Protein AF-A0A966SV81-F1 (afdb_monomer_lite)

Radius of gyration: 27.2 Å; chains: 1; bounding box: 63×85×71 Å

Foldseek 3Di:
DVVVVVVVVVVVCVVCVVVVVVVCCVVPVPPPDPDCPPPPPDPDLCVVVVVVVVVVVVDPPDPLADQAKDWDQDPVQGIEIRHYAVQEHDDDPDLEDAYEYEHQYEHEAEANHEDPYEYDYLAEYAYEEHYEACEYEYVAEYEAYHNYEHAAEYEHQYEYEHYELYEAEHRYEYAAEYEYEAFYKYFKYWYQKYFQADDPPDPPPPPPQPAAEPPDWPQFPDDDPQETEHAEETEQDARHEYGGEYEYCFAYEYEHNYEYNEEYEYNPDPPDDDDDDDDDDPVVVLVVFHRYEAYEQYEYCEEYHYQAEYEHEELYEAAEEYYYAAEYEHYALYEYHDSVGAYEYEYCEYEYEHNYMHRTMYGNNNMYHYHHPDPPCPDPVVDD

pLDDT: mean 85.41, std 18.97, range [30.94, 98.81]

Sequence (384 aa):
MIWSLYLIVITIALMMLPLVPGLMELFRPTDLEPLRVPQGYDSNPMHFADGFRGFIAKHDFGDKSSKINRDGIIKEVGKYQVVGVKGIPTLSNNPTVDRLLLSTYDLMLPADKLFEKEVYTTANITTSNNGYFRTLLAGKDMQIGNGCMVIRWAHAEGNMTVGRKTTLLGRITSRSQITLGEGCSFERLYAPKIVFVEEEEPPVVAHSTERKVLKELDDVRLKSARRNLLRGRLVIPERHVFDGDVVTFGKADIEDYGYLKGSIKCNAHQDIGRYVQESASIEDSIKGTTRFKIGNHVRIDGSIFCTHDIFIGENCLIAGPVIAENRLVIGSGTVIGTPDAPCSIIANEVIVERGVVIYGTIWATKVGKVTLPAQQERQVRMSA

Secondary structure (DSSP, 8-state):
-HHHHHHHHHHHHHHHGGGHHHHHHHHS----S-----TTSS--TTHHHHHHHHHHHHS--S-TT-SS-EEEEETTTEEEEEE-TT------S-SEE-SEEEESS-EEEPSS-EE-S-EEESS-EEE-TT-EEEEEEESS-EEE-TT-EEEEEEEESS-EEE-TT-EEEEEEEESSEEEEPTT-EEEEEEEEEEEESPPP-----------EE----TTEEEEETTEEEESS-EEE-TTEEEESEEEESS-EEE-TT-EEES-EEE---S-S-----S---HHHHHHHH-SEEE-TT-EESS-EEESS-EEE-TT-EE-S-EEESSEEEE-TT-EES-SSS-EEEEEEEEEE-TTEEEEEEEEEEEEEEE-PPP----SSSS--

Structure (mmCIF, N/CA/C/O backbone):
data_AF-A0A966SV81-F1
#
_entry.id   AF-A0A966SV81-F1
#
loop_
_atom_site.group_PDB
_atom_site.id
_atom_site.type_symbol
_atom_site.label_atom_id
_atom_site.label_alt_id
_atom_site.label_comp_id
_atom_site.label_asym_id
_atom_site.label_entity_id
_atom_site.label_seq_id
_atom_site.pdbx_PDB_ins_code
_atom_site.Cartn_x
_atom_site.Cartn_y
_atom_site.Cartn_z
_atom_site.occupancy
_atom_site.B_iso_or_equiv
_atom_site.auth_seq_id
_atom_site.auth_comp_id
_atom_site.auth_asym_id
_atom_site.auth_atom_id
_atom_site.pdbx_PDB_model_num
ATOM 1 N N . MET A 1 1 ? -27.867 63.916 19.114 1.00 66.81 1 MET A N 1
ATOM 2 C CA . MET A 1 1 ? -28.374 62.655 19.703 1.00 66.81 1 MET A CA 1
ATOM 3 C C . MET A 1 1 ? -29.025 61.746 18.659 1.00 66.81 1 MET A C 1
ATOM 5 O O . MET A 1 1 ? -28.596 60.612 18.526 1.00 66.81 1 MET A O 1
ATOM 9 N N . ILE A 1 2 ? -29.972 62.245 17.853 1.00 82.12 2 ILE A N 1
ATOM 10 C CA . ILE A 1 2 ? -30.627 61.483 16.765 1.00 82.12 2 ILE A CA 1
ATOM 11 C C . ILE A 1 2 ? -29.635 60.936 15.716 1.00 82.12 2 ILE A C 1
ATOM 13 O O . ILE A 1 2 ? -29.718 59.777 15.328 1.00 82.12 2 ILE A O 1
ATOM 17 N N . TRP A 1 3 ? -28.639 61.729 15.318 1.00 78.38 3 TRP A N 1
ATOM 18 C CA . TRP A 1 3 ? -27.611 61.312 14.353 1.00 78.38 3 TRP A CA 1
ATOM 19 C C . TRP A 1 3 ? -26.740 60.147 14.833 1.00 78.38 3 TRP A C 1
ATOM 21 O O . TRP A 1 3 ? -26.426 59.243 14.065 1.00 78.38 3 TRP A O 1
ATOM 31 N N . SER A 1 4 ? -26.394 60.140 16.118 1.00 85.62 4 SER A N 1
ATOM 32 C CA . SER A 1 4 ? -25.628 59.059 16.741 1.00 85.62 4 SER A CA 1
ATOM 33 C C . SER A 1 4 ? -26.426 57.753 16.747 1.00 85.62 4 SER A C 1
ATOM 35 O O . SER A 1 4 ? -25.865 56.693 16.495 1.00 85.62 4 SER A O 1
ATOM 37 N N . LEU A 1 5 ? -27.744 57.838 16.960 1.00 91.00 5 LEU A N 1
ATOM 38 C CA . LEU A 1 5 ? -28.639 56.685 16.903 1.00 91.00 5 LEU A CA 1
ATOM 39 C C . LEU A 1 5 ? -28.704 56.097 15.485 1.00 91.00 5 LEU A C 1
ATOM 41 O O . LEU A 1 5 ? -28.567 54.888 15.324 1.00 91.00 5 LEU A O 1
ATOM 45 N N . TYR A 1 6 ? -28.841 56.943 14.458 1.00 92.19 6 TYR A N 1
ATOM 46 C CA . TYR A 1 6 ? -28.836 56.487 13.065 1.00 92.19 6 TYR A CA 1
ATOM 47 C C . TYR A 1 6 ? -27.529 55.800 12.686 1.00 92.19 6 TYR A C 1
ATOM 49 O O . TYR A 1 6 ? -27.553 54.738 12.070 1.00 92.19 6 TYR A O 1
ATOM 57 N N . LEU A 1 7 ? -26.392 56.363 13.095 1.00 91.25 7 LEU A N 1
ATOM 58 C CA . LEU A 1 7 ? -25.089 55.780 12.797 1.00 91.25 7 LEU A CA 1
ATOM 59 C C . LEU A 1 7 ? -24.912 54.411 13.471 1.00 91.25 7 LEU A C 1
ATOM 61 O O . LEU A 1 7 ? -24.426 53.479 12.834 1.00 91.25 7 LEU A O 1
ATOM 65 N N . ILE A 1 8 ? -25.373 54.254 14.716 1.00 94.31 8 ILE A N 1
ATOM 66 C CA . ILE A 1 8 ? -25.355 52.965 15.422 1.00 94.31 8 ILE A CA 1
ATOM 67 C C . ILE A 1 8 ? -26.251 51.941 14.714 1.00 94.31 8 ILE A C 1
ATOM 69 O O . ILE A 1 8 ? -25.805 50.830 14.442 1.00 94.31 8 ILE A O 1
ATOM 73 N N . VAL A 1 9 ? -27.486 52.312 14.362 1.00 94.38 9 VAL A N 1
ATOM 74 C CA . VAL A 1 9 ? -28.433 51.406 13.687 1.00 94.38 9 VAL A CA 1
ATOM 75 C C . VAL A 1 9 ? -27.908 50.972 12.319 1.00 94.38 9 VAL A C 1
ATOM 77 O O . VAL A 1 9 ? -27.958 49.787 11.998 1.00 94.38 9 VAL A O 1
ATOM 80 N N . ILE A 1 10 ? -27.350 51.900 11.537 1.00 95.06 10 ILE A N 1
ATOM 81 C CA . ILE A 1 10 ? -26.758 51.598 10.227 1.00 95.06 10 ILE A CA 1
ATOM 82 C C . ILE A 1 10 ? -25.548 50.672 10.384 1.00 95.06 10 ILE A C 1
ATOM 84 O O . ILE A 1 10 ? -25.406 49.719 9.624 1.00 95.06 10 ILE A O 1
ATOM 88 N N . THR A 1 11 ? -24.707 50.900 11.394 1.00 92.69 11 THR A N 1
ATOM 89 C CA . THR A 1 11 ? -23.534 50.052 11.653 1.00 92.69 11 THR A CA 1
ATOM 90 C C . THR A 1 11 ? -23.951 48.632 12.033 1.00 92.69 11 THR A C 1
ATOM 92 O O . THR A 1 11 ? -23.426 47.672 11.476 1.00 92.69 11 THR A O 1
ATOM 95 N N . ILE A 1 12 ? -24.940 48.481 12.921 1.00 93.69 12 ILE A N 1
ATOM 96 C CA . ILE A 1 12 ? -25.475 47.166 13.304 1.00 93.69 12 ILE A CA 1
ATOM 97 C C . ILE A 1 12 ? -26.100 46.472 12.089 1.00 93.69 12 ILE A C 1
ATOM 99 O O . ILE A 1 12 ? -25.830 45.297 11.855 1.00 93.69 12 ILE A O 1
ATOM 103 N N . ALA A 1 13 ? -26.884 47.187 11.279 1.00 92.56 13 ALA A N 1
ATOM 104 C CA . ALA A 1 13 ? -27.483 46.625 10.071 1.00 92.56 13 ALA A CA 1
ATOM 105 C C . ALA A 1 13 ? -26.416 46.129 9.080 1.00 92.56 13 ALA A C 1
ATOM 107 O O . ALA A 1 13 ? -26.538 45.024 8.556 1.00 92.56 13 ALA A O 1
ATOM 108 N N . LEU A 1 14 ? -25.339 46.897 8.880 1.00 93.06 14 LEU A N 1
ATOM 109 C CA . LEU A 1 14 ? -24.213 46.507 8.027 1.00 93.06 14 LEU A CA 1
ATOM 110 C C . LEU A 1 14 ? -23.438 45.305 8.585 1.00 93.06 14 LEU A C 1
ATOM 112 O O . LEU A 1 14 ? -23.018 44.455 7.804 1.00 93.06 14 LEU A O 1
ATOM 116 N N . MET A 1 15 ? -23.284 45.191 9.910 1.00 90.69 15 MET A N 1
ATOM 117 C CA . MET A 1 15 ? -22.654 44.022 10.542 1.00 90.69 15 MET A CA 1
ATOM 118 C C . MET A 1 15 ? -23.519 42.759 10.456 1.00 90.69 15 MET A C 1
ATOM 120 O O . MET A 1 15 ? -22.981 41.660 10.340 1.00 90.69 15 MET A O 1
ATOM 124 N N . MET A 1 16 ? -24.846 42.899 10.491 1.00 90.75 16 MET A N 1
ATOM 125 C CA . MET A 1 16 ? -25.770 41.763 10.410 1.00 90.75 16 MET A CA 1
ATOM 126 C C . MET A 1 16 ? -26.009 41.289 8.975 1.00 90.75 16 MET A C 1
ATOM 128 O O . MET A 1 16 ? -26.299 40.113 8.770 1.00 90.75 16 MET A O 1
ATOM 132 N N . LEU A 1 17 ? -25.855 42.166 7.979 1.00 91.62 17 LEU A N 1
ATOM 133 C CA . LEU A 1 17 ? -26.066 41.856 6.563 1.00 91.62 17 LEU A CA 1
ATOM 134 C C . LEU A 1 17 ? -25.292 40.613 6.060 1.00 91.62 17 LEU A C 1
ATOM 136 O O . LEU A 1 17 ? -25.930 39.750 5.455 1.00 91.62 17 LEU A O 1
ATOM 140 N N . PRO A 1 18 ? -23.982 40.430 6.336 1.00 89.50 18 PRO A N 1
ATOM 141 C CA . PRO A 1 18 ? -23.260 39.218 5.931 1.00 89.50 18 PRO A CA 1
ATOM 142 C C . PRO A 1 18 ? -23.672 37.950 6.702 1.00 89.50 18 PRO A C 1
ATOM 144 O O . PRO A 1 18 ? -23.357 36.851 6.256 1.00 89.50 18 PRO A O 1
ATOM 147 N N . LEU A 1 19 ? -24.386 38.073 7.828 1.00 88.50 19 LEU A N 1
ATOM 148 C CA . LEU A 1 19 ? -24.900 36.939 8.612 1.00 88.50 19 LEU A CA 1
ATOM 149 C C . LEU A 1 19 ? -26.294 36.483 8.158 1.00 88.50 19 LEU A C 1
ATOM 151 O O . LEU A 1 19 ? -26.726 35.391 8.527 1.00 88.50 19 LEU A O 1
ATOM 155 N N . VAL A 1 20 ? -27.000 37.289 7.356 1.00 87.56 20 VAL A N 1
ATOM 156 C CA . VAL A 1 20 ? -28.349 36.973 6.858 1.00 87.56 20 VAL A CA 1
ATOM 157 C C . VAL A 1 20 ? -28.401 35.632 6.113 1.00 87.56 20 VAL A C 1
ATOM 159 O O . VAL A 1 20 ? -29.302 34.859 6.432 1.00 87.56 20 VAL A O 1
ATOM 162 N N . PRO A 1 21 ? -27.465 35.282 5.203 1.00 81.25 21 PRO A N 1
ATOM 163 C CA . PRO A 1 21 ? -27.494 33.985 4.525 1.00 81.25 21 PRO A CA 1
ATOM 164 C C . PRO A 1 21 ? -27.397 32.808 5.503 1.00 81.25 21 PRO A C 1
ATOM 166 O O . PRO A 1 21 ? -28.208 31.892 5.428 1.00 81.25 21 PRO A O 1
ATOM 169 N N . GLY A 1 22 ? -26.489 32.878 6.484 1.00 79.44 22 GLY A N 1
ATOM 170 C CA . GLY A 1 22 ? -26.321 31.821 7.488 1.00 79.44 22 GLY A CA 1
ATOM 171 C C . GLY A 1 22 ? -27.506 31.705 8.454 1.00 79.44 22 GLY A C 1
ATOM 172 O O . GLY A 1 22 ? -27.904 30.604 8.822 1.00 79.44 22 GLY A O 1
ATOM 173 N N . LEU A 1 23 ? -28.129 32.828 8.832 1.00 84.19 23 LEU A N 1
ATOM 174 C CA . LEU A 1 23 ? -29.375 32.823 9.608 1.00 84.19 23 LEU A CA 1
ATOM 175 C C . LEU A 1 23 ? -30.539 32.246 8.790 1.00 84.19 23 LEU A C 1
ATOM 177 O O . LEU A 1 23 ? -31.317 31.450 9.311 1.00 84.19 23 LEU A O 1
ATOM 181 N N . MET A 1 24 ? -30.657 32.611 7.511 1.00 82.62 24 MET A N 1
ATOM 182 C CA . MET A 1 24 ? -31.672 32.054 6.613 1.00 82.62 24 MET A CA 1
ATOM 183 C C . MET A 1 24 ? -31.497 30.547 6.434 1.00 82.62 24 MET A C 1
ATOM 185 O O . MET A 1 24 ? -32.490 29.827 6.465 1.00 82.62 24 MET A O 1
ATOM 189 N N . GLU A 1 25 ? -30.261 30.070 6.314 1.00 79.81 25 GLU A N 1
ATOM 190 C CA . GLU A 1 25 ? -29.937 28.648 6.224 1.00 79.81 25 GLU A CA 1
ATOM 191 C C . GLU A 1 25 ? -30.245 27.894 7.528 1.00 79.81 25 GLU A C 1
ATOM 193 O O . GLU A 1 25 ? -30.770 26.784 7.486 1.00 79.81 25 GLU A O 1
ATOM 198 N N . LEU A 1 26 ? -30.045 28.521 8.695 1.00 79.00 26 LEU A N 1
ATOM 199 C CA . LEU A 1 26 ? -30.410 27.945 9.995 1.00 79.00 26 LEU A CA 1
ATOM 200 C C . LEU A 1 26 ? -31.930 27.731 10.147 1.00 79.00 26 LEU A C 1
ATOM 202 O O . LEU A 1 26 ? -32.357 26.741 10.741 1.00 79.00 26 LEU A O 1
ATOM 206 N N . PHE A 1 27 ? -32.753 28.648 9.625 1.00 79.88 27 PHE A N 1
ATOM 207 C CA . PHE A 1 27 ? -34.221 28.568 9.716 1.00 79.88 27 PHE A CA 1
ATOM 208 C C . PHE A 1 27 ? -34.883 27.859 8.525 1.00 79.88 27 PHE A C 1
ATOM 210 O O . PHE A 1 27 ? -36.006 27.365 8.646 1.00 79.88 27 PHE A O 1
ATOM 217 N N . ARG A 1 28 ? -34.216 27.819 7.370 1.00 75.56 28 ARG A N 1
ATOM 218 C CA . ARG A 1 28 ? -34.635 27.113 6.155 1.00 75.56 28 ARG A CA 1
ATOM 219 C C . ARG A 1 28 ? -33.414 26.422 5.550 1.00 75.56 28 ARG A C 1
ATOM 221 O O . ARG A 1 28 ? -32.831 26.962 4.605 1.00 75.56 28 ARG A O 1
ATOM 228 N N . PRO A 1 29 ? -33.034 25.246 6.081 1.00 63.38 29 PRO A N 1
ATOM 229 C CA . PRO A 1 29 ? -31.890 24.505 5.576 1.00 63.38 29 PRO A CA 1
ATOM 230 C C . PRO A 1 29 ? -32.172 24.130 4.124 1.00 63.38 29 PRO A C 1
ATOM 232 O O . PRO A 1 29 ? -33.046 23.320 3.821 1.00 63.38 29 PRO A O 1
ATOM 235 N N . THR A 1 30 ? -31.491 24.828 3.224 1.00 61.50 30 THR A N 1
ATOM 236 C CA . THR A 1 30 ? -31.588 24.645 1.773 1.00 61.50 30 THR A CA 1
ATOM 237 C C . THR A 1 30 ? -30.521 23.669 1.287 1.00 61.50 30 THR A C 1
ATOM 239 O O . THR A 1 30 ? -30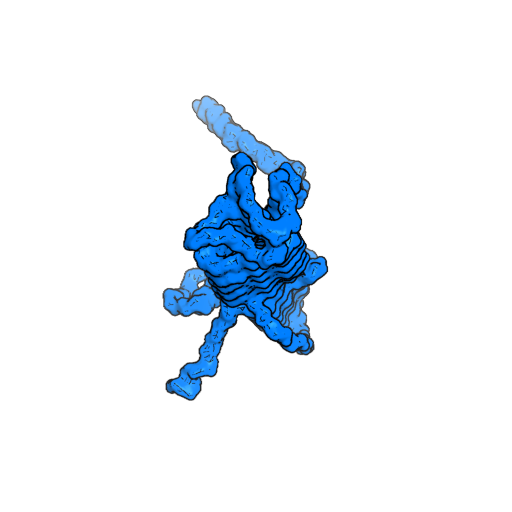.749 22.984 0.296 1.00 61.50 30 THR A O 1
ATOM 242 N N . ASP A 1 31 ? -29.433 23.518 2.049 1.00 50.03 31 ASP A N 1
ATOM 243 C CA . ASP A 1 31 ? -28.323 22.596 1.799 1.00 50.03 31 ASP A CA 1
ATOM 244 C C . ASP A 1 31 ? -28.460 21.314 2.653 1.00 50.03 31 ASP A C 1
ATOM 246 O O . ASP A 1 31 ? -27.605 20.939 3.454 1.00 50.03 31 ASP A O 1
ATOM 250 N N . LEU A 1 32 ? -29.620 20.652 2.545 1.00 54.16 32 LEU A N 1
ATOM 251 C CA . LEU A 1 32 ? -29.878 19.350 3.189 1.00 54.16 32 LEU A CA 1
ATOM 252 C C . LEU A 1 32 ? -29.303 18.175 2.393 1.00 54.16 32 LEU A C 1
ATOM 254 O O . LEU A 1 32 ? -29.190 17.065 2.921 1.00 54.16 32 LEU A O 1
ATOM 258 N N . GLU A 1 33 ? -28.972 18.396 1.122 1.00 46.41 33 GLU A N 1
ATOM 259 C CA . GLU A 1 33 ? -28.350 17.373 0.301 1.00 46.41 33 GLU A CA 1
ATOM 260 C C . GLU A 1 33 ? -26.836 17.394 0.529 1.00 46.41 33 GLU A C 1
ATOM 262 O O . GLU A 1 33 ? -26.215 18.451 0.432 1.00 46.41 33 GLU A O 1
ATOM 267 N N . PRO A 1 34 ? -26.209 16.244 0.834 1.00 38.25 34 PRO A N 1
ATOM 268 C CA . PRO A 1 34 ? -24.764 16.183 0.946 1.00 38.25 34 PRO A CA 1
ATOM 269 C C . PRO A 1 34 ? -24.137 16.738 -0.331 1.00 38.25 34 PRO A C 1
ATOM 271 O O . PRO A 1 34 ? -24.507 16.309 -1.428 1.00 38.25 34 PRO A O 1
ATOM 274 N N . LEU A 1 35 ? -23.178 17.660 -0.174 1.00 41.66 35 LEU A N 1
ATOM 275 C CA . LEU A 1 35 ? -22.310 18.137 -1.250 1.00 41.66 35 LEU A CA 1
ATOM 276 C C . LEU A 1 35 ? -21.937 16.944 -2.128 1.00 41.66 35 LEU A C 1
ATOM 278 O O . LEU A 1 35 ? -21.240 16.025 -1.685 1.00 41.66 35 LEU A O 1
ATOM 282 N N . ARG A 1 36 ? -22.446 16.937 -3.365 1.00 34.00 36 ARG A N 1
ATOM 283 C CA . ARG A 1 36 ? -22.110 15.909 -4.346 1.00 34.00 36 ARG A CA 1
ATOM 284 C C . ARG A 1 36 ? -20.647 16.098 -4.710 1.00 34.00 36 ARG A C 1
ATOM 286 O O . ARG A 1 36 ? -20.334 16.768 -5.685 1.00 34.00 36 ARG A O 1
ATOM 293 N N . VAL A 1 37 ? -19.748 15.504 -3.931 1.00 41.53 37 VAL A N 1
ATOM 294 C CA . VAL A 1 37 ? -18.395 15.208 -4.390 1.00 41.53 37 VAL A CA 1
ATOM 295 C C . VAL A 1 37 ? -18.591 14.222 -5.541 1.00 41.53 37 VAL A C 1
ATOM 297 O O . VAL A 1 37 ? -19.077 13.114 -5.293 1.00 41.53 37 VAL A O 1
ATOM 300 N N . PRO A 1 38 ? -18.326 14.600 -6.804 1.00 36.09 38 PRO A N 1
ATOM 301 C CA . PRO A 1 38 ? -18.504 13.686 -7.917 1.00 36.09 38 PRO A CA 1
ATOM 302 C C . PRO A 1 38 ? -17.538 12.515 -7.720 1.00 36.09 38 PRO A C 1
ATOM 304 O O . PRO A 1 38 ? -16.346 12.629 -7.982 1.00 36.09 38 PRO A O 1
ATOM 307 N N . GLN A 1 39 ? -18.057 11.373 -7.264 1.00 44.53 39 GLN A N 1
ATOM 308 C CA . GLN A 1 39 ? -17.278 10.153 -7.004 1.00 44.53 39 GLN A CA 1
ATOM 309 C C . GLN A 1 39 ? -16.546 9.621 -8.254 1.00 44.53 39 GLN A C 1
ATOM 311 O O . GLN A 1 39 ? -15.686 8.750 -8.145 1.00 44.53 39 GLN A O 1
ATOM 316 N N . GLY A 1 40 ? -16.892 10.135 -9.441 1.00 33.56 40 GLY A N 1
ATOM 317 C CA . GLY A 1 40 ? -16.314 9.759 -10.730 1.00 33.56 40 GLY A CA 1
ATOM 318 C C . GLY A 1 40 ? -15.001 10.455 -11.096 1.00 33.56 40 GLY A C 1
ATOM 319 O O . GLY A 1 40 ? -14.394 10.070 -12.091 1.00 33.56 40 GLY A O 1
ATOM 320 N N . TYR A 1 41 ? -14.539 11.444 -10.327 1.00 37.62 41 TYR A N 1
ATOM 321 C CA . TYR A 1 41 ? -13.217 12.039 -10.521 1.00 37.62 41 TYR A CA 1
ATOM 322 C C . TYR A 1 41 ? -12.333 11.697 -9.314 1.00 37.62 41 TYR A C 1
ATOM 324 O O . TYR A 1 41 ? -12.567 12.196 -8.220 1.00 37.62 41 TYR A O 1
ATOM 332 N N . ASP A 1 42 ? -11.317 10.856 -9.554 1.00 43.72 42 ASP A N 1
ATOM 333 C CA . ASP A 1 42 ? -10.119 10.610 -8.716 1.00 43.72 42 ASP A CA 1
ATOM 334 C C . ASP A 1 42 ? -9.998 9.276 -7.932 1.00 43.72 42 ASP A C 1
ATOM 336 O O . ASP A 1 42 ? -9.189 9.164 -7.009 1.00 43.72 42 ASP A O 1
ATOM 340 N N . SER A 1 43 ? -10.715 8.211 -8.325 1.00 62.44 43 SER A N 1
ATOM 341 C CA . SER A 1 43 ? -10.619 6.900 -7.647 1.00 62.44 43 SER A CA 1
ATOM 342 C C . SER A 1 43 ? -10.000 5.745 -8.443 1.00 62.44 43 SER A C 1
ATOM 344 O O . SER A 1 43 ? -9.695 4.738 -7.812 1.00 62.44 43 SER A O 1
ATOM 346 N N . ASN A 1 44 ? -9.760 5.843 -9.765 1.00 80.88 44 ASN A N 1
ATOM 347 C CA . ASN A 1 44 ? -9.113 4.742 -10.505 1.00 80.88 44 ASN A CA 1
ATOM 348 C C . ASN A 1 44 ? -7.632 4.631 -10.091 1.00 80.88 44 ASN A C 1
ATOM 350 O O . ASN A 1 44 ? -6.828 5.479 -10.503 1.00 80.88 44 ASN A O 1
ATOM 354 N N . PRO A 1 45 ? -7.225 3.581 -9.352 1.00 84.12 45 PRO A N 1
ATOM 355 C CA . PRO A 1 45 ? -5.837 3.427 -8.925 1.00 84.12 45 PRO A CA 1
ATOM 356 C C . PRO A 1 45 ? -4.887 3.294 -10.123 1.00 84.12 45 PRO A C 1
ATOM 358 O O . PRO A 1 45 ? -3.722 3.676 -10.032 1.00 84.12 45 PRO A O 1
ATOM 361 N N . MET A 1 46 ? -5.403 2.841 -11.273 1.00 88.56 46 MET A N 1
ATOM 362 C CA . MET A 1 46 ? -4.633 2.530 -12.480 1.00 88.56 46 MET A CA 1
ATOM 363 C C . MET A 1 46 ? -4.537 3.690 -13.471 1.00 88.56 46 MET A C 1
ATOM 365 O O . MET A 1 46 ? -3.958 3.529 -14.542 1.00 88.56 46 MET A O 1
ATOM 369 N N . HIS A 1 47 ? -5.026 4.881 -13.114 1.00 89.50 47 HIS A N 1
ATOM 370 C CA . HIS A 1 47 ? -5.054 6.048 -14.002 1.00 89.50 47 HIS A CA 1
ATOM 371 C C . HIS A 1 47 ? -3.706 6.332 -14.696 1.00 89.50 47 HIS A C 1
ATOM 373 O O . HIS A 1 47 ? -3.667 6.612 -15.894 1.00 89.50 47 HIS A O 1
ATOM 379 N N . PHE A 1 48 ? -2.585 6.235 -13.970 1.00 91.88 48 PHE A N 1
ATOM 380 C CA . PHE A 1 48 ? -1.254 6.447 -14.555 1.00 91.88 48 PHE A CA 1
ATOM 381 C C . PHE A 1 48 ? -0.868 5.364 -15.561 1.00 91.88 48 PHE A C 1
ATOM 383 O O . PHE A 1 48 ? -0.292 5.680 -16.602 1.00 91.88 48 PHE A O 1
ATOM 390 N N . ALA A 1 49 ? -1.207 4.109 -15.271 1.00 94.19 49 ALA A N 1
ATOM 391 C CA . ALA A 1 49 ? -0.919 2.993 -16.155 1.00 94.19 49 ALA A CA 1
ATOM 392 C C . ALA A 1 49 ? -1.735 3.085 -17.448 1.00 94.19 49 ALA A C 1
ATOM 394 O O . ALA A 1 49 ? -1.177 2.994 -18.542 1.00 94.19 49 ALA A O 1
ATOM 395 N N . ASP A 1 50 ? -3.035 3.354 -17.325 1.00 93.81 50 ASP A N 1
ATOM 396 C CA . ASP A 1 50 ? -3.945 3.512 -18.460 1.00 93.81 50 ASP A CA 1
ATOM 397 C C . ASP A 1 50 ? -3.543 4.717 -19.325 1.00 93.81 50 ASP A C 1
ATOM 399 O O . ASP A 1 50 ? -3.429 4.610 -20.550 1.00 93.81 50 ASP A O 1
ATOM 403 N N . GLY A 1 51 ? -3.225 5.847 -18.686 1.00 94.50 51 GLY A N 1
ATOM 404 C CA . GLY A 1 51 ? -2.730 7.043 -19.364 1.00 94.50 51 GLY A CA 1
ATOM 405 C C . GLY A 1 51 ? -1.414 6.800 -20.104 1.00 94.50 51 GLY A C 1
ATOM 406 O O . GLY A 1 51 ? -1.267 7.216 -21.257 1.00 94.50 51 GLY A O 1
ATOM 407 N N . PHE A 1 52 ? -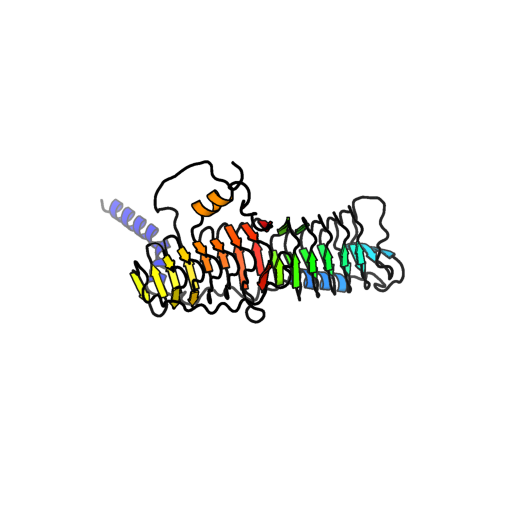0.470 6.080 -19.488 1.00 95.56 52 PHE A N 1
ATOM 408 C CA . PHE A 1 52 ? 0.811 5.776 -20.119 1.00 95.56 52 PHE A CA 1
ATOM 409 C C . PHE A 1 52 ? 0.672 4.793 -21.286 1.00 95.56 52 PHE A C 1
ATOM 411 O O . PHE A 1 52 ? 1.286 4.992 -22.333 1.00 95.56 52 PHE A O 1
ATOM 418 N N . ARG A 1 53 ? -0.197 3.783 -21.182 1.00 95.12 53 ARG A N 1
ATOM 419 C CA . ARG A 1 53 ? -0.522 2.909 -22.323 1.00 95.12 53 ARG A CA 1
ATOM 420 C C . ARG A 1 53 ? -1.125 3.695 -23.479 1.00 95.12 53 ARG A C 1
ATOM 422 O O . ARG A 1 53 ? -0.702 3.515 -24.620 1.00 95.12 53 ARG A O 1
ATOM 429 N N . GLY A 1 54 ? -2.047 4.611 -23.184 1.00 94.94 54 GLY A N 1
ATOM 430 C CA . GLY A 1 54 ? -2.596 5.533 -24.177 1.00 94.94 54 GLY A CA 1
ATOM 431 C C . GLY A 1 54 ? -1.513 6.385 -24.845 1.00 94.94 54 GLY A C 1
ATOM 432 O O . GLY A 1 54 ? -1.530 6.560 -26.061 1.00 94.94 54 GLY A O 1
ATOM 433 N N . PHE A 1 55 ? -0.530 6.864 -24.079 1.00 94.56 55 PHE A N 1
ATOM 434 C CA . PHE A 1 55 ? 0.638 7.568 -24.613 1.00 94.56 55 PHE A CA 1
ATOM 435 C C . PHE A 1 55 ? 1.476 6.681 -25.550 1.00 94.56 55 PHE A C 1
ATOM 437 O O . PHE A 1 55 ? 1.810 7.117 -26.652 1.00 94.56 55 PHE A O 1
ATOM 444 N N . ILE A 1 56 ? 1.754 5.427 -25.175 1.00 94.44 56 ILE A N 1
ATOM 445 C CA . ILE A 1 56 ? 2.524 4.487 -26.010 1.00 94.44 56 ILE A CA 1
ATOM 446 C C . ILE A 1 56 ? 1.777 4.075 -27.287 1.00 94.44 56 ILE A C 1
ATOM 448 O O . ILE A 1 56 ? 2.408 3.813 -28.314 1.00 94.44 56 ILE A O 1
ATOM 452 N N . ALA A 1 57 ? 0.447 4.000 -27.240 1.00 93.25 57 ALA A N 1
ATOM 453 C CA . ALA A 1 57 ? -0.386 3.667 -28.394 1.00 93.25 57 ALA A CA 1
ATOM 454 C C . ALA A 1 57 ? -0.452 4.803 -29.429 1.00 93.25 57 ALA A C 1
ATOM 456 O O . ALA A 1 57 ? -0.573 4.533 -30.619 1.00 93.25 57 ALA A O 1
ATOM 457 N N . LYS A 1 58 ? -0.347 6.063 -28.987 1.00 94.12 58 LYS A N 1
ATOM 458 C CA . LYS A 1 58 ? -0.404 7.248 -29.861 1.00 94.12 58 LYS A CA 1
ATOM 459 C C . LYS A 1 58 ? 0.880 7.510 -30.651 1.00 94.12 58 LYS A C 1
ATOM 461 O O . LYS A 1 58 ? 0.829 8.237 -31.636 1.00 94.12 58 LYS A O 1
ATOM 466 N N . HIS A 1 59 ? 2.012 6.955 -30.221 1.00 93.38 59 HIS A N 1
ATOM 467 C CA . HIS A 1 59 ? 3.312 7.200 -30.843 1.00 93.38 59 HIS A CA 1
ATOM 468 C C . HIS A 1 59 ? 3.815 5.969 -31.598 1.00 93.38 59 HIS A C 1
ATOM 470 O O . HIS A 1 59 ? 3.738 4.835 -31.111 1.00 93.38 59 HIS A O 1
ATOM 476 N N . ASP A 1 60 ? 4.386 6.211 -32.777 1.00 90.31 60 ASP A N 1
ATOM 477 C CA . ASP A 1 60 ? 5.010 5.175 -33.589 1.00 90.31 60 ASP A CA 1
ATOM 478 C C . ASP A 1 60 ? 6.457 4.925 -33.139 1.00 90.31 60 ASP A C 1
ATOM 480 O O . ASP A 1 60 ? 7.382 5.678 -33.446 1.00 90.31 60 ASP A O 1
ATOM 484 N N . PHE A 1 61 ? 6.647 3.841 -32.389 1.00 89.88 61 PHE A N 1
ATOM 485 C CA . PHE A 1 61 ? 7.962 3.341 -31.984 1.00 89.88 61 PHE A CA 1
ATOM 486 C C . PHE A 1 61 ? 8.492 2.266 -32.944 1.00 89.88 61 PHE A C 1
ATOM 488 O O . PHE A 1 61 ? 9.345 1.468 -32.549 1.00 89.88 61 PHE A O 1
ATOM 495 N N . GLY A 1 62 ? 7.995 2.221 -34.185 1.00 86.44 62 GLY A N 1
ATOM 496 C CA . GLY A 1 62 ? 8.299 1.190 -35.173 1.00 86.44 62 GLY A CA 1
ATOM 497 C C . GLY A 1 62 ? 7.885 -0.208 -34.711 1.00 86.44 62 GLY A C 1
ATOM 498 O O . GLY A 1 62 ? 6.978 -0.375 -33.893 1.00 86.44 62 GLY A O 1
ATOM 499 N N . ASP A 1 63 ? 8.584 -1.230 -35.209 1.00 86.12 63 ASP A N 1
ATOM 500 C CA . ASP A 1 63 ? 8.361 -2.614 -34.786 1.00 86.12 63 ASP A CA 1
ATOM 501 C C . ASP A 1 63 ? 8.764 -2.829 -33.312 1.00 86.12 63 ASP A C 1
ATOM 503 O O . ASP A 1 63 ? 9.943 -2.972 -32.973 1.00 86.12 63 ASP A O 1
ATOM 507 N N . LYS A 1 64 ? 7.755 -2.872 -32.433 1.00 82.81 64 LYS A N 1
ATOM 508 C CA . LYS A 1 64 ? 7.882 -3.145 -30.989 1.00 82.81 64 LYS A CA 1
ATOM 509 C C . LYS A 1 64 ? 8.195 -4.621 -30.684 1.00 82.81 64 LYS A C 1
ATOM 511 O O . LYS A 1 64 ? 8.515 -4.949 -29.542 1.00 82.81 64 LYS A O 1
ATOM 516 N N . SER A 1 65 ? 8.104 -5.501 -31.684 1.00 84.50 65 SER A N 1
ATOM 517 C CA . SER A 1 65 ? 8.378 -6.943 -31.591 1.00 84.50 65 SER A CA 1
ATOM 518 C C . SER A 1 65 ? 9.749 -7.352 -32.142 1.00 84.50 65 SER A C 1
ATOM 520 O O . SER A 1 65 ? 10.040 -8.546 -32.262 1.00 84.50 65 SER A O 1
ATOM 522 N N . SER A 1 66 ? 10.618 -6.369 -32.408 1.00 83.56 66 SER A N 1
ATOM 523 C CA . SER A 1 66 ? 11.975 -6.565 -32.923 1.00 83.56 66 SER A CA 1
ATOM 524 C C . SER A 1 66 ? 12.749 -7.663 -32.180 1.00 83.56 66 SER A C 1
ATOM 526 O O . SER A 1 66 ? 12.741 -7.754 -30.952 1.00 83.56 66 SER A O 1
ATOM 528 N N . LYS A 1 67 ? 13.496 -8.487 -32.924 1.00 89.56 67 LYS A N 1
ATOM 529 C CA . LYS A 1 67 ? 14.371 -9.527 -32.350 1.00 89.56 67 LYS A CA 1
ATOM 530 C C . LYS A 1 67 ? 15.624 -8.953 -31.683 1.00 89.56 67 LYS A C 1
ATOM 532 O O . LYS A 1 67 ? 16.210 -9.604 -30.823 1.00 89.56 67 LYS A O 1
ATOM 537 N N . ILE A 1 68 ? 16.044 -7.755 -32.080 1.00 92.88 68 ILE A N 1
ATOM 538 C CA . ILE A 1 68 ? 17.255 -7.088 -31.587 1.00 92.88 68 ILE A CA 1
ATOM 539 C C . ILE A 1 68 ? 16.921 -5.724 -30.992 1.00 92.88 68 ILE A C 1
ATOM 541 O O . ILE A 1 68 ? 15.878 -5.141 -31.297 1.00 92.88 68 ILE A O 1
ATOM 545 N N . ASN A 1 69 ? 17.826 -5.207 -30.165 1.00 95.88 69 ASN A N 1
ATOM 546 C CA . ASN A 1 69 ? 17.664 -3.883 -29.584 1.00 95.88 69 ASN A CA 1
ATOM 547 C C . ASN A 1 69 ? 17.768 -2.810 -30.669 1.00 95.88 69 ASN A C 1
ATOM 549 O O . ASN A 1 69 ? 18.646 -2.872 -31.531 1.00 95.88 69 ASN A O 1
ATOM 553 N N . ARG A 1 70 ? 16.873 -1.824 -30.614 1.00 95.50 70 ARG A N 1
ATOM 554 C CA . ARG A 1 70 ? 16.803 -0.733 -31.584 1.00 95.50 70 ARG A CA 1
ATOM 555 C C . ARG A 1 70 ? 16.616 0.591 -30.867 1.00 95.50 70 ARG A C 1
ATOM 557 O O . ARG A 1 70 ? 15.590 0.811 -30.228 1.00 95.50 70 ARG A O 1
ATOM 564 N N . ASP A 1 71 ? 17.595 1.470 -31.007 1.00 95.56 71 ASP A N 1
ATOM 565 C CA . ASP A 1 71 ? 17.496 2.841 -30.524 1.00 95.56 71 ASP A CA 1
ATOM 566 C C . ASP A 1 71 ? 16.737 3.720 -31.526 1.00 95.56 71 ASP A C 1
ATOM 568 O O . ASP A 1 71 ? 16.755 3.489 -32.738 1.00 95.56 71 ASP A O 1
ATOM 572 N N . GLY A 1 72 ? 16.088 4.761 -31.018 1.00 94.88 72 GLY A N 1
ATOM 573 C CA . GLY A 1 72 ? 15.445 5.774 -31.838 1.00 94.88 72 GLY A CA 1
ATOM 574 C C . GLY A 1 72 ? 15.201 7.068 -31.074 1.00 94.88 72 GLY A C 1
ATOM 575 O O . GLY A 1 72 ? 15.445 7.173 -29.870 1.00 94.88 72 GLY A O 1
ATOM 576 N N . ILE A 1 73 ? 14.733 8.081 -31.800 1.00 96.12 73 ILE A N 1
ATOM 577 C CA . ILE A 1 73 ? 14.395 9.392 -31.249 1.00 96.12 73 ILE A CA 1
ATOM 578 C C . ILE A 1 73 ? 13.057 9.822 -31.844 1.00 96.12 73 ILE A C 1
ATOM 580 O O . ILE A 1 73 ? 12.884 9.792 -33.060 1.00 96.12 73 ILE A O 1
ATOM 584 N N . ILE A 1 74 ? 12.125 10.239 -30.991 1.00 94.75 74 ILE A N 1
ATOM 585 C CA . ILE A 1 74 ? 10.895 10.931 -31.396 1.00 94.75 74 ILE A CA 1
ATOM 586 C C . ILE A 1 74 ? 10.960 12.327 -30.792 1.00 94.75 74 ILE A C 1
ATOM 588 O O . ILE A 1 74 ? 11.252 12.460 -29.609 1.00 94.75 74 ILE A O 1
ATOM 592 N N . LYS A 1 75 ? 10.688 13.374 -31.575 1.00 90.94 75 LYS A N 1
ATOM 593 C CA . LYS A 1 75 ? 10.840 14.774 -31.138 1.00 90.94 75 LYS A CA 1
ATOM 594 C C . LYS A 1 75 ? 10.104 15.086 -29.824 1.00 90.94 75 LYS A C 1
ATOM 596 O O . LYS A 1 75 ? 10.643 15.796 -28.985 1.00 90.94 75 LYS A O 1
ATOM 601 N N . GLU A 1 76 ? 8.905 14.534 -29.649 1.00 89.50 76 GLU A N 1
ATOM 602 C CA . GLU A 1 76 ? 8.036 14.767 -28.485 1.00 89.50 76 GLU A CA 1
ATOM 603 C C . GLU A 1 76 ? 8.365 13.862 -27.283 1.00 89.50 76 GLU A C 1
ATOM 605 O O . GLU A 1 76 ? 8.156 14.257 -26.139 1.00 89.50 76 GLU A O 1
ATOM 610 N N . VAL A 1 77 ? 8.913 12.664 -27.522 1.00 90.69 77 VAL A N 1
ATOM 611 C CA . VAL A 1 77 ? 9.203 11.658 -26.476 1.00 90.69 77 VAL A CA 1
ATOM 612 C C . VAL A 1 77 ? 10.661 11.724 -26.002 1.00 90.69 77 VAL A C 1
ATOM 614 O O . VAL A 1 77 ? 10.972 11.476 -24.836 1.00 90.69 77 VAL A O 1
ATOM 617 N N . GLY A 1 78 ? 11.572 12.077 -26.906 1.00 94.94 78 GLY A N 1
ATOM 618 C CA . GLY A 1 78 ? 13.016 11.985 -26.740 1.00 94.94 78 GLY A CA 1
ATOM 619 C C . GLY A 1 78 ? 13.584 10.648 -27.221 1.00 94.94 78 GLY A C 1
ATOM 620 O O . GLY A 1 78 ? 13.058 10.011 -28.139 1.00 94.94 78 GLY A O 1
ATOM 621 N N . LYS A 1 79 ? 14.705 10.247 -26.614 1.00 96.94 79 LYS A N 1
ATOM 622 C CA . LYS A 1 79 ? 15.397 8.988 -26.911 1.00 96.94 79 LYS A CA 1
ATOM 623 C C . LYS A 1 79 ? 14.586 7.805 -26.386 1.00 96.94 79 LYS A C 1
ATOM 625 O O . LYS A 1 79 ? 14.088 7.843 -25.259 1.00 96.94 79 LYS A O 1
ATOM 630 N N . TYR A 1 80 ? 14.528 6.734 -27.164 1.00 97.31 80 TYR A N 1
ATOM 631 C CA . TYR A 1 80 ? 13.956 5.461 -26.744 1.00 97.31 80 TYR A CA 1
ATOM 632 C C . TYR A 1 80 ? 14.811 4.288 -27.224 1.00 97.31 80 TYR A C 1
ATOM 634 O O . TYR A 1 80 ? 15.598 4.423 -28.161 1.00 97.31 80 TYR A O 1
ATOM 642 N N . GLN A 1 81 ? 14.625 3.135 -26.591 1.00 97.06 81 GLN A N 1
ATOM 643 C CA . GLN A 1 81 ? 15.130 1.852 -27.055 1.00 97.06 81 GLN A CA 1
ATOM 644 C C . GLN A 1 81 ? 13.999 0.825 -27.021 1.00 97.06 81 GLN A C 1
ATOM 646 O O . GLN A 1 81 ? 13.387 0.599 -25.976 1.00 97.06 81 GLN A O 1
ATOM 651 N N . VAL A 1 82 ? 13.741 0.186 -28.162 1.00 97.38 82 VAL A N 1
ATOM 652 C CA . VAL A 1 82 ? 12.975 -1.061 -28.211 1.00 97.38 82 VAL A CA 1
ATOM 653 C C . VAL A 1 82 ? 13.934 -2.194 -27.869 1.00 97.38 82 VAL A C 1
ATOM 655 O O . VAL A 1 82 ? 14.926 -2.394 -28.569 1.00 97.38 82 VAL A O 1
ATOM 658 N N . VAL A 1 83 ? 13.660 -2.906 -26.782 1.00 97.31 83 VAL A N 1
ATOM 659 C CA . VAL A 1 83 ? 14.444 -4.038 -26.291 1.00 97.31 83 VAL A CA 1
ATOM 660 C C . VAL A 1 83 ? 13.883 -5.316 -26.898 1.00 97.31 83 VAL A C 1
ATOM 662 O O . VAL A 1 83 ? 12.694 -5.612 -26.755 1.00 97.31 83 VAL A O 1
ATOM 665 N N . GLY A 1 84 ? 14.741 -6.050 -27.599 1.00 95.62 84 GLY A N 1
ATOM 666 C CA . GLY A 1 84 ? 14.353 -7.242 -28.338 1.00 95.62 84 GLY A CA 1
ATOM 667 C C . GLY A 1 84 ? 14.180 -8.483 -27.464 1.00 95.62 84 GLY A C 1
ATOM 668 O O . GLY A 1 84 ? 14.240 -8.421 -26.239 1.00 95.62 84 GLY A O 1
ATOM 669 N N . VAL A 1 85 ? 14.024 -9.638 -28.115 1.00 95.25 85 VAL A N 1
ATOM 670 C CA . VAL A 1 85 ? 13.639 -10.925 -27.493 1.00 95.25 85 VAL A CA 1
ATOM 671 C C . VAL A 1 85 ? 14.531 -11.397 -26.341 1.00 95.25 85 VAL A C 1
ATOM 673 O O . VAL A 1 85 ? 14.082 -12.153 -25.488 1.00 95.25 85 VAL A O 1
ATOM 676 N N . LYS A 1 86 ? 15.794 -10.955 -26.287 1.00 95.19 86 LYS A N 1
ATOM 677 C CA . LYS A 1 86 ? 16.690 -11.287 -25.168 1.00 95.19 86 LYS A CA 1
ATOM 678 C C . LYS A 1 86 ? 16.291 -10.605 -23.858 1.00 95.19 86 LYS A C 1
ATOM 680 O O . LYS A 1 86 ? 16.813 -10.992 -22.821 1.00 95.19 86 LYS A O 1
ATOM 685 N N . GLY A 1 87 ? 15.458 -9.565 -23.906 1.00 95.56 87 GLY A N 1
ATOM 686 C CA . GLY A 1 87 ? 14.971 -8.874 -22.716 1.00 95.56 87 GLY A CA 1
ATOM 687 C C . GLY A 1 87 ? 16.002 -8.018 -21.986 1.00 95.56 87 GLY A C 1
ATOM 688 O O . GLY A 1 87 ? 15.709 -7.478 -20.927 1.00 95.56 87 GLY A O 1
ATOM 689 N N . ILE A 1 88 ? 17.213 -7.879 -22.526 1.00 96.69 88 ILE A N 1
ATOM 690 C CA . ILE A 1 88 ? 18.310 -7.144 -21.891 1.00 96.69 88 ILE A CA 1
ATOM 691 C C . ILE A 1 88 ? 18.588 -5.886 -22.722 1.00 96.69 88 ILE A C 1
ATOM 693 O O . ILE A 1 88 ? 18.976 -6.018 -23.889 1.00 96.69 88 ILE A O 1
ATOM 697 N N . PRO A 1 89 ? 18.407 -4.672 -22.168 1.00 96.56 89 PRO A N 1
ATOM 698 C CA . PRO A 1 89 ? 18.668 -3.433 -22.891 1.00 96.56 89 PRO A CA 1
ATOM 699 C C . PRO A 1 89 ? 20.165 -3.255 -23.177 1.00 96.56 89 PRO A C 1
ATOM 701 O O . PRO A 1 89 ? 21.023 -3.604 -22.364 1.00 96.56 89 PRO A O 1
ATOM 704 N N . THR A 1 90 ? 20.495 -2.664 -24.326 1.00 96.06 90 THR A N 1
ATOM 705 C CA . THR A 1 90 ? 21.879 -2.297 -24.657 1.00 96.06 90 THR A CA 1
ATOM 706 C C . THR A 1 90 ? 22.150 -0.924 -24.067 1.00 96.06 90 THR A C 1
ATOM 708 O O . THR A 1 90 ? 21.752 0.096 -24.631 1.00 96.06 90 THR A O 1
ATOM 711 N N . LEU A 1 91 ? 22.801 -0.908 -22.907 1.00 94.75 91 LEU A N 1
ATOM 712 C CA . LEU A 1 91 ? 23.100 0.303 -22.150 1.00 94.75 91 LEU A CA 1
ATOM 713 C C . LEU A 1 91 ? 24.601 0.582 -22.163 1.00 94.75 91 LEU A C 1
ATOM 715 O O . LEU A 1 91 ? 25.418 -0.334 -22.223 1.00 94.75 91 LEU A O 1
ATOM 719 N N . SER A 1 92 ? 24.968 1.858 -22.081 1.00 90.94 92 SER A N 1
ATOM 720 C CA . SER A 1 92 ? 26.358 2.250 -21.866 1.00 90.94 92 SER A CA 1
ATOM 721 C C . SER A 1 92 ? 26.777 2.010 -20.408 1.00 90.94 92 SER A C 1
ATOM 723 O O . SER A 1 92 ? 25.952 1.771 -19.518 1.00 90.94 92 SER A O 1
ATOM 725 N N . ASN A 1 93 ? 28.074 2.151 -20.135 1.00 90.56 93 ASN A N 1
ATOM 726 C CA . ASN A 1 93 ? 28.613 2.111 -18.772 1.00 90.56 93 ASN A CA 1
ATOM 727 C C . ASN A 1 93 ? 28.223 3.339 -17.924 1.00 90.56 93 ASN A C 1
ATOM 729 O O . ASN A 1 93 ? 28.608 3.417 -16.764 1.00 90.56 93 ASN A O 1
ATOM 733 N N . ASN A 1 94 ? 27.453 4.288 -18.470 1.00 92.94 94 ASN A N 1
ATOM 734 C CA . ASN A 1 94 ? 26.948 5.429 -17.711 1.00 92.94 94 ASN A CA 1
ATOM 735 C C . ASN A 1 94 ? 25.991 4.939 -16.600 1.00 92.94 94 ASN A C 1
ATOM 737 O O . ASN A 1 94 ? 25.133 4.093 -16.890 1.00 92.94 94 ASN A O 1
ATOM 741 N N . PRO A 1 95 ? 26.110 5.432 -15.351 1.00 94.19 95 PRO A N 1
ATOM 742 C CA . PRO A 1 95 ? 25.140 5.135 -14.293 1.00 94.19 95 PRO A CA 1
ATOM 743 C C . PRO A 1 95 ? 23.710 5.557 -14.661 1.00 94.19 95 PRO A C 1
ATOM 745 O O . PRO A 1 95 ? 22.753 4.933 -14.213 1.00 94.19 95 PRO A O 1
ATOM 748 N N . THR A 1 96 ? 23.552 6.565 -15.516 1.00 97.19 96 THR A N 1
ATOM 749 C CA . THR A 1 96 ? 22.251 7.108 -15.910 1.00 97.19 96 THR A CA 1
ATOM 750 C C . THR A 1 96 ? 21.791 6.586 -17.273 1.00 97.19 96 THR A C 1
ATOM 752 O O . THR A 1 96 ? 22.550 6.546 -18.245 1.00 97.19 96 THR A O 1
ATOM 755 N N . VAL A 1 97 ? 20.508 6.232 -17.353 1.00 97.75 97 VAL A N 1
ATOM 756 C CA . VAL A 1 97 ? 19.770 5.841 -18.557 1.00 97.75 97 VAL A CA 1
ATOM 757 C C . VAL A 1 97 ? 18.723 6.917 -18.852 1.00 97.75 97 VAL A C 1
ATOM 759 O O . VAL A 1 97 ? 17.674 6.988 -18.212 1.00 97.75 97 VAL A O 1
ATOM 762 N N . ASP A 1 98 ? 19.011 7.754 -19.847 1.00 96.44 98 ASP A N 1
ATOM 763 C CA . ASP A 1 98 ? 18.241 8.947 -20.230 1.00 96.44 98 ASP A CA 1
ATOM 764 C C . ASP A 1 98 ? 17.231 8.691 -21.369 1.00 96.44 98 ASP A C 1
ATOM 766 O O . ASP A 1 98 ? 16.913 9.586 -22.158 1.00 96.44 98 ASP A O 1
ATOM 770 N N . ARG A 1 99 ? 16.738 7.453 -21.497 1.00 96.94 99 ARG A N 1
ATOM 771 C CA . ARG A 1 99 ? 15.872 7.019 -22.605 1.00 96.94 99 ARG A CA 1
ATOM 772 C C . ARG A 1 99 ? 14.733 6.120 -22.140 1.00 96.94 99 ARG A C 1
ATOM 774 O O . ARG A 1 99 ? 14.912 5.323 -21.224 1.00 96.94 99 ARG A O 1
ATOM 781 N N . LEU A 1 100 ? 13.592 6.228 -22.815 1.00 97.88 100 LEU A N 1
ATOM 782 C CA . LEU A 1 100 ? 12.438 5.345 -22.635 1.00 97.88 100 LEU A CA 1
ATOM 783 C C . LEU A 1 100 ? 12.800 3.915 -23.058 1.00 97.88 100 LEU A C 1
ATOM 785 O O . LEU A 1 100 ? 13.312 3.716 -24.160 1.00 97.88 100 LEU A O 1
ATOM 789 N N . LEU A 1 101 ? 12.515 2.924 -22.214 1.00 97.88 101 LEU A N 1
ATOM 790 C CA . LEU A 1 101 ? 12.689 1.511 -22.563 1.00 97.88 101 LEU A CA 1
ATOM 791 C C . LEU A 1 101 ? 11.337 0.864 -22.849 1.00 97.88 101 LEU A C 1
ATOM 793 O O . LEU A 1 101 ? 10.409 0.979 -22.051 1.00 97.88 101 LEU A O 1
ATOM 797 N N . LEU A 1 102 ? 11.245 0.181 -23.988 1.00 97.25 102 LEU A N 1
ATOM 798 C CA . LEU A 1 102 ? 10.032 -0.478 -24.466 1.00 97.25 102 LEU A CA 1
ATOM 799 C C . LEU A 1 102 ? 10.348 -1.922 -24.826 1.00 97.25 102 LEU A C 1
ATOM 801 O O . LEU A 1 102 ? 11.318 -2.170 -25.533 1.00 97.25 102 LEU A O 1
ATOM 805 N N . SER A 1 103 ? 9.514 -2.870 -24.425 1.00 96.50 103 SER A N 1
ATOM 806 C CA . SER A 1 103 ? 9.595 -4.238 -24.934 1.00 96.50 103 SER A CA 1
ATOM 807 C C . SER A 1 103 ? 8.216 -4.869 -25.081 1.00 96.50 103 SER A C 1
ATOM 809 O O . SER A 1 103 ? 7.238 -4.426 -24.483 1.00 96.50 103 SER A O 1
ATOM 811 N N . THR A 1 104 ? 8.136 -5.911 -25.898 1.00 96.50 104 THR A N 1
ATOM 812 C CA . THR A 1 104 ? 7.003 -6.848 -25.904 1.00 96.50 104 THR A CA 1
ATOM 813 C C . THR A 1 104 ? 7.346 -8.175 -25.219 1.00 96.50 104 THR A C 1
ATOM 815 O O . THR A 1 104 ? 6.476 -9.027 -25.041 1.00 96.50 104 THR A O 1
ATOM 818 N N . TYR A 1 105 ? 8.604 -8.326 -24.800 1.00 97.38 105 TYR A N 1
ATOM 819 C CA . TYR A 1 105 ? 9.168 -9.497 -24.140 1.00 97.38 105 TYR A CA 1
ATOM 820 C C . TYR A 1 105 ? 9.502 -9.181 -22.681 1.00 97.38 105 TYR A C 1
ATOM 822 O O . TYR A 1 105 ? 9.436 -8.026 -22.248 1.00 97.38 105 TYR A O 1
ATOM 830 N N . ASP A 1 106 ? 9.854 -10.211 -21.916 1.00 98.00 106 ASP A N 1
ATOM 831 C CA . ASP A 1 106 ? 10.315 -10.030 -20.541 1.00 98.00 106 ASP A CA 1
ATOM 832 C C . ASP A 1 106 ? 11.528 -9.101 -20.513 1.00 98.00 106 ASP A C 1
ATOM 834 O O . ASP A 1 106 ? 12.398 -9.180 -21.378 1.00 98.00 106 ASP A O 1
ATOM 838 N N . LEU A 1 107 ? 11.571 -8.204 -19.534 1.00 98.06 107 LEU A N 1
ATOM 839 C CA . LEU A 1 107 ? 12.588 -7.170 -19.439 1.00 98.06 107 LEU A CA 1
ATOM 840 C C . LEU A 1 107 ? 13.393 -7.342 -18.153 1.00 98.06 107 LEU A C 1
ATOM 842 O O . LEU A 1 107 ? 12.858 -7.233 -17.051 1.00 98.06 107 LEU A O 1
ATOM 846 N N . MET A 1 108 ? 14.694 -7.569 -18.307 1.00 98.31 108 MET A N 1
ATOM 847 C CA . MET A 1 108 ? 15.655 -7.704 -17.219 1.00 98.31 108 MET A CA 1
ATOM 848 C C . MET A 1 108 ? 16.493 -6.430 -17.124 1.00 98.31 108 MET A C 1
ATOM 850 O O . MET A 1 108 ? 17.265 -6.104 -18.030 1.00 98.31 108 MET A O 1
ATOM 854 N N . LEU A 1 109 ? 16.338 -5.692 -16.026 1.00 98.19 109 LEU A N 1
ATOM 855 C CA . LEU A 1 109 ? 17.040 -4.430 -15.796 1.00 98.19 109 LEU A CA 1
ATOM 856 C C . LEU A 1 109 ? 18.279 -4.649 -14.910 1.00 98.19 109 LEU A C 1
ATOM 858 O O . LEU A 1 109 ? 18.177 -5.313 -13.871 1.00 98.19 109 LEU A O 1
ATOM 862 N N . PRO A 1 110 ? 19.450 -4.105 -15.292 1.00 96.50 110 PRO A N 1
ATOM 863 C CA . PRO A 1 110 ? 20.690 -4.277 -14.537 1.00 96.50 110 PRO A CA 1
ATOM 864 C C . PRO A 1 110 ? 20.687 -3.513 -13.208 1.00 96.50 110 PRO A C 1
ATOM 866 O O . PRO A 1 110 ? 19.857 -2.632 -12.978 1.00 96.50 110 PRO A O 1
ATOM 869 N N . ALA A 1 111 ? 21.648 -3.860 -12.352 1.00 95.62 111 ALA A N 1
ATOM 870 C CA . ALA A 1 111 ? 21.871 -3.216 -11.062 1.00 95.62 111 ALA A CA 1
ATOM 871 C C . ALA A 1 111 ? 22.492 -1.820 -11.211 1.00 95.62 111 ALA A C 1
ATOM 873 O O . ALA A 1 111 ? 23.023 -1.479 -12.271 1.00 95.62 111 ALA A O 1
ATOM 874 N N . ASP A 1 112 ? 22.442 -1.046 -10.125 1.00 95.44 112 ASP A N 1
ATOM 875 C CA . ASP A 1 112 ? 23.229 0.179 -9.922 1.00 95.44 112 ASP A CA 1
ATOM 876 C C . ASP A 1 112 ? 23.080 1.228 -11.048 1.00 95.44 112 ASP A C 1
ATOM 878 O O . ASP A 1 112 ? 24.025 1.937 -11.405 1.00 95.44 112 ASP A O 1
ATOM 882 N N . LYS A 1 113 ? 21.878 1.332 -11.634 1.00 97.38 113 LYS A N 1
ATOM 883 C CA . LYS A 1 113 ? 21.543 2.329 -12.661 1.00 97.38 113 LYS A CA 1
ATOM 884 C C . LYS A 1 113 ? 20.343 3.188 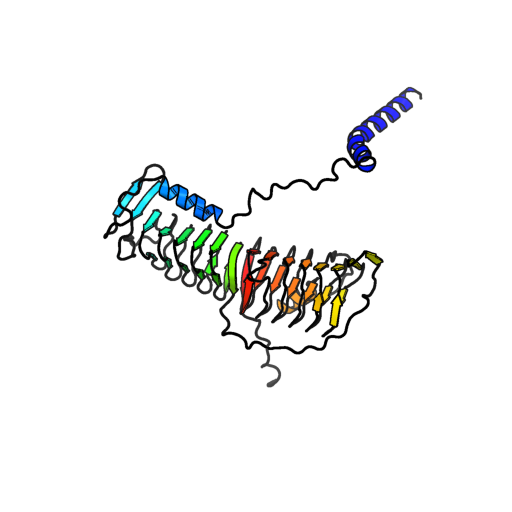-12.281 1.00 97.38 113 LYS A C 1
ATOM 886 O O . LYS A 1 113 ? 19.392 2.718 -11.655 1.00 97.38 113 LYS A O 1
ATOM 891 N N . LEU A 1 114 ? 20.375 4.438 -12.739 1.00 98.00 114 LEU A N 1
ATOM 892 C CA . LEU A 1 114 ? 19.279 5.398 -12.672 1.00 98.00 114 LEU A CA 1
ATOM 893 C C . LEU A 1 114 ? 18.556 5.480 -14.018 1.00 98.00 114 LEU A C 1
ATOM 895 O O . LEU A 1 114 ? 19.111 5.958 -15.002 1.00 98.00 114 LEU A O 1
ATOM 899 N N . PHE A 1 115 ? 17.295 5.066 -14.050 1.00 98.31 115 PHE A N 1
ATOM 900 C CA . PHE A 1 115 ? 16.398 5.187 -15.194 1.00 98.31 115 PHE A CA 1
ATOM 901 C C . PHE A 1 115 ? 15.572 6.466 -15.047 1.00 98.31 115 PHE A C 1
ATOM 903 O O . PHE A 1 115 ? 14.566 6.507 -14.334 1.00 98.31 115 PHE A O 1
ATOM 910 N N . GLU A 1 116 ? 16.005 7.532 -15.724 1.00 97.25 116 GLU A N 1
ATOM 911 C CA . GLU A 1 116 ? 15.362 8.855 -15.670 1.00 97.25 116 GLU A CA 1
ATOM 912 C C . GLU A 1 116 ? 14.091 8.951 -16.516 1.00 97.25 116 GLU A C 1
ATOM 914 O O . GLU A 1 116 ? 13.373 9.952 -16.467 1.00 97.25 116 GLU A O 1
ATOM 919 N N . LYS A 1 117 ? 13.819 7.923 -17.314 1.00 97.12 117 LYS A N 1
ATOM 920 C CA . LYS A 1 117 ? 12.648 7.802 -18.175 1.00 97.12 117 LYS A CA 1
ATOM 921 C C . LYS A 1 117 ? 11.881 6.533 -17.837 1.00 97.12 117 LYS A C 1
ATOM 923 O O . LYS A 1 117 ? 12.352 5.673 -17.096 1.00 97.12 117 LYS A O 1
ATOM 928 N N . GLU A 1 118 ? 10.670 6.468 -18.360 1.00 97.31 118 GLU A N 1
ATOM 929 C CA . GLU A 1 118 ? 9.734 5.387 -18.121 1.00 97.31 118 GLU A CA 1
ATOM 930 C C . GLU A 1 118 ? 10.273 4.064 -18.701 1.00 97.31 118 GLU A C 1
ATOM 932 O O . GLU A 1 118 ? 10.946 4.041 -19.737 1.00 97.31 118 GLU A O 1
ATOM 937 N N . VAL A 1 119 ? 9.971 2.951 -18.031 1.00 98.50 119 VAL A N 1
ATOM 938 C CA . VAL A 1 119 ? 10.296 1.601 -18.502 1.00 98.50 119 VAL A CA 1
ATOM 939 C C . VAL A 1 119 ? 9.012 0.799 -18.640 1.00 98.50 119 VAL A C 1
ATOM 941 O O . VAL A 1 119 ? 8.229 0.711 -17.694 1.00 98.50 119 VAL A O 1
ATOM 944 N N . TYR A 1 120 ? 8.789 0.217 -19.818 1.00 98.25 120 TYR A N 1
ATOM 945 C CA . TYR A 1 120 ? 7.551 -0.481 -20.136 1.00 98.25 120 TYR A CA 1
ATOM 946 C C . TYR A 1 120 ? 7.762 -1.767 -20.923 1.00 98.25 120 TYR A C 1
ATOM 948 O O . TYR A 1 120 ? 8.514 -1.813 -21.895 1.00 98.25 120 TYR A O 1
ATOM 956 N N . THR A 1 121 ? 7.012 -2.797 -20.541 1.00 97.81 121 THR A N 1
ATOM 957 C CA . THR A 1 121 ? 6.811 -3.985 -21.365 1.00 97.81 121 THR A CA 1
ATOM 958 C C . THR A 1 121 ? 5.380 -4.510 -21.277 1.00 97.81 121 THR A C 1
ATOM 960 O O . THR A 1 121 ? 4.694 -4.306 -20.277 1.00 97.81 121 THR A O 1
ATOM 963 N N . THR A 1 122 ? 4.918 -5.213 -22.315 1.00 97.31 122 THR A N 1
ATOM 964 C CA . THR A 1 122 ? 3.679 -6.012 -22.266 1.00 97.31 122 THR A CA 1
ATOM 965 C C . THR A 1 122 ? 3.842 -7.335 -21.511 1.00 97.31 122 THR A C 1
ATOM 967 O O . THR A 1 122 ? 2.856 -8.037 -21.305 1.00 97.31 122 THR A O 1
ATOM 970 N N . ALA A 1 123 ? 5.064 -7.695 -21.121 1.00 98.06 123 ALA A N 1
ATOM 971 C CA . ALA A 1 123 ? 5.389 -8.928 -20.414 1.00 98.06 123 ALA A CA 1
ATOM 972 C C . ALA A 1 123 ? 5.871 -8.635 -18.978 1.00 98.06 123 ALA A C 1
ATOM 974 O O . ALA A 1 123 ? 5.369 -7.696 -18.349 1.00 98.06 123 ALA A O 1
ATOM 975 N N . ASN A 1 124 ? 6.791 -9.444 -18.442 1.00 98.75 124 ASN A N 1
ATOM 976 C CA . ASN A 1 124 ? 7.290 -9.295 -17.076 1.00 98.75 124 ASN A CA 1
ATOM 977 C C . ASN A 1 124 ? 8.437 -8.279 -16.982 1.00 98.75 124 ASN A C 1
ATOM 979 O O . ASN A 1 124 ? 9.233 -8.145 -17.912 1.00 98.75 124 ASN A O 1
ATOM 983 N N . ILE A 1 125 ? 8.569 -7.606 -15.836 1.00 98.81 125 ILE A N 1
ATOM 984 C CA . ILE A 1 125 ? 9.773 -6.831 -15.487 1.00 98.81 125 ILE A CA 1
ATOM 985 C C . ILE A 1 125 ? 10.475 -7.504 -14.314 1.00 98.81 125 ILE A C 1
ATOM 987 O O . ILE A 1 125 ? 9.862 -7.714 -13.271 1.00 98.81 125 ILE A O 1
ATOM 991 N N . THR A 1 126 ? 11.776 -7.737 -14.447 1.00 98.75 126 THR A N 1
ATOM 992 C CA . THR A 1 126 ? 12.652 -8.127 -13.340 1.00 98.75 126 THR A CA 1
ATOM 993 C C . THR A 1 126 ? 13.770 -7.106 -13.217 1.00 98.75 126 THR A C 1
ATOM 995 O O . THR A 1 126 ? 14.537 -6.893 -14.157 1.00 98.75 126 THR A O 1
ATOM 998 N N . THR A 1 127 ? 13.885 -6.463 -12.061 1.00 98.38 127 THR A N 1
ATOM 999 C CA . THR A 1 127 ? 15.003 -5.567 -11.767 1.00 98.38 127 THR A CA 1
ATOM 1000 C C . THR A 1 127 ? 16.046 -6.279 -10.922 1.00 98.38 127 THR A C 1
ATOM 1002 O O . THR A 1 127 ? 15.728 -7.067 -10.034 1.00 98.38 127 THR A O 1
ATOM 1005 N N . SER A 1 128 ? 17.311 -5.957 -11.163 1.00 97.19 128 SER A N 1
ATOM 1006 C CA . SER A 1 128 ? 18.383 -6.276 -10.222 1.00 97.19 128 SER A CA 1
ATOM 1007 C C . SER A 1 128 ? 18.301 -5.370 -8.980 1.00 97.19 128 SER A C 1
ATOM 1009 O O . SER A 1 128 ? 17.388 -4.551 -8.851 1.00 97.19 128 SER A O 1
ATOM 1011 N N . ASN A 1 129 ? 19.259 -5.511 -8.061 1.00 97.75 129 ASN A N 1
ATOM 1012 C CA . ASN A 1 129 ? 19.332 -4.714 -6.834 1.00 97.75 129 ASN A CA 1
ATOM 1013 C C . ASN A 1 129 ? 19.808 -3.271 -7.095 1.00 97.75 129 ASN A C 1
ATOM 1015 O O . ASN A 1 129 ? 20.463 -3.000 -8.102 1.00 97.75 129 ASN A O 1
ATOM 1019 N N . ASN A 1 130 ? 19.525 -2.368 -6.151 1.00 97.88 130 ASN A N 1
ATOM 1020 C CA . ASN A 1 130 ? 20.017 -0.983 -6.110 1.00 97.88 130 ASN A CA 1
ATOM 1021 C C . ASN A 1 130 ? 19.701 -0.142 -7.367 1.00 97.88 130 ASN A C 1
ATOM 1023 O O . ASN A 1 130 ? 20.432 0.787 -7.710 1.00 97.88 130 ASN A O 1
ATOM 1027 N N . GLY A 1 131 ? 18.630 -0.479 -8.088 1.00 97.75 131 GLY A N 1
ATOM 1028 C CA . GLY A 1 131 ? 18.166 0.297 -9.237 1.00 97.75 131 GLY A CA 1
ATOM 1029 C C . GLY A 1 131 ? 17.295 1.482 -8.816 1.00 97.75 131 GLY A C 1
ATOM 1030 O O . GLY A 1 131 ? 16.508 1.380 -7.874 1.00 97.75 131 GLY A O 1
ATOM 1031 N N . TYR A 1 132 ? 17.388 2.593 -9.545 1.00 98.38 132 TYR A N 1
ATOM 1032 C CA . TYR A 1 132 ? 16.544 3.773 -9.349 1.00 98.38 132 TYR A CA 1
ATOM 1033 C C . TYR A 1 132 ? 15.667 3.968 -10.580 1.00 98.38 132 TYR A C 1
ATOM 1035 O O . TYR A 1 132 ? 16.173 4.145 -11.685 1.00 98.38 132 TYR A O 1
ATOM 1043 N N . PHE A 1 133 ? 14.352 3.959 -10.405 1.00 98.50 133 PHE A N 1
ATOM 1044 C CA . PHE A 1 133 ? 13.393 3.976 -11.500 1.00 98.50 133 PHE A CA 1
ATOM 1045 C C . PHE A 1 133 ? 12.449 5.155 -11.350 1.00 98.50 133 PHE A C 1
ATOM 1047 O O . PHE A 1 133 ? 11.742 5.285 -10.349 1.00 98.50 133 PHE A O 1
ATOM 1054 N N . ARG A 1 134 ? 12.376 6.007 -12.375 1.00 97.81 134 ARG A N 1
ATOM 1055 C CA . ARG A 1 134 ? 11.342 7.040 -12.419 1.00 97.81 134 ARG A CA 1
ATOM 1056 C C . ARG A 1 134 ? 9.951 6.407 -12.398 1.00 97.81 134 ARG A C 1
ATOM 1058 O O . ARG A 1 134 ? 9.128 6.781 -11.560 1.00 97.81 134 ARG A O 1
ATOM 1065 N N . THR A 1 135 ? 9.717 5.459 -13.307 1.00 97.88 135 THR A N 1
ATOM 1066 C CA . THR A 1 135 ? 8.496 4.649 -13.367 1.00 97.88 135 THR A CA 1
ATOM 1067 C C . THR A 1 135 ? 8.764 3.265 -13.955 1.00 97.88 135 THR A C 1
ATOM 1069 O O . THR A 1 135 ? 9.693 3.086 -14.746 1.00 97.88 135 THR A O 1
ATOM 1072 N N . LEU A 1 136 ? 7.912 2.302 -13.598 1.00 98.56 136 LEU A N 1
ATOM 1073 C CA . LEU A 1 136 ? 7.902 0.946 -14.150 1.00 98.56 136 LEU A CA 1
ATOM 1074 C C . LEU A 1 136 ? 6.469 0.551 -14.528 1.00 98.56 136 LEU A C 1
ATOM 1076 O O . LEU A 1 136 ? 5.554 0.713 -13.720 1.00 98.56 136 LEU A O 1
ATOM 1080 N N . LEU A 1 137 ? 6.265 -0.017 -15.716 1.00 98.62 137 LEU A N 1
ATOM 1081 C CA . LEU A 1 137 ? 4.984 -0.610 -16.104 1.00 98.62 137 LEU A CA 1
ATOM 1082 C C . LEU A 1 137 ? 5.189 -1.994 -16.727 1.00 98.62 137 LEU A C 1
ATOM 1084 O O . LEU A 1 137 ? 5.763 -2.116 -17.807 1.00 98.62 137 LEU A O 1
ATOM 1088 N N . ALA A 1 138 ? 4.684 -3.029 -16.060 1.00 98.62 138 ALA A N 1
ATOM 1089 C CA . ALA A 1 138 ? 4.674 -4.401 -16.556 1.00 98.62 138 ALA A CA 1
ATOM 1090 C C . ALA A 1 138 ? 3.261 -4.791 -17.013 1.00 98.62 138 ALA A C 1
ATOM 1092 O O . ALA A 1 138 ? 2.275 -4.553 -16.313 1.00 98.62 138 ALA A O 1
ATOM 1093 N N . GLY A 1 139 ? 3.155 -5.397 -18.195 1.00 98.25 139 GLY A N 1
ATOM 1094 C CA . GLY A 1 139 ? 1.911 -5.979 -18.706 1.00 98.25 139 GLY A CA 1
ATOM 1095 C C . GLY A 1 139 ? 1.578 -7.342 -18.097 1.00 98.25 139 GLY A C 1
ATOM 1096 O O . GLY A 1 139 ? 0.492 -7.857 -18.342 1.00 98.25 139 GLY A O 1
ATOM 1097 N N . LYS A 1 140 ? 2.498 -7.909 -17.309 1.00 98.56 140 LYS A N 1
ATOM 1098 C CA . LYS A 1 140 ? 2.321 -9.111 -16.487 1.00 98.56 140 LYS A CA 1
ATOM 1099 C C . LYS A 1 140 ? 2.892 -8.864 -15.083 1.00 98.56 140 LYS A C 1
ATOM 1101 O O . LYS A 1 140 ? 2.551 -7.846 -14.478 1.00 98.56 140 LYS A O 1
ATOM 1106 N N . ASP A 1 141 ? 3.737 -9.757 -14.575 1.00 98.75 141 ASP A N 1
ATOM 1107 C CA . ASP A 1 141 ? 4.303 -9.685 -13.233 1.00 98.75 141 ASP A CA 1
ATOM 1108 C C . ASP A 1 141 ? 5.503 -8.727 -13.169 1.00 98.75 141 ASP A C 1
ATOM 1110 O O . ASP A 1 141 ? 6.192 -8.464 -14.161 1.00 98.75 141 ASP A O 1
ATOM 1114 N N . MET A 1 142 ? 5.770 -8.202 -11.975 1.00 98.75 142 MET A N 1
ATOM 1115 C CA . MET A 1 142 ? 6.903 -7.324 -11.702 1.00 98.75 142 MET A CA 1
ATOM 1116 C C . MET A 1 142 ? 7.670 -7.794 -10.470 1.00 98.75 142 MET A C 1
ATOM 1118 O O . MET A 1 142 ? 7.107 -7.959 -9.392 1.00 98.75 142 MET A O 1
ATOM 1122 N N . GLN A 1 143 ? 8.979 -7.950 -10.615 1.00 98.75 143 GLN A N 1
ATOM 1123 C CA . GLN A 1 143 ? 9.899 -8.247 -9.527 1.00 98.75 143 GLN A CA 1
ATOM 1124 C C . GLN A 1 143 ? 10.892 -7.098 -9.397 1.00 98.75 143 GLN A C 1
ATOM 1126 O O . GLN A 1 143 ? 11.684 -6.846 -10.305 1.00 98.75 143 GLN A O 1
ATOM 1131 N N . ILE A 1 144 ? 10.838 -6.394 -8.271 1.00 98.69 144 ILE A N 1
ATOM 1132 C CA . ILE A 1 144 ? 11.769 -5.319 -7.934 1.00 98.69 144 ILE A CA 1
ATOM 1133 C C . ILE A 1 144 ? 12.801 -5.884 -6.957 1.00 98.69 144 ILE A C 1
ATOM 1135 O O . ILE A 1 144 ? 12.435 -6.401 -5.903 1.00 98.69 144 ILE A O 1
ATOM 1139 N N . GLY A 1 145 ? 14.083 -5.797 -7.306 1.00 98.31 145 GLY A N 1
ATOM 1140 C CA . GLY A 1 145 ? 15.197 -6.259 -6.478 1.00 98.31 145 GLY A CA 1
ATOM 1141 C C . GLY A 1 145 ? 15.354 -5.481 -5.166 1.00 98.31 145 GLY A C 1
ATOM 1142 O O . GLY A 1 145 ? 14.656 -4.507 -4.893 1.00 98.31 145 GLY A O 1
ATOM 1143 N N . ASN A 1 146 ? 16.308 -5.897 -4.339 1.00 98.25 146 ASN A N 1
ATOM 1144 C CA . ASN A 1 146 ? 16.567 -5.273 -3.040 1.00 98.25 146 ASN A CA 1
ATOM 1145 C C . ASN A 1 146 ? 17.190 -3.881 -3.192 1.00 98.25 146 ASN A C 1
ATOM 1147 O O . ASN A 1 146 ? 17.955 -3.641 -4.126 1.00 98.25 146 ASN A O 1
ATOM 1151 N N . GLY A 1 147 ? 16.928 -2.989 -2.236 1.00 98.19 147 GLY A N 1
ATOM 1152 C CA . GLY A 1 147 ? 17.572 -1.673 -2.179 1.00 98.19 147 GLY A CA 1
ATOM 1153 C C . GLY A 1 147 ? 17.207 -0.743 -3.337 1.00 98.19 147 GLY A C 1
ATOM 1154 O O . GLY A 1 147 ? 17.907 0.238 -3.570 1.00 98.19 147 GLY A O 1
ATOM 1155 N N . CYS A 1 148 ? 16.153 -1.054 -4.096 1.00 98.69 148 CYS A N 1
ATOM 1156 C CA . CYS A 1 148 ? 15.742 -0.229 -5.227 1.00 98.69 148 CYS A CA 1
ATOM 1157 C C . CYS A 1 148 ? 14.984 1.025 -4.767 1.00 98.69 148 CYS A C 1
ATOM 1159 O O . CYS A 1 148 ? 14.554 1.146 -3.617 1.00 98.69 148 CYS A O 1
ATOM 1161 N N . MET A 1 149 ? 14.760 1.948 -5.699 1.00 98.75 149 MET A N 1
ATOM 1162 C CA . MET A 1 149 ? 13.880 3.093 -5.501 1.00 98.75 149 MET A CA 1
ATOM 1163 C C . MET A 1 149 ? 12.963 3.290 -6.706 1.00 98.75 149 MET A C 1
ATOM 1165 O O . MET A 1 149 ? 13.441 3.422 -7.830 1.00 98.75 149 MET A O 1
ATOM 1169 N N . VAL A 1 150 ? 11.654 3.370 -6.474 1.00 98.56 150 VAL A N 1
ATOM 1170 C CA . VAL A 1 150 ? 10.677 3.867 -7.455 1.00 98.56 150 VAL A CA 1
ATOM 1171 C C . VAL A 1 150 ? 10.305 5.290 -7.062 1.00 98.56 150 VAL A C 1
ATOM 1173 O O . VAL A 1 150 ? 9.966 5.527 -5.909 1.00 98.56 150 VAL A O 1
ATOM 1176 N N . ILE A 1 151 ? 10.388 6.242 -7.995 1.00 97.25 151 ILE A N 1
ATOM 1177 C CA . ILE A 1 151 ? 10.308 7.677 -7.672 1.00 97.25 151 ILE A CA 1
ATOM 1178 C C . ILE A 1 151 ? 8.895 8.249 -7.838 1.00 97.25 151 ILE A C 1
ATOM 1180 O O . ILE A 1 151 ? 8.509 9.139 -7.085 1.00 97.25 151 ILE A O 1
ATOM 1184 N N . ARG A 1 152 ? 8.124 7.817 -8.848 1.00 96.25 152 ARG A N 1
ATOM 1185 C CA . ARG A 1 152 ? 6.791 8.400 -9.111 1.00 96.25 152 ARG A CA 1
ATOM 1186 C C . ARG A 1 152 ? 5.662 7.392 -9.041 1.00 96.25 152 ARG A C 1
ATOM 1188 O O . ARG A 1 152 ? 4.660 7.648 -8.376 1.00 96.25 152 ARG A O 1
ATOM 1195 N N . TRP A 1 153 ? 5.772 6.312 -9.803 1.00 97.62 153 TRP A N 1
ATOM 1196 C CA . TRP A 1 153 ? 4.759 5.267 -9.803 1.00 97.62 153 TRP A CA 1
ATOM 1197 C C . TRP A 1 153 ? 5.278 3.975 -10.428 1.00 97.62 153 TRP A C 1
ATOM 1199 O O . TRP A 1 153 ? 6.153 4.001 -11.295 1.00 97.62 153 TRP A O 1
ATOM 1209 N N . ALA A 1 154 ? 4.701 2.852 -10.013 1.00 98.50 154 ALA A N 1
ATOM 1210 C CA . ALA A 1 154 ? 4.886 1.563 -10.667 1.00 98.50 154 ALA A CA 1
ATOM 1211 C C . ALA A 1 154 ? 3.555 0.820 -10.787 1.00 98.50 154 ALA A C 1
ATOM 1213 O O . ALA A 1 154 ? 2.667 0.959 -9.939 1.00 98.50 154 ALA A O 1
ATOM 1214 N N . HIS A 1 155 ? 3.421 0.033 -11.850 1.00 98.69 155 HIS A N 1
ATOM 1215 C CA . HIS A 1 155 ? 2.224 -0.752 -12.107 1.00 98.69 155 HIS A CA 1
ATOM 1216 C C . HIS A 1 155 ? 2.542 -2.130 -12.690 1.00 98.69 155 HIS A C 1
ATOM 1218 O O . HIS A 1 155 ? 3.307 -2.231 -13.650 1.00 98.69 155 HIS A O 1
ATOM 1224 N N . ALA A 1 156 ? 1.896 -3.162 -12.152 1.00 98.62 156 ALA A N 1
ATOM 1225 C CA . ALA A 1 156 ? 1.870 -4.510 -12.712 1.00 98.62 156 ALA A CA 1
ATOM 1226 C C . ALA A 1 156 ? 0.421 -4.950 -12.974 1.00 98.62 156 ALA A C 1
ATOM 1228 O O . ALA A 1 156 ? -0.446 -4.801 -12.112 1.00 98.62 156 ALA A O 1
ATOM 1229 N N . GLU A 1 157 ? 0.149 -5.522 -14.144 1.00 98.12 157 GLU A N 1
ATOM 1230 C CA . GLU A 1 157 ? -1.142 -6.191 -14.381 1.00 98.12 157 GLU A CA 1
ATOM 1231 C C . GLU A 1 157 ? -1.242 -7.503 -13.589 1.00 98.12 157 GLU A C 1
ATOM 1233 O O . GLU A 1 157 ? -2.313 -7.877 -13.124 1.00 98.12 157 GLU A O 1
ATOM 1238 N N . GLY A 1 158 ? -0.118 -8.191 -13.398 1.00 98.31 158 GLY A N 1
ATOM 1239 C CA . GLY A 1 158 ? -0.017 -9.378 -12.558 1.00 98.31 158 GLY A CA 1
ATOM 1240 C C . GLY A 1 158 ? 0.419 -9.047 -11.133 1.00 98.31 158 GLY A C 1
ATOM 1241 O O . GLY A 1 158 ? 0.097 -7.988 -10.590 1.00 98.31 158 GLY A O 1
ATOM 1242 N N . ASN A 1 159 ? 1.170 -9.955 -10.522 1.00 98.50 159 ASN A N 1
ATOM 1243 C CA . ASN A 1 159 ? 1.721 -9.807 -9.180 1.00 98.50 159 ASN A CA 1
ATOM 1244 C C . ASN A 1 159 ? 2.933 -8.871 -9.168 1.00 98.50 159 ASN A C 1
ATOM 1246 O O . ASN A 1 159 ? 3.719 -8.829 -10.115 1.00 98.50 159 ASN A O 1
ATOM 1250 N N . MET A 1 160 ? 3.114 -8.143 -8.068 1.00 98.69 160 MET A N 1
ATOM 1251 C CA . MET A 1 160 ? 4.295 -7.325 -7.821 1.00 98.69 160 MET A CA 1
ATOM 1252 C C . MET A 1 160 ? 5.006 -7.780 -6.548 1.00 98.69 160 MET A C 1
ATOM 1254 O O . MET A 1 160 ? 4.469 -7.647 -5.452 1.00 98.69 160 MET A O 1
ATOM 1258 N N . THR A 1 161 ? 6.241 -8.251 -6.685 1.00 98.56 161 THR A N 1
ATOM 1259 C CA . THR A 1 161 ? 7.102 -8.608 -5.552 1.00 98.56 161 THR A CA 1
ATOM 1260 C C . THR A 1 161 ? 8.198 -7.567 -5.401 1.00 98.56 161 THR A C 1
ATOM 1262 O O . THR A 1 161 ? 8.918 -7.271 -6.354 1.00 98.56 161 THR A O 1
ATOM 1265 N N . VAL A 1 162 ? 8.338 -7.015 -4.198 1.00 98.56 162 VAL A N 1
ATOM 1266 C CA . VAL A 1 162 ? 9.302 -5.959 -3.887 1.00 98.56 162 VAL A CA 1
ATOM 1267 C C . VAL A 1 162 ? 10.326 -6.467 -2.879 1.00 98.56 162 VAL A C 1
ATOM 1269 O O . VAL A 1 162 ? 9.977 -6.870 -1.772 1.00 98.56 162 VAL A O 1
ATOM 1272 N N . GLY A 1 163 ? 11.600 -6.430 -3.260 1.00 97.44 163 GLY A N 1
ATOM 1273 C CA . GLY A 1 163 ? 12.728 -6.840 -2.434 1.00 97.44 163 GLY A CA 1
ATOM 1274 C C . GLY A 1 163 ? 12.943 -5.948 -1.212 1.00 97.44 163 GLY A C 1
ATOM 1275 O O . GLY A 1 163 ? 12.418 -4.840 -1.113 1.00 97.44 163 GLY A O 1
ATOM 1276 N N . ARG A 1 164 ? 13.758 -6.427 -0.272 1.00 96.44 164 ARG A N 1
ATOM 1277 C CA . ARG A 1 164 ? 14.029 -5.779 1.021 1.00 96.44 164 ARG A CA 1
ATOM 1278 C C . ARG A 1 164 ? 14.647 -4.393 0.842 1.00 96.44 164 ARG A C 1
ATOM 1280 O O . ARG A 1 164 ? 15.403 -4.160 -0.101 1.00 96.44 164 ARG A O 1
ATOM 1287 N N . LYS A 1 165 ? 14.404 -3.508 1.813 1.00 96.94 165 LYS A N 1
ATOM 1288 C CA . LYS A 1 165 ? 14.986 -2.154 1.890 1.00 96.94 165 LYS A CA 1
ATOM 1289 C C . LYS A 1 165 ? 14.730 -1.301 0.639 1.00 96.94 165 LYS A C 1
ATOM 1291 O O . LYS A 1 165 ? 15.542 -0.446 0.301 1.00 96.94 165 LYS A O 1
ATOM 1296 N N . THR A 1 166 ? 13.621 -1.549 -0.054 1.00 98.50 166 THR A N 1
ATOM 1297 C CA . THR A 1 166 ? 13.228 -0.805 -1.255 1.00 98.50 166 THR A CA 1
ATOM 1298 C C . THR A 1 166 ? 12.362 0.394 -0.883 1.00 98.50 166 THR A C 1
ATOM 1300 O O . THR A 1 166 ? 11.489 0.305 -0.020 1.00 98.50 166 THR A O 1
ATOM 1303 N N . THR A 1 167 ? 12.581 1.520 -1.552 1.00 98.69 167 THR A N 1
ATOM 1304 C CA . THR A 1 167 ? 11.812 2.751 -1.345 1.00 98.69 167 THR A CA 1
ATOM 1305 C C . THR A 1 167 ? 10.819 2.945 -2.482 1.00 98.69 167 THR A C 1
ATOM 1307 O O . THR A 1 167 ? 11.196 3.063 -3.646 1.00 98.69 167 THR A O 1
ATOM 1310 N N . LEU A 1 168 ? 9.537 2.992 -2.149 1.00 98.50 168 LEU A N 1
ATOM 1311 C CA . LEU A 1 168 ? 8.430 3.106 -3.087 1.00 98.50 168 LEU A CA 1
ATOM 1312 C C . LEU A 1 168 ? 7.747 4.468 -2.936 1.00 98.50 168 LEU A C 1
ATOM 1314 O O . LEU A 1 168 ? 6.773 4.619 -2.197 1.00 98.50 168 LEU A O 1
ATOM 1318 N N . LEU A 1 169 ? 8.265 5.469 -3.637 1.00 94.56 169 LEU A N 1
ATOM 1319 C CA . LEU A 1 169 ? 7.683 6.807 -3.642 1.00 94.56 169 LEU A CA 1
ATOM 1320 C C . LEU A 1 169 ? 6.481 6.867 -4.593 1.00 94.56 169 LEU A C 1
ATOM 1322 O O . LEU A 1 169 ? 6.416 6.169 -5.612 1.00 94.56 169 LEU A O 1
ATOM 1326 N N . GLY A 1 170 ? 5.525 7.732 -4.268 1.00 92.19 170 GLY A N 1
ATOM 1327 C CA . GLY A 1 170 ? 4.313 7.926 -5.043 1.00 92.19 170 GLY A CA 1
ATOM 1328 C C . GLY A 1 170 ? 3.372 6.720 -5.026 1.00 92.19 170 GLY A C 1
ATOM 1329 O O . GLY A 1 170 ? 3.038 6.186 -3.967 1.00 92.19 170 GLY A O 1
ATOM 1330 N N . ARG A 1 171 ? 2.847 6.346 -6.204 1.00 95.25 171 ARG A N 1
ATOM 1331 C CA . ARG A 1 171 ? 1.746 5.368 -6.328 1.00 95.25 171 ARG A CA 1
ATOM 1332 C C . ARG A 1 171 ? 2.216 4.034 -6.889 1.00 95.25 171 ARG A C 1
ATOM 1334 O O . ARG A 1 171 ? 2.613 3.957 -8.050 1.00 95.25 171 ARG A O 1
ATOM 1341 N N . ILE A 1 172 ? 2.081 2.974 -6.105 1.00 98.25 172 ILE A N 1
ATOM 1342 C CA . ILE A 1 172 ? 2.394 1.610 -6.529 1.00 98.25 172 ILE A CA 1
ATOM 1343 C C . ILE A 1 172 ? 1.115 0.802 -6.622 1.00 98.25 172 ILE A C 1
ATOM 1345 O O . ILE A 1 172 ? 0.300 0.803 -5.700 1.00 98.25 172 ILE A O 1
ATOM 1349 N N . THR A 1 173 ? 0.931 0.119 -7.745 1.00 98.31 173 THR A N 1
ATOM 1350 C CA . THR A 1 173 ? -0.321 -0.578 -8.020 1.00 98.31 173 THR A CA 1
ATOM 1351 C C . THR A 1 173 ? -0.110 -1.944 -8.650 1.00 98.31 173 THR A C 1
ATOM 1353 O O . THR A 1 173 ? 0.795 -2.140 -9.459 1.00 98.31 173 THR A O 1
ATOM 1356 N N . SER A 1 174 ? -0.983 -2.883 -8.308 1.00 98.31 174 SER A N 1
ATOM 1357 C CA . SER A 1 174 ? -1.112 -4.169 -8.988 1.00 98.31 174 SER A CA 1
ATOM 1358 C C . SER A 1 174 ? -2.590 -4.519 -9.143 1.00 98.31 174 SER A C 1
ATOM 1360 O O . SER A 1 174 ? -3.398 -4.166 -8.282 1.00 98.31 174 SER A O 1
ATOM 1362 N N . ARG A 1 175 ? -2.972 -5.211 -10.225 1.00 97.25 175 ARG A N 1
ATOM 1363 C CA . ARG A 1 175 ? -4.332 -5.776 -10.333 1.00 97.25 175 ARG A CA 1
ATOM 1364 C C . ARG A 1 175 ? -4.514 -7.099 -9.590 1.00 97.25 175 ARG A C 1
ATOM 1366 O O . ARG A 1 175 ? -5.638 -7.580 -9.548 1.00 97.25 175 ARG A O 1
ATOM 1373 N N . SER A 1 176 ? -3.455 -7.673 -9.023 1.00 97.12 176 SER A N 1
ATOM 1374 C CA . SER A 1 176 ? -3.497 -8.986 -8.371 1.00 97.12 176 SER A CA 1
ATOM 1375 C C . SER A 1 176 ? -3.013 -8.903 -6.923 1.00 97.12 176 SER A C 1
ATOM 1377 O O . SER A 1 176 ? -3.826 -8.856 -5.999 1.00 97.12 176 SER A O 1
ATOM 1379 N N . GLN A 1 177 ? -1.699 -8.826 -6.713 1.00 98.00 177 GLN A N 1
ATOM 1380 C CA . GLN A 1 177 ? -1.096 -8.786 -5.385 1.00 98.00 177 GLN A CA 1
ATOM 1381 C C . GLN A 1 177 ? 0.155 -7.904 -5.367 1.00 98.00 177 GLN A C 1
ATOM 1383 O O . GLN A 1 177 ? 0.920 -7.892 -6.331 1.00 98.00 177 GLN A O 1
ATOM 1388 N N . ILE A 1 178 ? 0.397 -7.216 -4.248 1.00 98.62 178 ILE A N 1
ATOM 1389 C CA . ILE A 1 178 ? 1.709 -6.641 -3.919 1.00 98.62 178 ILE A CA 1
ATOM 1390 C C . ILE A 1 178 ? 2.272 -7.375 -2.701 1.00 98.62 178 ILE A C 1
ATOM 1392 O O . ILE A 1 178 ? 1.618 -7.429 -1.664 1.00 98.62 178 ILE A O 1
ATOM 1396 N N . THR A 1 179 ? 3.497 -7.881 -2.799 1.00 98.25 179 THR A N 1
ATOM 1397 C CA . THR A 1 179 ? 4.255 -8.411 -1.659 1.00 98.25 179 THR A CA 1
ATOM 1398 C C . THR A 1 179 ? 5.448 -7.502 -1.385 1.00 98.25 179 THR A C 1
ATOM 1400 O O . THR A 1 179 ? 6.292 -7.317 -2.262 1.00 98.25 179 THR A O 1
ATOM 1403 N N . LEU A 1 180 ? 5.537 -6.936 -0.179 1.00 97.31 180 LEU A N 1
ATOM 1404 C CA . LEU A 1 180 ? 6.650 -6.075 0.229 1.00 97.31 180 LEU A CA 1
ATOM 1405 C C . LEU A 1 180 ? 7.629 -6.815 1.133 1.00 97.31 180 LEU A C 1
ATOM 1407 O O . LEU A 1 180 ? 7.238 -7.414 2.130 1.00 97.31 180 LEU A O 1
ATOM 1411 N N . GLY A 1 181 ? 8.917 -6.714 0.821 1.00 95.19 181 GLY A N 1
ATOM 1412 C CA . GLY A 1 181 ? 9.993 -7.193 1.674 1.00 95.19 181 GLY A CA 1
ATOM 1413 C C . GLY A 1 181 ? 10.225 -6.311 2.902 1.00 95.19 181 GLY A C 1
ATOM 1414 O O . GLY A 1 181 ? 9.786 -5.165 2.997 1.00 95.19 181 GLY A O 1
ATOM 1415 N N . GLU A 1 182 ? 10.989 -6.845 3.845 1.00 92.06 182 GLU A N 1
ATOM 1416 C CA . GLU A 1 182 ? 11.359 -6.151 5.078 1.00 92.06 182 GLU A CA 1
ATOM 1417 C C . GLU A 1 182 ? 12.129 -4.850 4.816 1.00 92.06 182 GLU A C 1
ATOM 1419 O O . GLU A 1 182 ? 12.973 -4.775 3.916 1.00 92.06 182 GLU A O 1
ATOM 1424 N N . GLY A 1 183 ? 11.881 -3.831 5.639 1.00 93.88 183 GLY A N 1
ATOM 1425 C CA . GLY A 1 183 ? 12.586 -2.556 5.574 1.00 93.88 183 GLY A CA 1
ATOM 1426 C C . GLY A 1 183 ? 12.177 -1.694 4.384 1.00 93.88 183 GLY A C 1
ATOM 1427 O O . GLY A 1 183 ? 12.816 -0.671 4.144 1.00 93.88 183 GLY A O 1
ATOM 1428 N N . CYS A 1 184 ? 11.151 -2.092 3.625 1.00 97.50 184 CYS A N 1
ATOM 1429 C CA . CYS A 1 184 ? 10.599 -1.237 2.586 1.00 97.50 184 CYS A CA 1
ATOM 1430 C C . CYS A 1 184 ? 9.963 0.017 3.187 1.00 97.50 184 CYS A C 1
ATOM 1432 O O . CYS A 1 184 ? 9.424 -0.007 4.297 1.00 97.50 184 CYS A O 1
ATOM 1434 N N . SER A 1 185 ? 9.980 1.100 2.416 1.00 98.00 185 SER A N 1
ATOM 1435 C CA . SER A 1 185 ? 9.187 2.294 2.696 1.00 98.00 185 SER A CA 1
ATOM 1436 C C . SER A 1 185 ? 8.255 2.600 1.534 1.00 98.00 185 SER A C 1
ATOM 1438 O O . SER A 1 185 ? 8.575 2.276 0.390 1.00 98.00 185 SER A O 1
ATOM 1440 N N . PHE A 1 186 ? 7.088 3.171 1.820 1.00 98.38 186 PHE A N 1
ATOM 1441 C CA . PHE A 1 186 ? 6.061 3.425 0.811 1.00 98.38 186 PHE A CA 1
ATOM 1442 C C . PHE A 1 186 ? 5.226 4.666 1.132 1.00 98.38 186 PHE A C 1
ATOM 1444 O O . PHE A 1 186 ? 5.111 5.055 2.289 1.00 98.38 186 PHE A O 1
ATOM 1451 N N . GLU A 1 187 ? 4.600 5.258 0.117 1.00 97.06 187 GLU A N 1
ATOM 1452 C CA . GLU A 1 187 ? 3.596 6.317 0.297 1.00 97.06 187 GLU A CA 1
ATOM 1453 C C . GLU A 1 187 ? 2.188 5.775 0.048 1.00 97.06 187 GLU A C 1
ATOM 1455 O O . GLU A 1 187 ? 1.345 5.783 0.942 1.00 97.06 187 GLU A O 1
ATOM 1460 N N . ARG A 1 188 ? 1.914 5.253 -1.154 1.00 97.06 188 ARG A N 1
ATOM 1461 C CA . ARG A 1 188 ? 0.581 4.757 -1.514 1.00 97.06 188 ARG A CA 1
ATOM 1462 C C . ARG A 1 188 ? 0.653 3.456 -2.295 1.00 97.06 188 ARG A C 1
ATOM 1464 O O . ARG A 1 188 ? 1.270 3.396 -3.357 1.00 97.06 188 ARG A O 1
ATOM 1471 N N . LEU A 1 189 ? -0.046 2.444 -1.794 1.00 98.19 189 LEU A N 1
ATOM 1472 C CA . LEU A 1 189 ? -0.156 1.132 -2.418 1.00 98.19 189 LEU A CA 1
ATOM 1473 C C . LEU A 1 189 ? -1.623 0.813 -2.712 1.00 98.19 189 LEU A C 1
ATOM 1475 O O . LEU A 1 189 ? -2.513 1.160 -1.931 1.00 98.19 189 LEU A O 1
ATOM 1479 N N . TYR A 1 190 ? -1.863 0.116 -3.817 1.00 97.69 190 TYR A N 1
ATOM 1480 C CA . TYR A 1 190 ? -3.156 -0.486 -4.119 1.00 97.69 190 TYR A CA 1
ATOM 1481 C C . TYR A 1 190 ? -2.984 -1.849 -4.784 1.00 97.69 190 TYR A C 1
ATOM 1483 O O . TYR A 1 190 ? -2.309 -1.963 -5.809 1.00 97.69 190 TYR A O 1
ATOM 1491 N N . ALA A 1 191 ? -3.658 -2.854 -4.241 1.00 97.62 191 ALA A N 1
ATOM 1492 C CA . ALA A 1 191 ? -3.905 -4.127 -4.903 1.00 97.62 191 ALA A CA 1
ATOM 1493 C C . ALA A 1 191 ? -5.101 -4.823 -4.246 1.00 97.62 191 ALA A C 1
ATOM 1495 O O . ALA A 1 191 ? -5.406 -4.533 -3.085 1.00 97.62 191 ALA A O 1
ATOM 1496 N N . PRO A 1 192 ? -5.756 -5.776 -4.932 1.00 96.81 192 PRO A N 1
ATOM 1497 C CA . PRO A 1 192 ? -6.735 -6.641 -4.284 1.00 96.81 192 PRO A CA 1
ATOM 1498 C C . PRO A 1 192 ? -6.185 -7.294 -3.017 1.00 96.81 192 PRO A C 1
ATOM 1500 O O . PRO A 1 192 ? -6.909 -7.365 -2.035 1.00 96.81 192 PRO A O 1
ATOM 1503 N N . LYS A 1 193 ? -4.901 -7.679 -3.000 1.00 97.56 193 LYS A N 1
ATOM 1504 C CA . LYS A 1 193 ? -4.205 -8.180 -1.810 1.00 97.56 193 LYS A CA 1
ATOM 1505 C C . LYS A 1 193 ? -2.817 -7.551 -1.669 1.00 97.56 193 LYS A C 1
ATOM 1507 O O . LYS A 1 193 ? -2.039 -7.519 -2.618 1.00 97.56 193 LYS A O 1
ATOM 1512 N N . ILE A 1 194 ? -2.485 -7.071 -0.480 1.00 98.19 194 ILE A N 1
ATOM 1513 C CA . ILE A 1 194 ? -1.166 -6.544 -0.127 1.00 98.19 194 ILE A CA 1
ATOM 1514 C C . ILE A 1 194 ? -0.648 -7.353 1.057 1.00 98.19 194 ILE A C 1
ATOM 1516 O O . ILE A 1 194 ? -1.332 -7.459 2.072 1.00 98.19 194 ILE A O 1
ATOM 1520 N N . VAL A 1 195 ? 0.545 -7.925 0.918 1.00 97.00 195 VAL A N 1
ATOM 1521 C CA . VAL A 1 195 ? 1.196 -8.755 1.938 1.00 97.00 195 VAL A CA 1
ATOM 1522 C C . VAL A 1 195 ? 2.508 -8.101 2.351 1.00 97.00 195 VAL A C 1
ATOM 1524 O O . VAL A 1 195 ? 3.347 -7.773 1.508 1.00 97.00 195 VAL A O 1
ATOM 1527 N N . PHE A 1 196 ? 2.693 -7.912 3.653 1.00 94.94 196 PHE A N 1
ATOM 1528 C CA . PHE A 1 196 ? 3.887 -7.293 4.221 1.00 94.94 196 PHE A CA 1
ATOM 1529 C C . PHE A 1 196 ? 4.773 -8.354 4.845 1.00 94.94 196 PHE A C 1
ATOM 1531 O O . PHE A 1 196 ? 4.492 -8.806 5.943 1.00 94.94 196 PHE A O 1
ATOM 1538 N N . VAL A 1 197 ? 5.857 -8.714 4.157 1.00 85.69 197 VAL A N 1
ATOM 1539 C CA . VAL A 1 197 ? 6.735 -9.847 4.474 1.00 85.69 197 VAL A CA 1
ATOM 1540 C C . VAL A 1 197 ? 5.935 -11.143 4.539 1.00 85.69 197 VAL A C 1
ATOM 1542 O O . VAL A 1 197 ? 5.157 -11.361 5.461 1.00 85.69 197 VAL A O 1
ATOM 1545 N N . GLU A 1 198 ? 6.136 -12.008 3.550 1.00 74.12 198 GLU A N 1
ATOM 1546 C CA . GLU A 1 198 ? 5.479 -13.311 3.529 1.00 74.12 198 GLU A CA 1
ATOM 1547 C C . GLU A 1 198 ? 5.798 -14.064 4.827 1.00 74.12 198 GLU A C 1
ATOM 1549 O O . GLU A 1 198 ? 6.958 -14.293 5.179 1.00 74.12 198 GLU A O 1
ATOM 1554 N N . GLU A 1 199 ? 4.747 -14.346 5.582 1.00 64.38 199 GLU A N 1
ATOM 1555 C CA . GLU A 1 199 ? 4.781 -15.271 6.698 1.00 64.38 199 GLU A CA 1
ATOM 1556 C C . GLU A 1 199 ? 4.431 -16.641 6.109 1.00 64.38 199 GLU A C 1
ATOM 1558 O O . GLU A 1 199 ? 3.480 -16.740 5.330 1.00 64.38 199 GLU A O 1
ATOM 1563 N N . GLU A 1 200 ? 5.221 -17.680 6.408 1.00 54.59 200 GLU A N 1
ATOM 1564 C CA . GLU A 1 200 ? 4.771 -19.055 6.154 1.00 54.59 200 GLU A CA 1
ATOM 1565 C C . GLU A 1 200 ? 3.411 -19.205 6.833 1.00 54.59 200 GLU A C 1
ATOM 1567 O O . GLU A 1 200 ? 3.314 -18.837 8.003 1.00 54.59 200 GLU A O 1
ATOM 1572 N N . GLU A 1 201 ? 2.385 -19.650 6.089 1.00 43.81 201 GLU A N 1
ATOM 1573 C CA . GLU A 1 201 ? 0.981 -19.659 6.529 1.00 43.81 201 GLU A CA 1
ATOM 1574 C C . GLU A 1 201 ? 0.875 -19.942 8.033 1.00 43.81 201 GLU A C 1
ATOM 1576 O O . GLU A 1 201 ? 1.122 -21.077 8.462 1.00 43.81 201 GLU A O 1
ATOM 1581 N N . PRO A 1 202 ? 0.542 -18.930 8.858 1.00 43.97 202 PRO A N 1
ATOM 1582 C CA . PRO A 1 202 ? 0.360 -19.177 10.269 1.00 43.97 202 PRO A CA 1
ATOM 1583 C C . PRO A 1 202 ? -0.805 -20.163 10.409 1.00 43.97 202 PRO A C 1
ATOM 1585 O O . PRO A 1 202 ? -1.773 -20.094 9.640 1.00 43.97 202 PRO A O 1
ATOM 1588 N N . PRO A 1 203 ? -0.727 -21.116 11.354 1.00 38.81 203 PRO A N 1
ATOM 1589 C CA . PRO A 1 203 ? -1.782 -22.096 11.538 1.00 38.81 203 PRO A CA 1
ATOM 1590 C C . PRO A 1 203 ? -3.111 -21.360 11.687 1.00 38.81 203 PRO A C 1
ATOM 1592 O O . PRO A 1 203 ? -3.200 -20.389 12.438 1.00 38.81 203 PRO A O 1
ATOM 1595 N N . VAL A 1 204 ? -4.145 -21.813 10.973 1.00 45.53 204 VAL A N 1
ATOM 1596 C CA . VAL A 1 204 ? -5.520 -21.339 11.163 1.00 45.53 204 VAL A CA 1
ATOM 1597 C C . VAL A 1 204 ? -5.906 -21.670 12.600 1.00 45.53 204 VAL A C 1
ATOM 1599 O O . VAL A 1 204 ? -6.402 -22.760 12.893 1.00 45.53 204 VAL A O 1
ATOM 1602 N N . VAL A 1 205 ? -5.629 -20.761 13.534 1.00 43.78 205 VAL A N 1
ATOM 1603 C CA . VAL A 1 205 ? -6.010 -20.969 14.921 1.00 43.78 205 VAL A CA 1
ATOM 1604 C C . VAL A 1 205 ? -7.489 -20.647 15.006 1.00 43.78 205 VAL A C 1
ATOM 1606 O O . VAL A 1 205 ? -7.912 -19.497 15.129 1.00 43.78 205 VAL A O 1
ATOM 1609 N N . ALA A 1 206 ? -8.298 -21.699 14.918 1.00 43.06 206 ALA A N 1
ATOM 1610 C CA . ALA A 1 206 ? -9.685 -21.674 15.334 1.00 43.06 206 ALA A CA 1
ATOM 1611 C C . ALA A 1 206 ? -9.725 -21.389 16.843 1.00 43.06 206 ALA A C 1
ATOM 1613 O O . ALA A 1 206 ? -9.805 -22.293 17.671 1.00 43.06 206 ALA A O 1
ATOM 1614 N N . HIS A 1 207 ? -9.631 -20.117 17.226 1.00 49.56 207 HIS A N 1
ATOM 1615 C CA . HIS A 1 207 ? -9.846 -19.724 18.606 1.00 49.56 207 HIS A CA 1
ATOM 1616 C C . HIS A 1 207 ? -11.339 -19.849 18.912 1.00 49.56 207 HIS A C 1
ATOM 1618 O O . HIS A 1 207 ? -12.118 -18.921 18.671 1.00 49.56 207 HIS A O 1
ATOM 1624 N N . SER A 1 208 ? -11.745 -20.980 19.497 1.00 58.50 208 SER A N 1
ATOM 1625 C CA . SER A 1 208 ? -12.985 -21.021 20.267 1.00 58.50 208 SER A CA 1
ATOM 1626 C C . SER A 1 208 ? -12.837 -20.006 21.398 1.00 58.50 208 SER A C 1
ATOM 1628 O O . SER A 1 208 ? -12.058 -20.195 22.330 1.00 58.50 208 SER A O 1
ATOM 1630 N N . THR A 1 209 ? -13.521 -18.881 21.283 1.00 59.88 209 THR A N 1
ATOM 1631 C CA . THR A 1 209 ? -13.447 -17.811 22.274 1.00 59.88 209 THR A CA 1
ATOM 1632 C C . THR A 1 209 ? -14.860 -17.525 22.713 1.00 59.88 209 THR A C 1
ATOM 1634 O O . THR A 1 209 ? -15.573 -16.716 22.118 1.00 59.88 209 THR A O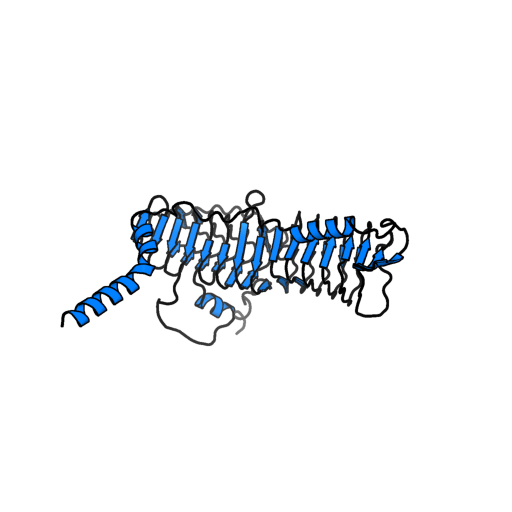 1
ATOM 1637 N N . GLU A 1 210 ? -15.279 -18.263 23.737 1.00 75.50 210 GLU A N 1
ATOM 1638 C CA . GLU A 1 210 ? -16.413 -17.870 24.556 1.00 75.50 210 GLU A CA 1
ATOM 1639 C C . GLU A 1 210 ? -16.141 -16.438 25.034 1.00 75.50 210 GLU A C 1
ATOM 1641 O O . GLU A 1 210 ? -15.130 -16.162 25.685 1.00 75.50 210 GLU A O 1
ATOM 1646 N N . ARG A 1 211 ? -16.987 -15.503 24.598 1.00 83.81 211 ARG A N 1
ATOM 1647 C CA . ARG A 1 211 ? -16.862 -14.080 24.913 1.00 83.81 211 ARG A CA 1
ATOM 1648 C C . ARG A 1 211 ? -18.000 -13.670 25.820 1.00 83.81 211 ARG A C 1
ATOM 1650 O O . ARG A 1 211 ? -19.151 -14.044 25.593 1.00 83.81 211 ARG A O 1
ATOM 1657 N N . LYS A 1 212 ? -17.689 -12.847 26.814 1.00 91.94 212 LYS A N 1
ATOM 1658 C CA . LYS A 1 212 ? -18.704 -12.254 27.684 1.00 91.94 212 LYS A CA 1
ATOM 1659 C C . LYS A 1 212 ? -19.352 -11.074 26.973 1.00 91.94 212 LYS A C 1
ATOM 1661 O O . LYS A 1 212 ? -18.665 -10.210 26.436 1.00 91.94 212 LYS A O 1
ATOM 1666 N N . VAL A 1 213 ? -20.681 -11.032 26.960 1.00 93.38 213 VAL A N 1
ATOM 1667 C CA . VAL A 1 213 ? -21.410 -9.893 26.390 1.00 93.38 213 VAL A CA 1
ATOM 1668 C C . VAL A 1 213 ? -21.262 -8.693 27.319 1.00 93.38 213 VAL A C 1
ATOM 1670 O O . VAL A 1 213 ? -21.733 -8.724 28.456 1.00 93.38 213 VAL A O 1
ATOM 1673 N N . LEU A 1 214 ? -20.647 -7.626 26.815 1.00 91.56 214 LEU A N 1
ATOM 1674 C CA . LEU A 1 214 ? -20.625 -6.319 27.455 1.00 91.56 214 LEU A CA 1
ATOM 1675 C C . LEU A 1 214 ? -21.933 -5.602 27.108 1.00 91.56 214 LEU A C 1
ATOM 1677 O O . LEU A 1 214 ? -22.116 -5.126 25.991 1.00 91.56 214 LEU A O 1
ATOM 1681 N N . LYS A 1 215 ? -22.885 -5.601 28.046 1.00 86.00 215 LYS A N 1
ATOM 1682 C CA . LYS A 1 215 ? -24.241 -5.075 27.803 1.00 86.00 215 LYS A CA 1
ATOM 1683 C C . LYS A 1 215 ? -24.291 -3.550 27.751 1.00 86.00 215 LYS A C 1
ATOM 1685 O O . LYS A 1 215 ? -25.077 -2.988 26.991 1.00 86.00 215 LYS A O 1
ATOM 1690 N N . GLU A 1 216 ? -23.478 -2.900 28.573 1.00 83.81 216 GLU A N 1
ATOM 1691 C CA . GLU A 1 216 ? -23.447 -1.450 28.727 1.00 83.81 216 GLU A CA 1
ATOM 1692 C C . GLU A 1 216 ? -21.999 -0.972 28.773 1.00 83.81 216 GLU A C 1
ATOM 1694 O O . GLU A 1 216 ? -21.108 -1.700 29.210 1.00 83.81 216 GLU A O 1
ATOM 1699 N N . LEU A 1 217 ? -21.783 0.241 28.270 1.00 86.25 217 LEU A N 1
ATOM 1700 C CA . LEU A 1 217 ? -20.512 0.943 28.367 1.00 86.25 217 LEU A CA 1
ATOM 1701 C C . LEU A 1 217 ? -20.611 1.982 29.481 1.00 86.25 217 LEU A C 1
ATOM 1703 O O . LEU A 1 217 ? -21.683 2.544 29.721 1.00 86.25 217 LEU A O 1
ATOM 1707 N N . ASP A 1 218 ? -19.481 2.286 30.102 1.00 79.62 218 ASP A N 1
ATOM 1708 C CA . ASP A 1 218 ? -19.403 3.358 31.086 1.00 79.62 218 ASP A CA 1
ATOM 1709 C C . ASP A 1 218 ? -19.559 4.739 30.416 1.00 79.62 218 ASP A C 1
ATOM 1711 O O . ASP A 1 218 ? -19.129 4.956 29.283 1.00 79.62 218 ASP A O 1
ATOM 1715 N N . ASP A 1 219 ? -20.172 5.695 31.126 1.00 77.62 219 ASP A N 1
ATOM 1716 C CA . ASP A 1 219 ? -20.318 7.107 30.709 1.00 77.62 219 ASP A CA 1
ATOM 1717 C C . ASP A 1 219 ? -21.010 7.325 29.340 1.00 77.62 219 ASP A C 1
ATOM 1719 O O . ASP A 1 219 ? -20.700 8.263 28.595 1.00 77.62 219 ASP A O 1
ATOM 1723 N N . VAL A 1 220 ? -22.000 6.487 29.005 1.00 80.06 220 VAL A N 1
ATOM 1724 C CA . VAL A 1 220 ? -22.864 6.703 27.831 1.00 80.06 220 VAL A CA 1
ATOM 1725 C C . VAL A 1 220 ? -23.793 7.894 28.076 1.00 80.06 220 VAL A C 1
ATOM 1727 O O . VAL A 1 220 ? -24.691 7.854 28.915 1.00 80.06 220 VAL A O 1
ATOM 1730 N N . ARG A 1 221 ? -23.602 8.965 27.301 1.00 75.38 221 ARG A N 1
ATOM 1731 C CA . ARG A 1 221 ? -24.385 10.213 27.384 1.00 75.38 221 ARG A CA 1
ATOM 1732 C C . ARG A 1 221 ? -25.601 10.214 26.476 1.00 75.38 221 ARG A C 1
ATOM 1734 O O . ARG A 1 221 ? -26.619 10.818 26.797 1.00 75.38 221 ARG A O 1
ATOM 1741 N N . LEU A 1 222 ? -25.467 9.575 25.321 1.00 74.12 222 LEU A N 1
ATOM 1742 C CA . LEU A 1 222 ? -26.520 9.479 24.326 1.00 74.12 222 LEU A CA 1
ATOM 1743 C C . LEU A 1 222 ? -26.472 8.093 23.696 1.00 74.12 222 LEU A C 1
ATOM 1745 O O . LEU A 1 222 ? -25.456 7.701 23.118 1.00 74.12 222 LEU A O 1
ATOM 1749 N N . LYS A 1 223 ? -27.602 7.393 23.767 1.00 78.38 223 LYS A N 1
ATOM 1750 C CA . LYS A 1 223 ? -27.848 6.161 23.025 1.00 78.38 223 LYS A CA 1
ATOM 1751 C C . LYS A 1 223 ? -28.898 6.453 21.961 1.00 78.38 223 LYS A C 1
ATOM 1753 O O . LYS A 1 223 ? -30.007 6.868 22.280 1.00 78.38 223 LYS A O 1
ATOM 1758 N N . SER A 1 224 ? -28.532 6.291 20.694 1.00 75.56 224 SER A N 1
ATOM 1759 C CA . SER A 1 224 ? -29.434 6.504 19.558 1.00 75.56 224 SER A CA 1
ATOM 1760 C C . SER A 1 224 ? -29.294 5.329 18.601 1.00 75.56 224 SER A C 1
ATOM 1762 O O . SER A 1 224 ? -28.247 5.157 17.978 1.00 75.56 224 SER A O 1
ATOM 1764 N N . ALA A 1 225 ? -30.330 4.490 18.528 1.00 83.19 225 ALA A N 1
ATOM 1765 C CA . ALA A 1 225 ? -30.281 3.198 17.844 1.00 83.19 225 ALA A CA 1
ATOM 1766 C C . ALA A 1 225 ? -29.066 2.358 18.302 1.00 83.19 225 ALA A C 1
ATOM 1768 O O . ALA A 1 225 ? -28.972 2.021 19.482 1.00 83.19 225 ALA A O 1
ATOM 1769 N N . ARG A 1 226 ? -28.134 2.042 17.390 1.00 86.88 226 ARG A N 1
ATOM 1770 C CA . ARG A 1 226 ? -26.896 1.293 17.679 1.00 86.88 226 ARG A CA 1
ATOM 1771 C C . ARG A 1 226 ? -25.726 2.176 18.126 1.00 86.88 226 ARG A C 1
ATOM 1773 O O . ARG A 1 226 ? -24.701 1.639 18.532 1.00 86.88 226 ARG A O 1
ATOM 1780 N N . ARG A 1 227 ? -25.858 3.506 18.064 1.00 88.19 227 ARG A N 1
ATOM 1781 C CA . ARG A 1 227 ? -24.786 4.460 18.378 1.00 88.19 227 ARG A CA 1
ATOM 1782 C C . ARG A 1 227 ? -24.734 4.774 19.869 1.00 88.19 227 ARG A C 1
ATOM 1784 O O . ARG A 1 227 ? -25.733 5.209 20.448 1.00 88.19 227 ARG A O 1
ATOM 1791 N N . ASN A 1 228 ? -23.539 4.667 20.436 1.00 89.44 228 ASN A N 1
ATOM 1792 C CA . ASN A 1 228 ? -23.219 4.987 21.823 1.00 89.44 228 ASN A CA 1
ATOM 1793 C C . ASN A 1 228 ? -22.206 6.135 21.850 1.00 89.44 228 ASN A C 1
ATOM 1795 O O . ASN A 1 228 ? -21.104 6.007 21.316 1.00 89.44 228 ASN A O 1
ATOM 1799 N N . LEU A 1 229 ? -22.594 7.265 22.441 1.00 88.31 229 LEU A N 1
ATOM 1800 C CA . LEU A 1 229 ? -21.736 8.439 22.593 1.00 88.31 229 LEU A CA 1
ATOM 1801 C C . LEU A 1 229 ? -21.185 8.511 24.022 1.00 88.31 229 LEU A C 1
ATOM 1803 O O . LEU A 1 229 ? -21.962 8.683 24.964 1.00 88.31 229 LEU A O 1
ATOM 1807 N N . LEU A 1 230 ? -19.865 8.417 24.165 1.00 85.81 230 LEU A N 1
ATOM 1808 C CA . LEU A 1 230 ? -19.138 8.477 25.435 1.00 85.81 230 LEU A CA 1
ATOM 1809 C C . LEU A 1 230 ? -18.349 9.784 25.528 1.00 85.81 230 LEU A C 1
ATOM 1811 O O . LEU A 1 230 ? -17.679 10.173 24.569 1.00 85.81 230 LEU A O 1
ATOM 1815 N N . ARG A 1 231 ? -18.384 10.449 26.690 1.00 79.25 231 ARG A N 1
ATOM 1816 C CA . ARG A 1 231 ? -17.515 11.609 26.960 1.00 79.25 231 ARG A CA 1
ATOM 1817 C C . ARG A 1 231 ? -16.133 11.167 27.453 1.00 79.25 231 ARG A C 1
ATOM 1819 O O . ARG A 1 231 ? -15.138 11.790 27.094 1.00 79.25 231 ARG A O 1
ATOM 1826 N N . GLY A 1 232 ? -16.091 10.124 28.274 1.00 79.19 232 GLY A N 1
ATOM 1827 C CA . GLY A 1 232 ? -14.887 9.537 28.851 1.00 79.19 232 GLY A CA 1
ATOM 1828 C C . GLY A 1 232 ? -14.193 8.506 27.963 1.00 79.19 232 GLY A C 1
ATOM 1829 O O . GLY A 1 232 ? -14.385 8.458 26.753 1.00 79.19 232 GLY A O 1
ATOM 1830 N N . ARG A 1 233 ? -13.335 7.689 28.583 1.00 87.25 233 ARG A N 1
ATOM 1831 C CA . ARG A 1 233 ? -12.593 6.606 27.923 1.00 87.25 233 ARG A CA 1
ATOM 1832 C C . ARG A 1 233 ? -13.536 5.456 27.554 1.00 87.25 233 ARG A C 1
ATOM 1834 O O . ARG A 1 233 ? -14.401 5.103 28.344 1.00 87.25 233 ARG A O 1
ATOM 1841 N N . LEU A 1 234 ? -13.309 4.830 26.401 1.00 91.38 234 LEU A N 1
ATOM 1842 C CA . LEU A 1 234 ? -13.860 3.509 26.091 1.00 91.38 234 LEU A CA 1
ATOM 1843 C C . LEU A 1 234 ? -12.896 2.416 26.562 1.00 91.38 234 LEU A C 1
ATOM 1845 O O . LEU A 1 234 ? -11.706 2.479 26.243 1.00 91.38 234 LEU A O 1
ATOM 1849 N N . VAL A 1 235 ? -13.423 1.394 27.236 1.00 93.44 235 VAL A N 1
ATOM 1850 C CA . VAL A 1 235 ? -12.726 0.127 27.483 1.00 93.44 235 VAL A CA 1
ATOM 1851 C C . VAL A 1 235 ? -13.647 -1.028 27.096 1.00 93.44 235 VAL A C 1
ATOM 1853 O O . VAL A 1 235 ? -14.758 -1.127 27.610 1.00 93.44 235 VAL A O 1
ATOM 1856 N N . ILE A 1 236 ? -13.190 -1.897 26.196 1.00 94.94 236 ILE A N 1
ATOM 1857 C CA . ILE A 1 236 ? -13.765 -3.230 25.985 1.00 94.94 236 ILE A CA 1
ATOM 1858 C C . ILE A 1 236 ? -12.787 -4.222 26.624 1.00 94.94 236 ILE A C 1
ATOM 1860 O O . ILE A 1 236 ? -11.688 -4.377 26.090 1.00 94.94 236 ILE A O 1
ATOM 1864 N N . PRO A 1 237 ? -13.138 -4.856 27.758 1.00 95.12 237 PRO A N 1
ATOM 1865 C CA . PRO A 1 237 ? -12.198 -5.707 28.481 1.00 95.12 237 PRO A CA 1
ATOM 1866 C C . PRO A 1 237 ? -11.871 -7.006 27.740 1.00 95.12 237 PRO A C 1
ATOM 1868 O O . PRO A 1 237 ? -12.581 -7.406 26.810 1.00 95.12 237 PRO A O 1
ATOM 1871 N N . GLU A 1 238 ? -10.836 -7.706 28.205 1.00 93.25 238 GLU A N 1
ATOM 1872 C CA . GLU A 1 238 ? -10.360 -8.946 27.591 1.00 93.25 238 GLU A CA 1
ATOM 1873 C C . GLU A 1 238 ? -11.515 -9.938 27.387 1.00 93.25 238 GLU A C 1
ATOM 1875 O O . GLU A 1 238 ? -12.345 -10.144 28.281 1.00 93.25 238 GLU A O 1
ATOM 1880 N N . ARG A 1 239 ? -11.592 -10.558 26.202 1.00 93.25 239 ARG A N 1
ATOM 1881 C CA . ARG A 1 239 ? -12.631 -11.550 25.847 1.00 93.25 239 ARG A CA 1
ATOM 1882 C C . ARG A 1 239 ? -14.070 -11.038 25.992 1.00 93.25 239 ARG A C 1
ATOM 1884 O O . ARG A 1 239 ? -14.993 -11.839 26.183 1.00 93.25 239 ARG A O 1
ATOM 1891 N N . HIS A 1 240 ? -14.300 -9.731 25.888 1.00 95.12 240 HIS A N 1
ATOM 1892 C CA . HIS A 1 240 ? -15.651 -9.181 25.830 1.00 95.12 240 HIS A CA 1
ATOM 1893 C C . HIS A 1 240 ? -16.094 -8.897 24.399 1.00 95.12 240 HIS A C 1
ATOM 1895 O O . HIS A 1 240 ? -15.296 -8.570 23.522 1.00 95.12 240 HIS A O 1
ATOM 1901 N N . VAL A 1 241 ? -17.401 -9.020 24.170 1.00 95.75 241 VAL A N 1
ATOM 1902 C CA . VAL A 1 241 ? -18.055 -8.593 22.934 1.00 95.75 241 VAL A CA 1
ATOM 1903 C C . VAL A 1 241 ? -18.995 -7.432 23.214 1.00 95.75 241 VAL A C 1
ATOM 1905 O O . VAL A 1 241 ? -19.853 -7.528 24.092 1.00 95.75 241 VAL A O 1
ATOM 1908 N N . PHE A 1 242 ? -18.854 -6.358 22.444 1.00 95.50 242 PHE A N 1
ATOM 1909 C CA . PHE A 1 242 ? -19.779 -5.232 22.436 1.00 95.50 242 PHE A CA 1
ATOM 1910 C C . PHE A 1 242 ? -20.477 -5.134 21.078 1.00 95.50 242 PHE A C 1
ATOM 1912 O O . PHE A 1 242 ? -19.832 -5.224 20.031 1.00 95.50 242 PHE A O 1
ATOM 1919 N N . ASP A 1 243 ? -21.798 -4.952 21.099 1.00 95.06 243 ASP A N 1
ATOM 1920 C CA . ASP A 1 243 ? -22.618 -4.779 19.900 1.00 95.06 243 ASP A CA 1
ATOM 1921 C C . ASP A 1 243 ? -23.156 -3.351 19.815 1.00 95.06 243 ASP A C 1
ATOM 1923 O O . ASP A 1 243 ? -24.019 -2.938 20.593 1.00 95.06 243 ASP A O 1
ATOM 1927 N N . GLY A 1 244 ? -22.621 -2.598 18.857 1.00 92.31 244 GLY A N 1
ATOM 1928 C CA . GLY A 1 244 ? -22.995 -1.218 18.609 1.00 92.31 244 GLY A CA 1
ATOM 1929 C C . GLY A 1 244 ? -21.843 -0.402 18.045 1.00 92.31 244 GLY A C 1
ATOM 1930 O O . GLY A 1 244 ? -20.679 -0.792 18.110 1.00 92.31 244 GLY A O 1
ATOM 1931 N N . ASP A 1 245 ? -22.192 0.763 17.516 1.00 93.06 245 ASP A N 1
ATOM 1932 C CA . ASP A 1 245 ? -21.226 1.763 17.085 1.00 93.06 245 ASP A CA 1
ATOM 1933 C C . ASP A 1 245 ? -20.851 2.648 18.273 1.00 93.06 245 ASP A C 1
ATOM 1935 O O . ASP A 1 245 ? -21.708 3.017 19.087 1.00 93.06 245 ASP A O 1
ATOM 1939 N N . VAL A 1 246 ? -19.577 3.018 18.369 1.00 93.06 246 VAL A N 1
ATOM 1940 C CA . VAL A 1 246 ? -19.049 3.794 19.493 1.00 93.06 246 VAL A CA 1
ATOM 1941 C C . VAL A 1 246 ? -18.414 5.085 19.004 1.00 93.06 246 VAL A C 1
ATOM 1943 O O . VAL A 1 246 ? -17.553 5.090 18.129 1.00 93.06 246 VAL A O 1
ATOM 1946 N N . VAL A 1 247 ? -18.807 6.200 19.609 1.00 92.06 247 VAL A N 1
ATOM 1947 C CA . VAL A 1 247 ? -18.114 7.480 19.472 1.00 92.06 247 VAL A CA 1
ATOM 1948 C C . VAL A 1 247 ? -17.627 7.878 20.854 1.00 92.06 247 VAL A C 1
ATOM 1950 O O . VAL A 1 247 ? -18.439 8.067 21.755 1.00 92.06 247 VAL A O 1
ATOM 1953 N N . THR A 1 248 ? -16.316 8.002 21.025 1.00 88.56 248 THR A N 1
ATOM 1954 C CA . THR A 1 248 ? -15.696 8.390 22.295 1.00 88.56 248 THR A CA 1
ATOM 1955 C C . THR A 1 248 ? -14.859 9.655 22.136 1.00 88.56 248 THR A C 1
ATOM 1957 O O . THR A 1 248 ? -14.190 9.834 21.118 1.00 88.56 248 THR A O 1
ATOM 1960 N N . PHE A 1 249 ? -14.913 10.545 23.129 1.00 84.88 249 PHE A N 1
ATOM 1961 C CA . PHE A 1 249 ? -14.060 11.739 23.218 1.00 84.88 249 PHE A CA 1
ATOM 1962 C C . PHE A 1 249 ? -12.837 11.541 24.130 1.00 84.88 249 PHE A C 1
ATOM 1964 O O . PHE A 1 249 ? -11.985 12.425 24.222 1.00 84.88 249 PHE A O 1
ATOM 1971 N N . GLY A 1 250 ? -12.739 10.393 24.807 1.00 82.50 250 GLY A N 1
ATOM 1972 C CA . GLY A 1 250 ? -11.565 9.983 25.570 1.00 82.50 250 GLY A CA 1
ATOM 1973 C C . GLY A 1 250 ? -10.683 9.001 24.800 1.00 82.50 250 GLY A C 1
ATOM 1974 O O . GLY A 1 250 ? -10.876 8.755 23.611 1.00 82.50 250 GLY A O 1
ATOM 1975 N N . LYS A 1 251 ? -9.707 8.408 25.498 1.00 89.56 251 LYS A N 1
ATOM 1976 C CA . LYS A 1 251 ? -8.938 7.276 24.956 1.00 89.56 251 LYS A CA 1
ATOM 1977 C C . LYS A 1 251 ? -9.869 6.091 24.655 1.00 89.56 251 LYS A C 1
ATOM 1979 O O . LYS A 1 251 ? -10.932 5.964 25.261 1.00 89.56 251 LYS A O 1
ATOM 1984 N N . ALA A 1 252 ? -9.444 5.200 23.774 1.00 92.06 252 ALA A N 1
ATOM 1985 C CA . ALA A 1 252 ? -10.116 3.934 23.512 1.00 92.06 252 ALA A CA 1
ATOM 1986 C C . ALA A 1 252 ? -9.146 2.770 23.727 1.00 92.06 252 ALA A C 1
ATOM 1988 O O . ALA A 1 252 ? -7.984 2.844 23.324 1.00 92.06 252 ALA A O 1
ATOM 1989 N N . ASP A 1 253 ? -9.627 1.720 24.380 1.00 94.75 253 ASP A N 1
ATOM 1990 C CA . ASP A 1 253 ? -8.896 0.477 24.598 1.00 94.75 253 ASP A CA 1
ATOM 1991 C C . ASP A 1 253 ? -9.822 -0.706 24.318 1.00 94.75 253 ASP A C 1
ATOM 1993 O O . ASP A 1 253 ? -10.920 -0.780 24.874 1.00 94.75 253 ASP A O 1
ATOM 1997 N N . ILE A 1 254 ? -9.406 -1.597 23.428 1.00 96.44 254 ILE A N 1
ATOM 1998 C CA . ILE A 1 254 ? -10.038 -2.900 23.233 1.00 96.44 254 ILE A CA 1
ATOM 1999 C C . ILE A 1 254 ? -8.975 -3.920 23.593 1.00 96.44 254 ILE A C 1
ATOM 2001 O O . ILE A 1 254 ? -8.008 -4.075 22.856 1.00 96.44 254 ILE A O 1
ATOM 2005 N N . GLU A 1 255 ? -9.132 -4.572 24.737 1.00 95.31 255 GLU A N 1
ATOM 2006 C CA . GLU A 1 255 ? -8.162 -5.535 25.249 1.00 95.31 255 GLU A CA 1
ATOM 2007 C C . GLU A 1 255 ? -8.180 -6.842 24.440 1.00 95.31 255 GLU A C 1
ATOM 2009 O O . GLU A 1 255 ? -9.034 -7.058 23.573 1.00 95.31 255 GLU A O 1
ATOM 2014 N N . ASP A 1 256 ? -7.214 -7.718 24.723 1.00 94.44 256 ASP A N 1
ATOM 2015 C CA . ASP A 1 256 ? -6.972 -8.936 23.954 1.00 94.44 256 ASP A CA 1
ATOM 2016 C C . ASP A 1 256 ? -8.243 -9.792 23.799 1.00 94.44 256 ASP A C 1
ATOM 2018 O O . ASP A 1 256 ? -9.102 -9.882 24.682 1.00 94.44 256 ASP A O 1
ATOM 2022 N N . TYR A 1 257 ? -8.392 -10.424 22.636 1.00 94.75 257 TYR A N 1
ATOM 2023 C CA . TYR A 1 257 ? -9.560 -11.236 22.268 1.00 94.75 257 TYR A CA 1
ATOM 2024 C C . TYR A 1 257 ? -10.910 -10.490 22.286 1.00 94.75 257 TYR A C 1
ATOM 2026 O O . TYR A 1 257 ? -11.972 -11.122 22.153 1.00 94.75 257 TYR A O 1
ATOM 2034 N N . GLY A 1 258 ? -10.894 -9.162 22.435 1.00 95.06 258 GLY A N 1
ATOM 2035 C CA . GLY A 1 258 ? -12.068 -8.306 22.361 1.00 95.06 258 GLY A CA 1
ATOM 2036 C C . GLY A 1 258 ? -12.760 -8.382 20.999 1.00 95.06 258 GLY A C 1
ATOM 2037 O O . GLY A 1 258 ? -12.158 -8.702 19.971 1.00 95.06 258 GLY A O 1
ATOM 2038 N N . TYR A 1 259 ? -14.061 -8.107 20.984 1.00 95.62 259 TYR A N 1
ATOM 2039 C CA . TYR A 1 259 ? -14.851 -8.085 19.759 1.00 95.62 259 TYR A CA 1
ATOM 2040 C C . TYR A 1 259 ? -15.807 -6.894 19.742 1.00 95.62 259 TYR A C 1
ATOM 2042 O O . TYR A 1 259 ? -16.729 -6.807 20.550 1.00 95.62 259 TYR A O 1
ATOM 2050 N N . LEU A 1 260 ? -15.617 -5.998 18.778 1.00 96.00 260 LEU A N 1
ATOM 2051 C CA . LEU A 1 260 ? -16.554 -4.928 18.473 1.00 96.00 260 LEU A CA 1
ATOM 2052 C C . LEU A 1 260 ? -17.377 -5.274 17.223 1.00 96.00 260 LEU A C 1
ATOM 2054 O O . LEU A 1 260 ? -16.869 -5.271 16.100 1.00 96.00 260 LEU A O 1
ATOM 2058 N N . LYS A 1 261 ? -18.676 -5.521 17.409 1.00 95.38 261 LYS A N 1
ATOM 2059 C CA . LYS A 1 261 ? -19.654 -5.711 16.324 1.00 95.38 261 LYS A CA 1
ATOM 2060 C C . LYS A 1 261 ? -20.182 -4.373 15.808 1.00 95.38 261 LYS A C 1
ATOM 2062 O O . LYS A 1 261 ? -21.383 -4.103 15.838 1.00 95.38 261 LYS A O 1
ATOM 2067 N N . GLY A 1 262 ? -19.288 -3.504 15.368 1.00 92.38 262 GLY A N 1
ATOM 2068 C CA . GLY A 1 262 ? -19.651 -2.165 14.929 1.00 92.38 262 GLY A CA 1
ATOM 2069 C C . GLY A 1 262 ? -18.433 -1.328 14.593 1.00 92.38 262 GLY A C 1
ATOM 2070 O O . GLY A 1 262 ? -17.311 -1.832 14.526 1.00 92.38 262 GLY A O 1
ATOM 2071 N N . SER A 1 263 ? -18.682 -0.046 14.364 1.00 95.00 263 SER A N 1
ATOM 2072 C CA . SER A 1 263 ? -17.653 0.939 14.046 1.00 95.00 263 SER A CA 1
ATOM 2073 C C . SER A 1 263 ? -17.266 1.748 15.277 1.00 95.00 263 SER A C 1
ATOM 2075 O O . SER A 1 263 ? -18.042 1.894 16.223 1.00 95.00 263 SER A O 1
ATOM 2077 N N . ILE A 1 264 ? -16.073 2.331 15.250 1.00 94.44 264 ILE A N 1
ATOM 2078 C CA . ILE A 1 264 ? -15.567 3.161 16.335 1.00 94.44 264 ILE A CA 1
ATOM 2079 C C . ILE A 1 264 ? -14.918 4.441 15.821 1.00 94.44 264 ILE A C 1
ATOM 2081 O O . ILE A 1 264 ? -14.054 4.430 14.945 1.00 94.44 264 ILE A O 1
ATOM 2085 N N . LYS A 1 265 ? -15.319 5.557 16.430 1.00 94.00 265 LYS A N 1
ATOM 2086 C CA . LYS A 1 265 ? -14.718 6.876 16.260 1.00 94.00 265 LYS A CA 1
ATOM 2087 C C . LYS A 1 265 ? -14.132 7.351 17.589 1.00 94.00 265 LYS A C 1
ATOM 2089 O O . LYS A 1 265 ? -14.874 7.609 18.535 1.00 94.00 265 LYS A O 1
ATOM 2094 N N . CYS A 1 266 ? -12.814 7.497 17.647 1.00 90.31 266 CYS A N 1
ATOM 2095 C CA . CYS A 1 266 ? -12.073 7.987 18.805 1.00 90.31 266 CYS A CA 1
ATOM 2096 C C . CYS A 1 266 ? -11.579 9.422 18.558 1.00 90.31 266 CYS A C 1
ATOM 2098 O O . CYS A 1 266 ? -10.601 9.647 17.845 1.00 90.31 266 CYS A O 1
ATOM 2100 N N . ASN A 1 267 ? -12.256 10.398 19.161 1.00 85.31 267 ASN A N 1
ATOM 2101 C CA . ASN A 1 267 ? -11.917 11.821 19.117 1.00 85.31 267 ASN A CA 1
ATOM 2102 C C . ASN A 1 267 ? -11.220 12.250 20.416 1.00 85.31 267 ASN A C 1
ATOM 2104 O O . ASN A 1 267 ? -11.682 13.169 21.095 1.00 85.31 267 ASN A O 1
ATOM 2108 N N . ALA A 1 268 ? -10.140 11.572 20.800 1.00 71.25 268 ALA A N 1
ATOM 2109 C CA . ALA A 1 268 ? -9.395 11.937 22.000 1.00 71.25 268 ALA A CA 1
ATOM 2110 C C . ALA A 1 268 ? -8.727 13.312 21.813 1.00 71.25 268 ALA A C 1
ATOM 2112 O O . ALA A 1 268 ? -7.672 13.406 21.192 1.00 71.25 268 ALA A O 1
ATOM 2113 N N . HIS A 1 269 ? -9.330 14.387 22.326 1.00 65.81 269 HIS A N 1
ATOM 2114 C CA . HIS A 1 269 ? -8.702 15.714 22.328 1.00 65.81 269 HIS A CA 1
ATOM 2115 C C . HIS A 1 269 ? -7.537 15.751 23.334 1.00 65.81 269 HIS A C 1
ATOM 2117 O O . HIS A 1 269 ? -7.538 15.020 24.328 1.00 65.81 269 HIS A O 1
ATOM 2123 N N . GLN A 1 270 ? -6.541 16.612 23.103 1.00 53.19 270 GLN A N 1
ATOM 2124 C CA . GLN A 1 270 ? -5.363 16.744 23.977 1.00 53.19 270 GLN A CA 1
ATOM 2125 C C . GLN A 1 270 ? -5.686 17.192 25.424 1.00 53.19 270 GLN A C 1
ATOM 2127 O O . GLN A 1 270 ? -4.833 17.048 26.296 1.00 53.19 270 GLN A O 1
ATOM 2132 N N . ASP A 1 271 ? -6.913 17.633 25.724 1.00 45.09 271 ASP A N 1
ATOM 2133 C CA . ASP A 1 271 ? -7.293 18.264 27.001 1.00 45.09 271 ASP A CA 1
ATOM 2134 C C . ASP A 1 271 ? -7.798 17.313 28.101 1.00 45.09 271 ASP A C 1
ATOM 2136 O O . ASP A 1 271 ? -8.734 17.619 28.840 1.00 45.09 271 ASP A O 1
ATOM 2140 N N . ILE A 1 272 ? -7.136 16.171 28.287 1.00 43.56 272 ILE A N 1
ATOM 2141 C CA . ILE A 1 272 ? -7.242 15.421 29.548 1.00 43.56 272 ILE A CA 1
ATOM 2142 C C . ILE A 1 272 ? -5.835 15.227 30.119 1.00 43.56 272 ILE A C 1
ATOM 2144 O O . ILE A 1 272 ? -5.199 14.206 29.882 1.00 43.56 272 ILE A O 1
ATOM 2148 N N . GLY A 1 273 ? -5.384 16.234 30.877 1.00 32.78 273 GLY A N 1
ATOM 2149 C CA . GLY A 1 273 ? -4.417 16.099 31.975 1.00 32.78 273 GLY A CA 1
ATOM 2150 C C . GLY A 1 273 ? -2.931 15.953 31.616 1.00 32.78 273 GLY A C 1
ATOM 2151 O O . GLY A 1 273 ? -2.504 14.971 31.023 1.00 32.78 273 GLY A O 1
ATOM 2152 N N . ARG A 1 274 ? -2.132 16.923 32.085 1.00 34.53 274 ARG A N 1
ATOM 2153 C CA . ARG A 1 274 ? -0.667 16.868 32.272 1.00 34.53 274 ARG A CA 1
ATOM 2154 C C . ARG A 1 274 ? -0.189 15.585 32.985 1.00 34.53 274 ARG A C 1
ATOM 2156 O O . ARG A 1 274 ? -0.932 15.069 33.813 1.00 34.53 274 ARG A O 1
ATOM 2163 N N . TYR A 1 275 ? 1.109 15.281 32.778 1.00 34.34 275 TYR A N 1
ATOM 2164 C CA . TYR A 1 275 ? 2.023 14.302 33.430 1.00 34.34 275 TYR A CA 1
ATOM 2165 C C . TYR A 1 275 ? 2.151 12.928 32.724 1.00 34.34 275 TYR A C 1
ATOM 2167 O O . TYR A 1 275 ? 1.141 12.365 32.332 1.00 34.34 275 TYR A O 1
ATOM 2175 N N . VAL A 1 276 ? 3.327 12.311 32.494 1.00 34.00 276 VAL A N 1
ATOM 2176 C CA . VAL A 1 276 ? 4.706 12.437 33.030 1.00 34.00 276 VAL A CA 1
ATOM 2177 C C . VAL A 1 276 ? 5.747 11.978 31.970 1.00 34.00 276 VAL A C 1
ATOM 2179 O O . VAL A 1 276 ? 5.490 11.040 31.225 1.00 34.00 276 VAL A O 1
ATOM 2182 N N . GLN A 1 277 ? 6.904 12.654 32.021 1.00 32.34 277 GLN A N 1
ATOM 2183 C CA . GLN A 1 277 ? 8.324 12.324 31.755 1.00 32.34 277 GLN A CA 1
ATOM 2184 C C . GLN A 1 277 ? 8.895 11.794 30.426 1.00 32.34 277 GLN A C 1
ATOM 2186 O O . GLN A 1 277 ? 8.466 10.824 29.813 1.00 32.34 277 GLN A O 1
ATOM 2191 N N . GLU A 1 278 ? 9.998 12.484 30.112 1.00 42.75 278 GLU A N 1
ATOM 2192 C CA . GLU A 1 278 ? 11.142 12.161 29.270 1.00 42.75 278 GLU A CA 1
ATOM 2193 C C . GLU A 1 278 ? 11.754 10.789 29.584 1.00 42.75 278 GLU A C 1
ATOM 2195 O O . GLU A 1 278 ? 11.651 10.281 30.697 1.00 42.75 278 GLU A O 1
ATOM 2200 N N . SER A 1 279 ? 12.487 10.264 28.599 1.00 43.09 279 SER A N 1
ATOM 2201 C CA . SER A 1 279 ? 13.239 9.001 28.596 1.00 43.09 279 SER A CA 1
ATOM 2202 C C . SER A 1 279 ? 12.380 7.738 28.540 1.00 43.09 279 SER A C 1
ATOM 2204 O O . SER A 1 279 ? 12.083 7.089 29.534 1.00 43.09 279 SER A O 1
ATOM 2206 N N . ALA A 1 280 ? 12.007 7.364 27.321 1.00 31.58 280 ALA A N 1
ATOM 2207 C CA . ALA A 1 280 ? 11.335 6.109 27.058 1.00 31.58 280 ALA A CA 1
ATOM 2208 C C . ALA A 1 280 ? 11.726 5.643 25.650 1.00 31.58 280 ALA A C 1
ATOM 2210 O O . ALA A 1 280 ? 11.832 6.458 24.728 1.00 31.58 280 ALA A O 1
ATOM 2211 N N . SER A 1 281 ? 12.007 4.351 25.504 1.00 44.47 281 SER A N 1
ATOM 2212 C CA . SER A 1 281 ? 12.306 3.714 24.220 1.00 44.47 281 SER A CA 1
ATOM 2213 C C . SER A 1 281 ? 11.181 3.980 23.198 1.00 44.47 281 SER A C 1
ATOM 2215 O O . SER A 1 281 ? 10.092 4.429 23.564 1.00 44.47 281 SER A O 1
ATOM 2217 N N . ILE A 1 282 ? 11.401 3.708 21.903 1.00 46.12 282 ILE A N 1
ATOM 2218 C CA . ILE A 1 282 ? 10.358 3.899 20.871 1.00 46.12 282 ILE A CA 1
ATOM 2219 C C . ILE A 1 282 ? 9.043 3.196 21.275 1.00 46.12 282 ILE A C 1
ATOM 2221 O O . ILE A 1 282 ? 7.972 3.762 21.069 1.00 46.12 282 ILE A O 1
ATOM 2225 N N . GLU A 1 283 ? 9.108 2.030 21.928 1.00 41.06 283 GLU A N 1
ATOM 2226 C CA . GLU A 1 283 ? 7.932 1.302 22.428 1.00 41.06 283 GLU A CA 1
ATOM 2227 C C . GLU A 1 283 ? 7.190 2.015 23.564 1.00 41.06 283 GLU A C 1
ATOM 2229 O O . GLU A 1 283 ? 5.957 2.052 23.580 1.00 41.06 283 GLU A O 1
ATOM 2234 N N . ASP A 1 284 ? 7.919 2.601 24.509 1.00 37.91 284 ASP A N 1
ATOM 2235 C CA . ASP A 1 284 ? 7.325 3.307 25.645 1.00 37.91 284 ASP A CA 1
ATOM 2236 C C . ASP A 1 284 ? 6.730 4.656 25.213 1.00 37.91 284 ASP A C 1
ATOM 2238 O O . ASP A 1 284 ? 5.673 5.068 25.698 1.00 37.91 284 ASP A O 1
ATOM 2242 N N . SER A 1 285 ? 7.350 5.301 24.219 1.00 42.03 285 SER A N 1
ATOM 2243 C CA . SER A 1 285 ? 6.793 6.477 23.549 1.00 42.03 285 SER A CA 1
ATOM 2244 C C . SER A 1 285 ? 5.488 6.137 22.818 1.00 42.03 285 SER A C 1
ATOM 2246 O O . SER A 1 285 ? 4.501 6.854 22.983 1.00 42.03 285 SER A O 1
ATOM 2248 N N . ILE A 1 286 ? 5.436 5.002 22.104 1.00 46.84 286 ILE A N 1
ATOM 2249 C CA . ILE A 1 286 ? 4.217 4.508 21.439 1.00 46.84 286 ILE A CA 1
ATOM 2250 C C . ILE A 1 286 ? 3.110 4.227 22.469 1.00 46.84 286 ILE A C 1
ATOM 2252 O O . ILE A 1 286 ? 1.974 4.661 22.278 1.00 46.84 286 ILE A O 1
ATOM 2256 N N . LYS A 1 287 ? 3.406 3.565 23.595 1.00 45.50 287 LYS A N 1
ATOM 2257 C CA . LYS A 1 287 ? 2.398 3.252 24.631 1.00 45.50 287 LYS A CA 1
ATOM 2258 C C . LYS A 1 287 ? 1.879 4.492 25.372 1.00 45.50 287 LYS A C 1
ATOM 2260 O O . LYS A 1 287 ? 0.707 4.523 25.748 1.00 45.50 287 LYS A O 1
ATOM 2265 N N . GLY A 1 288 ? 2.711 5.518 25.566 1.00 45.28 288 GLY A N 1
ATOM 2266 C CA . GLY A 1 288 ? 2.334 6.753 26.263 1.00 45.28 288 GLY A CA 1
ATOM 2267 C C . GLY A 1 288 ? 1.439 7.694 25.444 1.00 45.28 288 GLY A C 1
ATOM 2268 O O . GLY A 1 288 ? 0.494 8.279 25.991 1.00 45.28 288 GLY A O 1
ATOM 2269 N N . THR A 1 289 ? 1.693 7.820 24.133 1.00 58.41 289 THR A N 1
ATOM 2270 C CA . THR A 1 289 ? 0.980 8.767 23.251 1.00 58.41 289 THR A CA 1
ATOM 2271 C C . THR A 1 289 ? -0.253 8.176 22.573 1.00 58.41 289 THR A C 1
ATOM 2273 O O . THR A 1 289 ? -1.154 8.937 22.206 1.00 58.41 289 THR A O 1
ATOM 2276 N N . THR A 1 290 ? -0.337 6.844 22.457 1.00 61.94 290 THR A N 1
ATOM 2277 C CA . THR A 1 290 ? -1.446 6.172 21.766 1.00 61.94 290 THR A CA 1
ATOM 2278 C C . THR A 1 290 ? -2.791 6.512 22.402 1.00 61.94 290 THR A C 1
ATOM 2280 O O . THR A 1 290 ? -3.005 6.384 23.615 1.00 61.94 290 THR A O 1
ATOM 2283 N N . ARG A 1 291 ? -3.723 6.968 21.559 1.00 83.00 291 ARG A N 1
ATOM 2284 C CA . ARG A 1 291 ? -5.078 7.342 21.977 1.00 83.00 291 ARG A CA 1
ATOM 2285 C C . ARG A 1 291 ? -6.083 6.232 21.735 1.00 83.00 291 ARG A C 1
ATOM 2287 O O . ARG A 1 291 ? -7.047 6.147 22.494 1.00 83.00 291 ARG A O 1
ATOM 2294 N N . PHE A 1 292 ? -5.838 5.376 20.747 1.00 92.94 292 PHE A N 1
ATOM 2295 C CA . PHE A 1 292 ? -6.623 4.173 20.534 1.00 92.94 292 PHE A CA 1
ATOM 2296 C C . PHE A 1 292 ? -5.722 2.938 20.467 1.00 92.94 292 PHE A C 1
ATOM 2298 O O . PHE A 1 292 ? -4.984 2.741 19.504 1.00 92.94 292 PHE A O 1
ATOM 2305 N N . LYS A 1 293 ? -5.791 2.113 21.512 1.00 95.50 293 LYS A N 1
ATOM 2306 C CA . LYS A 1 293 ? -5.118 0.822 21.585 1.00 95.50 293 LYS A CA 1
ATOM 2307 C C . LYS A 1 293 ? -6.099 -0.309 21.276 1.00 95.50 293 LYS A C 1
ATOM 2309 O O . LYS A 1 293 ? -7.192 -0.365 21.835 1.00 95.50 293 LYS A O 1
ATOM 2314 N N . ILE A 1 294 ? -5.680 -1.209 20.403 1.00 97.06 294 ILE A N 1
ATOM 2315 C CA . ILE A 1 294 ? -6.337 -2.473 20.098 1.00 97.06 294 ILE A CA 1
ATOM 2316 C C . ILE A 1 294 ? -5.336 -3.571 20.466 1.00 97.06 294 ILE A C 1
ATOM 2318 O O . ILE A 1 294 ? -4.201 -3.556 19.992 1.00 97.06 294 ILE A O 1
ATOM 2322 N N . GLY A 1 295 ? -5.732 -4.457 21.375 1.00 94.31 295 GLY A N 1
ATOM 2323 C CA . GLY A 1 295 ? -4.953 -5.597 21.846 1.00 94.31 295 GLY A CA 1
ATOM 2324 C C . GLY A 1 295 ? -4.800 -6.683 20.786 1.00 94.31 295 GLY A C 1
ATOM 2325 O O . GLY A 1 295 ? -5.132 -6.489 19.620 1.00 94.31 295 GLY A O 1
ATOM 2326 N N . ASN A 1 296 ? -4.297 -7.840 21.195 1.00 94.06 296 ASN A N 1
ATOM 2327 C CA . ASN A 1 296 ? -4.056 -8.969 20.298 1.00 94.06 296 ASN A CA 1
ATOM 2328 C C . ASN A 1 296 ? -5.338 -9.769 20.047 1.00 94.06 296 ASN A C 1
ATOM 2330 O O . ASN A 1 296 ? -6.209 -9.855 20.915 1.00 94.06 296 ASN A O 1
ATOM 2334 N N . HIS A 1 297 ? -5.446 -10.413 18.885 1.00 94.69 297 HIS A N 1
ATOM 2335 C CA . HIS A 1 297 ? -6.583 -11.271 18.522 1.00 94.69 297 HIS A CA 1
ATOM 2336 C C . HIS A 1 297 ? -7.948 -10.561 18.574 1.00 94.69 297 HIS A C 1
ATOM 2338 O O . HIS A 1 297 ? -8.991 -11.195 18.778 1.00 94.69 297 HIS A O 1
ATOM 2344 N N . VAL A 1 298 ? -7.957 -9.234 18.419 1.00 96.19 298 VAL A N 1
ATOM 2345 C CA . VAL A 1 298 ? -9.180 -8.431 18.436 1.00 96.19 298 VAL A CA 1
ATOM 2346 C C . VAL A 1 298 ? -9.891 -8.524 17.092 1.00 96.19 298 VAL A C 1
ATOM 2348 O O . VAL A 1 298 ? -9.271 -8.511 16.028 1.00 96.19 298 VAL A O 1
ATOM 2351 N N . ARG A 1 299 ? -11.225 -8.569 17.137 1.00 96.56 299 ARG A N 1
ATOM 2352 C CA . ARG A 1 299 ? -12.082 -8.473 15.953 1.00 96.56 299 ARG A CA 1
ATOM 2353 C C . ARG A 1 299 ? -12.888 -7.177 15.956 1.00 96.56 299 ARG A C 1
ATOM 2355 O O . ARG A 1 299 ? -13.511 -6.838 16.960 1.00 96.56 299 ARG A O 1
ATOM 2362 N N . ILE A 1 300 ? -12.934 -6.488 14.820 1.00 96.06 300 ILE A N 1
ATOM 2363 C CA . ILE A 1 300 ? -13.769 -5.301 14.601 1.00 96.06 300 ILE A CA 1
ATOM 2364 C C . ILE A 1 300 ? -14.489 -5.456 13.258 1.00 96.06 300 ILE A C 1
ATOM 2366 O O . ILE A 1 300 ? -13.848 -5.530 12.214 1.00 96.06 300 ILE A O 1
ATOM 2370 N N . ASP A 1 301 ? -15.822 -5.511 13.276 1.00 94.44 301 ASP A N 1
ATOM 2371 C CA . ASP A 1 301 ? -16.621 -5.699 12.050 1.00 94.44 301 ASP A CA 1
ATOM 2372 C C . ASP A 1 301 ? -16.863 -4.390 11.272 1.00 94.44 301 ASP A C 1
ATOM 2374 O O . ASP A 1 301 ? -17.294 -4.425 10.121 1.00 94.44 301 ASP A O 1
ATOM 2378 N N . GLY A 1 302 ? -16.641 -3.234 11.899 1.00 91.00 302 GLY A N 1
ATOM 2379 C CA . GLY A 1 302 ? -16.886 -1.921 11.307 1.00 91.00 302 GLY A CA 1
ATOM 2380 C C . GLY A 1 302 ? -15.620 -1.129 11.000 1.00 91.00 302 GLY A C 1
ATOM 2381 O O . GLY A 1 302 ? -14.510 -1.658 10.951 1.00 91.00 302 GLY A O 1
ATOM 2382 N N . SER A 1 303 ? -15.808 0.172 10.779 1.00 94.44 303 SER A N 1
ATOM 2383 C CA . SER A 1 303 ? -14.717 1.106 10.508 1.00 94.44 303 SER A CA 1
ATOM 2384 C C . SER A 1 303 ? -14.067 1.619 11.789 1.00 94.44 303 SER A C 1
ATOM 2386 O O . SER A 1 303 ? -14.686 1.686 12.854 1.00 94.44 303 SER A O 1
ATOM 2388 N N . ILE A 1 304 ? -12.807 2.017 11.664 1.00 96.44 304 ILE A N 1
ATOM 2389 C CA . ILE A 1 304 ? -12.006 2.594 12.732 1.00 96.44 304 ILE A CA 1
ATOM 2390 C C . ILE A 1 304 ? -11.566 3.989 12.304 1.00 96.44 304 ILE A C 1
ATOM 2392 O O . ILE A 1 304 ? -10.933 4.165 11.265 1.00 96.44 304 ILE A O 1
ATOM 2396 N N . PHE A 1 305 ? -11.860 4.981 13.136 1.00 95.12 305 PHE A N 1
ATOM 2397 C CA . PHE A 1 305 ? -11.358 6.338 12.976 1.00 95.12 305 PHE A CA 1
ATOM 2398 C C . PHE A 1 305 ? -10.766 6.842 14.291 1.00 95.12 305 PHE A C 1
ATOM 2400 O O . PHE A 1 305 ? -11.415 6.752 15.336 1.00 95.12 305 PHE A O 1
ATOM 2407 N N . CYS A 1 306 ? -9.580 7.444 14.243 1.00 90.88 306 CYS A N 1
ATOM 2408 C CA . CYS A 1 306 ? -9.009 8.183 15.361 1.00 90.88 306 CYS A CA 1
ATOM 2409 C C . CYS A 1 306 ? -8.360 9.490 14.896 1.00 90.88 306 CYS A C 1
ATOM 2411 O O . CYS A 1 306 ? -7.612 9.504 13.921 1.00 90.88 306 CYS A O 1
ATOM 2413 N N . THR A 1 307 ? -8.582 10.578 15.639 1.00 88.06 307 THR A N 1
ATOM 2414 C CA . THR A 1 307 ? -7.921 11.879 15.397 1.00 88.06 307 THR A CA 1
ATOM 2415 C C . THR A 1 307 ? -6.443 11.910 15.811 1.00 88.06 307 THR A C 1
ATOM 2417 O O . THR A 1 307 ? -5.793 12.947 15.768 1.00 88.06 307 THR A O 1
ATOM 2420 N N . HIS A 1 308 ? -5.903 10.789 16.283 1.00 88.50 308 HIS A N 1
ATOM 2421 C CA . HIS A 1 308 ? -4.548 10.659 16.812 1.00 88.50 308 HIS A CA 1
ATOM 2422 C C . HIS A 1 308 ? -3.977 9.288 16.424 1.00 88.50 308 HIS A C 1
ATOM 2424 O O . HIS A 1 308 ? -4.358 8.712 15.405 1.00 88.50 308 HIS A O 1
ATOM 2430 N N . ASP A 1 309 ? -3.047 8.782 17.231 1.00 89.94 309 ASP A N 1
ATOM 2431 C CA . ASP A 1 309 ? -2.363 7.522 17.013 1.00 89.94 309 ASP A CA 1
ATOM 2432 C C . ASP A 1 309 ? -3.256 6.314 17.328 1.00 89.94 309 ASP A C 1
ATOM 2434 O O . ASP A 1 309 ? -3.928 6.269 18.373 1.00 89.94 309 ASP A O 1
ATOM 2438 N N . ILE A 1 310 ? -3.188 5.319 16.445 1.00 94.62 310 ILE A N 1
ATOM 2439 C CA . ILE A 1 310 ? -3.794 3.998 16.603 1.00 94.62 310 ILE A CA 1
ATOM 2440 C C . ILE A 1 310 ? -2.685 2.949 16.684 1.00 94.62 310 ILE A C 1
ATOM 2442 O O . ILE A 1 310 ? -1.797 2.900 15.831 1.00 94.62 310 ILE A O 1
ATOM 2446 N N . PHE A 1 311 ? -2.785 2.071 17.677 1.00 96.31 311 PHE A N 1
ATOM 2447 C CA . PHE A 1 311 ? -1.997 0.848 17.771 1.00 96.31 311 PHE A CA 1
ATOM 2448 C C . PHE A 1 311 ? -2.921 -0.359 17.624 1.00 96.31 311 PHE A C 1
ATOM 2450 O O . PHE A 1 311 ? -3.884 -0.477 18.382 1.00 96.31 311 PHE A O 1
ATOM 2457 N N . ILE A 1 312 ? -2.617 -1.246 16.679 1.00 96.12 312 ILE A N 1
ATOM 2458 C CA . ILE A 1 312 ? -3.281 -2.537 16.496 1.00 96.12 312 ILE A CA 1
ATOM 2459 C C . ILE A 1 312 ? -2.281 -3.633 16.845 1.00 96.12 312 ILE A C 1
ATOM 2461 O O . ILE A 1 312 ? -1.197 -3.667 16.267 1.00 96.12 312 ILE A O 1
ATOM 2465 N N . GLY A 1 313 ? -2.643 -4.496 17.794 1.00 94.12 313 GLY A N 1
ATOM 2466 C CA . GLY A 1 313 ? -1.851 -5.653 18.194 1.00 94.12 313 GLY A CA 1
ATOM 2467 C C . GLY A 1 313 ? -1.786 -6.738 17.122 1.00 94.12 313 GLY A C 1
ATOM 2468 O O . GLY A 1 313 ? -2.164 -6.546 15.968 1.00 94.12 313 GLY A O 1
ATOM 2469 N N . GLU A 1 314 ? -1.287 -7.901 17.510 1.00 93.19 314 GLU A N 1
ATOM 2470 C CA . GLU A 1 314 ? -1.080 -9.023 16.599 1.00 93.19 314 GLU A CA 1
ATOM 2471 C C . GLU A 1 314 ? -2.386 -9.768 16.299 1.00 93.19 314 GLU A C 1
ATOM 2473 O O . GLU A 1 314 ? -3.315 -9.791 17.113 1.00 93.19 314 GLU A O 1
ATOM 2478 N N . ASN A 1 315 ? -2.435 -10.437 15.145 1.00 93.31 315 ASN A N 1
ATOM 2479 C CA . ASN A 1 315 ? -3.487 -11.383 14.766 1.00 93.31 315 ASN A CA 1
ATOM 2480 C C . ASN A 1 315 ? -4.913 -10.804 14.845 1.00 93.31 315 ASN A C 1
ATOM 2482 O O . ASN A 1 315 ? -5.870 -11.514 15.167 1.00 93.31 315 ASN A O 1
ATOM 2486 N N . CYS A 1 316 ? -5.067 -9.503 14.591 1.00 95.75 316 CYS A N 1
ATOM 2487 C CA . CYS A 1 316 ? -6.367 -8.844 14.595 1.00 95.75 316 CYS A CA 1
ATOM 2488 C C . CYS A 1 316 ? -7.105 -9.034 13.265 1.00 95.75 316 CYS A C 1
ATOM 2490 O O . CYS A 1 316 ? -6.495 -9.214 12.213 1.00 95.75 316 CYS A O 1
ATOM 2492 N N . LEU A 1 317 ? -8.434 -8.938 13.304 1.00 96.88 317 LEU A N 1
ATOM 2493 C CA . LEU A 1 317 ? -9.301 -8.966 12.125 1.00 96.88 317 LEU A CA 1
ATOM 2494 C C . LEU A 1 317 ? -10.156 -7.701 12.092 1.00 96.88 317 LEU A C 1
ATOM 2496 O O . LEU A 1 317 ? -11.040 -7.525 12.933 1.00 96.88 317 LEU A O 1
ATOM 2500 N N . ILE A 1 318 ? -9.915 -6.827 11.118 1.00 96.31 318 ILE A N 1
ATOM 2501 C CA . ILE A 1 318 ? -10.649 -5.567 10.966 1.00 96.31 318 ILE A CA 1
ATOM 2502 C C . ILE A 1 318 ? -11.336 -5.564 9.606 1.00 96.31 318 ILE A C 1
ATOM 2504 O O . ILE A 1 318 ? -10.679 -5.550 8.571 1.00 96.31 318 ILE A O 1
ATOM 2508 N N . ALA A 1 319 ? -12.664 -5.580 9.590 1.00 92.12 319 ALA A N 1
ATOM 2509 C CA . ALA A 1 319 ? -13.415 -5.698 8.343 1.00 92.12 319 ALA A CA 1
ATOM 2510 C C . ALA A 1 319 ? -13.599 -4.363 7.605 1.00 92.12 319 ALA A C 1
ATOM 2512 O O . ALA A 1 319 ? -13.845 -4.382 6.403 1.00 92.12 319 ALA A O 1
ATOM 2513 N N . GLY A 1 320 ? -13.511 -3.224 8.303 1.00 88.19 320 GLY A N 1
ATOM 2514 C CA . GLY A 1 320 ? -13.748 -1.899 7.730 1.00 88.19 320 GLY A CA 1
ATOM 2515 C C . GLY A 1 320 ? -12.489 -1.042 7.523 1.00 88.19 320 GLY A C 1
ATOM 2516 O O . GLY A 1 320 ? -11.384 -1.425 7.909 1.00 88.19 320 GLY A O 1
ATOM 2517 N N . PRO A 1 321 ? -12.652 0.159 6.934 1.00 95.12 321 PRO A N 1
ATOM 2518 C CA . PRO A 1 321 ? -11.575 1.137 6.776 1.00 95.12 321 PRO A CA 1
ATOM 2519 C C . PRO A 1 321 ? -10.934 1.540 8.107 1.00 95.12 321 PRO A C 1
ATOM 2521 O O . PRO A 1 321 ? -11.627 1.633 9.122 1.00 95.12 321 PRO A O 1
ATOM 2524 N N . VAL A 1 322 ? -9.638 1.863 8.075 1.00 97.19 322 VAL A N 1
ATOM 2525 C CA . VAL A 1 322 ? -8.869 2.312 9.247 1.00 97.19 322 VAL A CA 1
ATOM 2526 C C . VAL A 1 322 ? -8.219 3.655 8.954 1.00 97.19 322 VAL A C 1
ATOM 2528 O O . VAL A 1 322 ? -7.388 3.778 8.057 1.00 97.19 322 VAL A O 1
ATOM 2531 N N . ILE A 1 323 ? -8.593 4.678 9.714 1.00 96.81 323 ILE A N 1
ATOM 2532 C CA . ILE A 1 323 ? -8.097 6.041 9.531 1.00 96.81 323 ILE A CA 1
ATOM 2533 C C . ILE A 1 323 ? -7.529 6.544 10.855 1.00 96.81 323 ILE A C 1
ATOM 2535 O O . ILE A 1 323 ? -8.253 6.643 11.845 1.00 96.81 323 ILE A O 1
ATOM 2539 N N . ALA A 1 324 ? -6.247 6.894 10.855 1.00 92.00 324 ALA A N 1
ATOM 2540 C CA . ALA A 1 324 ? -5.581 7.606 11.938 1.00 92.00 324 ALA A CA 1
ATOM 2541 C C . ALA A 1 324 ? -5.086 8.950 11.399 1.00 92.00 324 ALA A C 1
ATOM 2543 O O . ALA A 1 324 ? -4.399 8.980 10.387 1.00 92.00 324 ALA A O 1
ATOM 2544 N N . GLU A 1 325 ? -5.380 10.076 12.044 1.00 89.31 325 GLU A N 1
ATOM 2545 C CA . GLU A 1 325 ? -4.889 11.373 11.539 1.00 89.31 325 GLU A CA 1
ATOM 2546 C C . GLU A 1 325 ? -3.366 11.536 11.678 1.00 89.31 325 GLU A C 1
ATOM 2548 O O . GLU A 1 325 ? -2.771 12.341 10.961 1.00 89.31 325 GLU A O 1
ATOM 2553 N N . ASN A 1 326 ? -2.717 10.774 12.570 1.00 88.62 326 ASN A N 1
ATOM 2554 C CA . ASN A 1 326 ? -1.277 10.862 12.803 1.00 88.62 326 ASN A CA 1
ATOM 2555 C C . ASN A 1 326 ? -0.540 9.547 12.513 1.00 88.62 326 ASN A C 1
ATOM 2557 O O . ASN A 1 326 ? -0.107 9.342 11.378 1.00 88.62 326 ASN A O 1
ATOM 2561 N N . ARG A 1 327 ? -0.376 8.661 13.502 1.00 91.62 327 ARG A N 1
ATOM 2562 C CA . ARG A 1 327 ? 0.369 7.405 13.337 1.00 91.62 327 ARG A CA 1
ATOM 2563 C C . ARG A 1 327 ? -0.539 6.179 13.434 1.00 91.62 327 ARG A C 1
ATOM 2565 O O . ARG A 1 327 ? -1.390 6.099 14.312 1.00 91.62 327 ARG A O 1
ATOM 2572 N N . LEU A 1 328 ? -0.311 5.196 12.571 1.00 95.69 328 LEU A N 1
ATOM 2573 C CA . LEU A 1 328 ? -0.931 3.874 12.626 1.00 95.69 328 LEU A CA 1
ATOM 2574 C C . LEU A 1 328 ? 0.154 2.801 12.733 1.00 95.69 328 LEU A C 1
ATOM 2576 O O . LEU A 1 328 ? 1.024 2.720 11.869 1.00 95.69 328 LEU A O 1
ATOM 2580 N N . VAL A 1 329 ? 0.091 1.974 13.774 1.00 96.19 329 VAL A N 1
ATOM 2581 C CA . VAL A 1 329 ? 0.949 0.792 13.941 1.00 96.19 329 VAL A CA 1
ATOM 2582 C C . VAL A 1 329 ? 0.089 -0.460 13.813 1.00 96.19 329 VAL A C 1
ATOM 2584 O O . VAL A 1 329 ? -0.948 -0.548 14.470 1.00 96.19 329 VAL A O 1
ATOM 2587 N N . ILE A 1 330 ? 0.508 -1.401 12.968 1.00 96.25 330 ILE A N 1
ATOM 2588 C CA . ILE A 1 330 ? -0.209 -2.649 12.691 1.00 96.25 330 ILE A CA 1
ATOM 2589 C C . ILE A 1 330 ? 0.698 -3.831 13.030 1.00 96.25 330 ILE A C 1
ATOM 2591 O O . ILE A 1 330 ? 1.703 -4.054 12.351 1.00 96.25 330 ILE A O 1
ATOM 2595 N N . GLY A 1 331 ? 0.325 -4.559 14.080 1.00 92.88 331 GLY A N 1
ATOM 2596 C CA . GLY A 1 331 ? 1.035 -5.726 14.579 1.00 92.88 331 GLY A CA 1
ATOM 2597 C C . GLY A 1 331 ? 0.901 -6.947 13.676 1.00 92.88 331 GLY A C 1
ATOM 2598 O O . GLY A 1 331 ? -0.027 -7.059 12.866 1.00 92.88 331 GLY A O 1
ATOM 2599 N N . SER A 1 332 ? 1.851 -7.861 13.843 1.00 91.44 332 SER A N 1
ATOM 2600 C CA . SER A 1 332 ? 2.051 -9.032 12.988 1.00 91.44 332 SER A CA 1
ATOM 2601 C C . SER A 1 332 ? 0.801 -9.908 12.825 1.00 91.44 332 SER A C 1
ATOM 2603 O O . SER A 1 332 ? -0.031 -10.002 13.728 1.00 91.44 332 SER A O 1
ATOM 2605 N N . GLY A 1 333 ? 0.637 -10.526 11.653 1.00 91.00 333 GLY A N 1
ATOM 2606 C CA . GLY A 1 333 ? -0.485 -11.433 11.352 1.00 91.00 333 GLY A CA 1
ATOM 2607 C C . GLY A 1 333 ? -1.878 -10.779 11.284 1.00 91.00 333 GLY A C 1
ATOM 2608 O O . GLY A 1 333 ? -2.887 -11.470 11.141 1.00 91.00 333 GLY A O 1
ATOM 2609 N N . THR A 1 334 ? -1.978 -9.451 11.401 1.00 95.31 334 THR A N 1
ATOM 2610 C CA . THR A 1 334 ? -3.260 -8.734 11.326 1.00 95.31 334 THR A CA 1
ATOM 2611 C C . THR A 1 334 ? -3.799 -8.671 9.897 1.00 95.31 334 THR A C 1
ATOM 2613 O O . THR A 1 334 ? -3.067 -8.389 8.949 1.00 95.31 334 THR A O 1
ATOM 2616 N N . VAL A 1 335 ? -5.112 -8.858 9.745 1.00 97.00 335 VAL A N 1
ATOM 2617 C CA . VAL A 1 335 ? -5.821 -8.761 8.464 1.00 97.00 335 VAL A CA 1
ATOM 2618 C C . VAL A 1 335 ? -6.802 -7.592 8.480 1.00 97.00 335 VAL A C 1
ATOM 2620 O O . VAL A 1 335 ? -7.623 -7.471 9.393 1.00 97.00 335 VAL A O 1
ATOM 2623 N N . ILE A 1 336 ? -6.742 -6.745 7.448 1.00 96.25 336 ILE A N 1
ATOM 2624 C CA . ILE A 1 336 ? -7.646 -5.601 7.272 1.00 96.25 336 ILE A CA 1
ATOM 2625 C C . ILE A 1 336 ? -8.344 -5.676 5.910 1.00 96.25 336 ILE A C 1
ATOM 2627 O O . ILE A 1 336 ? -7.698 -5.718 4.860 1.00 96.25 336 ILE A O 1
ATOM 2631 N N . GLY A 1 337 ? -9.675 -5.645 5.937 1.00 93.12 337 GLY A N 1
ATOM 2632 C CA . GLY A 1 337 ? -10.538 -5.868 4.781 1.00 93.12 337 GLY A CA 1
ATOM 2633 C C . GLY A 1 337 ? -10.643 -7.345 4.392 1.00 93.12 337 GLY A C 1
ATOM 2634 O O . GLY A 1 337 ? -10.125 -8.238 5.062 1.00 93.12 337 GLY A O 1
ATOM 2635 N N . THR A 1 338 ? -11.339 -7.604 3.287 1.00 88.31 338 THR A N 1
ATOM 2636 C CA . THR A 1 338 ? -11.490 -8.944 2.694 1.00 88.31 338 THR A CA 1
ATOM 2637 C C . THR A 1 338 ? -11.415 -8.853 1.165 1.00 88.31 338 THR A C 1
ATOM 2639 O O . THR A 1 338 ? -11.555 -7.748 0.634 1.00 88.31 338 THR A O 1
ATOM 2642 N N . PRO A 1 339 ? -11.240 -9.974 0.436 1.00 88.38 339 PRO A N 1
ATOM 2643 C CA . PRO A 1 339 ? -11.293 -9.965 -1.028 1.00 88.38 339 PRO A CA 1
ATOM 2644 C C . PRO A 1 339 ? -12.577 -9.333 -1.588 1.00 88.38 339 PRO A C 1
ATOM 2646 O O . PRO A 1 339 ? -12.516 -8.577 -2.555 1.00 88.38 339 PRO A O 1
ATOM 2649 N N . ASP A 1 340 ? -13.720 -9.603 -0.948 1.00 87.81 340 ASP A N 1
ATOM 2650 C CA . ASP A 1 340 ? -15.040 -9.135 -1.392 1.00 87.81 340 ASP A CA 1
ATOM 2651 C C . ASP A 1 340 ? -15.380 -7.721 -0.889 1.00 87.81 340 ASP A C 1
ATOM 2653 O O . ASP A 1 340 ? -16.241 -7.041 -1.448 1.00 87.81 340 ASP A O 1
ATOM 2657 N N . ALA A 1 341 ? -14.697 -7.261 0.162 1.00 86.81 341 ALA A N 1
ATOM 2658 C CA . ALA A 1 341 ? -14.851 -5.932 0.745 1.00 86.81 341 ALA A CA 1
ATOM 2659 C C . ALA A 1 341 ? -13.469 -5.301 1.007 1.00 86.81 341 ALA A C 1
ATOM 2661 O O . ALA A 1 341 ? -13.013 -5.250 2.159 1.00 86.81 341 ALA A O 1
ATOM 2662 N N . PRO A 1 342 ? -12.771 -4.838 -0.051 1.00 89.62 342 PRO A N 1
ATOM 2663 C CA . PRO A 1 342 ? -11.507 -4.136 0.101 1.00 89.62 342 PRO A CA 1
ATOM 2664 C C . PRO A 1 342 ? -11.715 -2.820 0.853 1.00 89.62 342 PRO A C 1
ATOM 2666 O O . PRO A 1 342 ? -12.726 -2.133 0.694 1.00 89.62 342 PRO A O 1
ATOM 2669 N N . CYS A 1 343 ? -10.730 -2.455 1.662 1.00 90.00 343 CYS A N 1
ATOM 2670 C CA . CYS A 1 343 ? -10.783 -1.312 2.555 1.00 90.00 343 CYS A CA 1
ATOM 2671 C C . CYS A 1 343 ? -9.684 -0.294 2.253 1.00 90.00 343 CYS A C 1
ATOM 2673 O O . CYS A 1 343 ? -8.732 -0.545 1.510 1.00 90.00 343 CYS A O 1
ATOM 2675 N N . SER A 1 344 ? -9.843 0.885 2.849 1.00 93.75 344 SER A N 1
ATOM 2676 C CA . SER A 1 344 ? -8.858 1.960 2.798 1.00 93.75 344 SER A CA 1
ATOM 2677 C C . SER A 1 344 ? -8.221 2.143 4.164 1.00 93.75 344 SER A C 1
ATOM 2679 O O . SER A 1 344 ? -8.921 2.260 5.173 1.00 93.75 344 SER A O 1
ATOM 2681 N N . ILE A 1 345 ? -6.896 2.210 4.172 1.00 97.25 345 ILE A N 1
ATOM 2682 C CA . ILE A 1 345 ? -6.084 2.539 5.337 1.00 97.25 345 ILE A CA 1
ATOM 2683 C C . ILE A 1 345 ? -5.385 3.865 5.078 1.00 97.25 345 ILE A C 1
ATOM 2685 O O . ILE A 1 345 ? -4.735 4.022 4.042 1.00 97.25 345 ILE A O 1
ATOM 2689 N N . ILE A 1 346 ? -5.518 4.819 5.999 1.00 97.12 346 ILE A N 1
ATOM 2690 C CA . ILE A 1 346 ? -4.932 6.155 5.853 1.00 97.12 346 ILE A CA 1
ATOM 2691 C C . ILE A 1 346 ? -4.320 6.608 7.178 1.00 97.12 346 ILE A C 1
ATOM 2693 O O . ILE A 1 346 ? -4.999 6.592 8.205 1.00 97.12 346 ILE A O 1
ATOM 2697 N N . ALA A 1 347 ? -3.060 7.047 7.138 1.00 93.88 347 ALA A N 1
ATOM 2698 C CA . ALA A 1 347 ? -2.428 7.811 8.214 1.00 93.88 347 ALA A CA 1
ATOM 2699 C C . ALA A 1 347 ? -1.278 8.683 7.699 1.00 93.88 347 ALA A C 1
ATOM 2701 O O . ALA A 1 347 ? -0.850 8.520 6.559 1.00 93.88 347 ALA A O 1
ATOM 2702 N N . ASN A 1 348 ? -0.742 9.597 8.516 1.00 91.56 348 ASN A N 1
ATOM 2703 C CA . ASN A 1 348 ? 0.496 10.295 8.147 1.00 91.56 348 ASN A CA 1
ATOM 2704 C C . ASN A 1 348 ? 1.677 9.331 8.132 1.00 91.56 348 ASN A C 1
ATOM 2706 O O . ASN A 1 348 ? 2.439 9.275 7.165 1.00 91.56 348 ASN A O 1
ATOM 2710 N N . GLU A 1 349 ? 1.800 8.560 9.205 1.00 94.50 349 GLU A N 1
ATOM 2711 C CA . GLU A 1 349 ? 2.824 7.543 9.364 1.00 94.50 349 GLU A CA 1
ATOM 2712 C C . GLU A 1 349 ? 2.166 6.181 9.528 1.00 94.50 349 GLU A C 1
ATOM 2714 O O . GLU A 1 349 ? 1.305 6.017 10.393 1.00 94.50 349 GLU A O 1
ATOM 2719 N N . VAL A 1 350 ? 2.582 5.200 8.728 1.00 96.56 350 VAL A N 1
ATOM 2720 C CA . VAL A 1 350 ? 2.118 3.817 8.876 1.00 96.56 350 VAL A CA 1
ATOM 2721 C C . VAL A 1 350 ? 3.307 2.901 9.129 1.00 96.56 350 VAL A C 1
ATOM 2723 O O . VAL A 1 350 ? 4.260 2.882 8.355 1.00 96.56 350 VAL A O 1
ATOM 2726 N N . ILE A 1 351 ? 3.255 2.137 10.213 1.00 96.06 351 ILE A N 1
ATOM 2727 C CA . ILE A 1 351 ? 4.241 1.113 10.554 1.00 96.06 351 ILE A CA 1
ATOM 2728 C C . ILE A 1 351 ? 3.528 -0.229 10.480 1.00 96.06 351 ILE A C 1
ATOM 2730 O O . ILE A 1 351 ? 2.522 -0.432 11.157 1.00 96.06 351 ILE A O 1
ATOM 2734 N N . VAL A 1 352 ? 4.032 -1.119 9.631 1.00 95.31 352 VAL A N 1
ATOM 2735 C CA . VAL A 1 352 ? 3.430 -2.426 9.374 1.00 95.31 352 VAL A CA 1
ATOM 2736 C C . VAL A 1 352 ? 4.450 -3.510 9.672 1.00 95.31 352 VAL A C 1
ATOM 2738 O O . VAL A 1 352 ? 5.565 -3.474 9.145 1.00 95.31 352 VAL A O 1
ATOM 2741 N N . GLU A 1 353 ? 4.070 -4.465 10.510 1.00 92.19 353 GLU A N 1
ATOM 2742 C CA . GLU A 1 353 ? 4.898 -5.628 10.805 1.00 92.19 353 GLU A CA 1
ATOM 2743 C C . GLU A 1 353 ? 4.701 -6.767 9.789 1.00 92.19 353 GLU A C 1
ATOM 2745 O O . GLU A 1 353 ? 3.937 -6.668 8.826 1.00 92.19 353 GLU A O 1
ATOM 2750 N N . ARG A 1 354 ? 5.438 -7.861 9.996 1.00 90.00 354 ARG A N 1
ATOM 2751 C CA . ARG A 1 354 ? 5.393 -9.066 9.163 1.00 90.00 354 ARG A CA 1
ATOM 2752 C C . ARG A 1 354 ? 4.014 -9.731 9.189 1.00 90.00 354 ARG A C 1
ATOM 2754 O O . ARG A 1 354 ? 3.330 -9.722 10.204 1.00 90.00 354 ARG A O 1
ATOM 2761 N N . GLY A 1 355 ? 3.633 -10.365 8.083 1.00 90.56 355 GLY A N 1
ATOM 2762 C CA . GLY A 1 355 ? 2.430 -11.191 8.004 1.00 90.56 355 GLY A CA 1
ATOM 2763 C C . GLY A 1 355 ? 1.132 -10.393 7.941 1.00 90.56 355 GLY A C 1
ATOM 2764 O O . GLY A 1 355 ? 0.058 -10.975 7.816 1.00 90.56 355 GLY A O 1
ATOM 2765 N N . VAL A 1 356 ? 1.203 -9.059 7.982 1.00 95.06 356 VAL A N 1
ATOM 2766 C CA . VAL A 1 356 ? 0.021 -8.219 7.807 1.00 95.06 356 VAL A CA 1
ATOM 2767 C C . VAL A 1 356 ? -0.507 -8.372 6.385 1.00 95.06 356 VAL A C 1
ATOM 2769 O O . VAL A 1 356 ? 0.243 -8.279 5.405 1.00 95.06 356 VAL A O 1
ATOM 2772 N N . VAL A 1 357 ? -1.822 -8.560 6.278 1.00 97.06 357 VAL A N 1
ATOM 2773 C CA . VAL A 1 357 ? -2.538 -8.644 5.005 1.00 97.06 357 VAL A CA 1
ATOM 2774 C C . VAL A 1 357 ? -3.566 -7.528 4.924 1.00 97.06 357 VAL A C 1
ATOM 2776 O O . VAL A 1 357 ? -4.436 -7.386 5.781 1.00 97.06 357 VAL A O 1
ATOM 2779 N N . ILE A 1 358 ? -3.490 -6.741 3.858 1.00 97.19 358 ILE A N 1
ATOM 2780 C CA . ILE A 1 358 ? -4.422 -5.649 3.588 1.00 97.19 358 ILE A CA 1
ATOM 2781 C C . ILE A 1 358 ? -5.086 -5.903 2.242 1.00 97.19 358 ILE A C 1
ATOM 2783 O O . ILE A 1 358 ? -4.407 -6.101 1.237 1.00 97.19 358 ILE A O 1
ATOM 2787 N N . TYR A 1 359 ? -6.412 -5.856 2.206 1.00 96.69 359 TYR A N 1
ATOM 2788 C CA . TYR A 1 359 ? -7.177 -5.893 0.964 1.00 96.69 359 TYR A CA 1
ATOM 2789 C C . TYR A 1 359 ? -7.570 -4.466 0.577 1.00 96.69 359 TYR A C 1
ATOM 2791 O O . TYR A 1 359 ? -8.296 -3.811 1.323 1.00 96.69 359 TYR A O 1
ATOM 2799 N N . GLY A 1 360 ? -7.109 -3.970 -0.577 1.00 95.12 360 GLY A N 1
ATOM 2800 C CA . GLY A 1 360 ? -7.461 -2.642 -1.090 1.00 95.12 360 GLY A CA 1
ATOM 2801 C C . GLY A 1 360 ? -6.321 -1.620 -1.062 1.00 95.12 360 GLY A C 1
ATOM 2802 O O . GLY A 1 360 ? -5.286 -1.809 -1.699 1.00 95.12 360 GLY A O 1
ATOM 2803 N N . THR A 1 361 ? -6.550 -0.478 -0.408 1.00 96.44 361 THR A N 1
ATOM 2804 C CA . THR A 1 361 ? -5.638 0.680 -0.441 1.00 96.44 361 THR A CA 1
ATOM 2805 C C . THR A 1 361 ? -4.989 0.912 0.912 1.00 96.44 361 THR A C 1
ATOM 2807 O O . THR A 1 361 ? -5.666 0.940 1.936 1.00 96.44 361 THR A O 1
ATOM 2810 N N . ILE A 1 362 ? -3.698 1.224 0.899 1.00 97.62 362 ILE A N 1
ATOM 2811 C CA . ILE A 1 362 ? -2.995 1.800 2.045 1.00 97.62 362 ILE A CA 1
ATOM 2812 C C . ILE A 1 362 ? -2.265 3.069 1.606 1.00 97.62 362 ILE A C 1
ATOM 2814 O O . ILE A 1 362 ? -1.562 3.086 0.593 1.00 97.62 362 ILE A O 1
ATOM 2818 N N . TRP A 1 363 ? -2.465 4.149 2.357 1.00 97.12 363 TRP A N 1
ATOM 2819 C CA . TRP A 1 363 ? -1.887 5.457 2.084 1.00 97.12 363 TRP A CA 1
ATOM 2820 C C . TRP A 1 363 ? -1.274 6.052 3.352 1.00 97.12 363 TRP A C 1
ATOM 2822 O O . TRP A 1 363 ? -1.974 6.509 4.253 1.00 97.12 363 TRP A O 1
ATOM 2832 N N . ALA A 1 364 ? 0.053 6.069 3.387 1.00 96.31 364 ALA A N 1
ATOM 2833 C CA . ALA A 1 364 ? 0.827 6.859 4.321 1.00 96.31 364 ALA A CA 1
ATOM 2834 C C . ALA A 1 364 ? 1.116 8.230 3.692 1.00 96.31 364 ALA A C 1
ATOM 2836 O O . ALA A 1 364 ? 1.863 8.329 2.719 1.00 96.31 364 ALA A O 1
ATOM 2837 N N . THR A 1 365 ? 0.504 9.298 4.202 1.00 93.69 365 THR A N 1
ATOM 2838 C CA . THR A 1 365 ? 0.609 10.632 3.583 1.00 93.69 365 THR A CA 1
ATOM 2839 C C . THR A 1 365 ? 1.989 11.270 3.767 1.00 93.69 365 THR A C 1
ATOM 2841 O O . THR A 1 365 ? 2.332 12.181 3.016 1.00 93.69 365 THR A O 1
ATOM 2844 N N . LYS A 1 366 ? 2.786 10.789 4.734 1.00 92.12 366 LYS A N 1
ATOM 2845 C CA . LYS A 1 366 ? 4.193 11.170 4.922 1.00 92.12 366 LYS A CA 1
ATOM 2846 C C . LYS A 1 366 ? 5.138 9.996 4.705 1.00 92.12 366 LYS A C 1
ATOM 2848 O O . LYS A 1 366 ? 6.072 10.123 3.923 1.00 92.12 366 LYS A O 1
ATOM 2853 N N . VAL A 1 367 ? 4.946 8.882 5.419 1.00 93.06 367 VAL A N 1
ATOM 2854 C CA . VAL A 1 367 ? 5.832 7.713 5.295 1.00 93.06 367 VAL A CA 1
ATOM 2855 C C . VAL A 1 367 ? 5.200 6.424 5.821 1.00 93.06 367 VAL A C 1
ATOM 2857 O O . VAL A 1 367 ? 4.718 6.353 6.948 1.00 93.06 367 VAL A O 1
ATOM 2860 N N . GLY A 1 368 ? 5.240 5.377 5.007 1.00 96.88 368 GLY A N 1
ATOM 2861 C 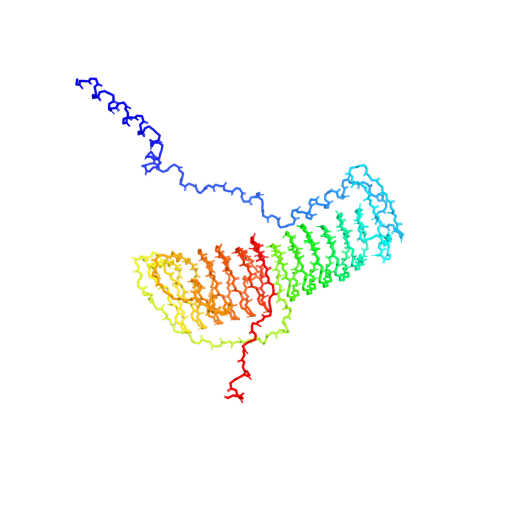CA . GLY A 1 368 ? 4.965 3.997 5.386 1.00 96.88 368 GLY A CA 1
ATOM 2862 C C . GLY A 1 368 ? 6.273 3.232 5.572 1.00 96.88 368 GLY A C 1
ATOM 2863 O O . GLY A 1 368 ? 7.221 3.461 4.819 1.00 96.88 368 GLY A O 1
ATOM 2864 N N . LYS A 1 369 ? 6.353 2.338 6.560 1.00 96.38 369 LYS A N 1
ATOM 2865 C CA . LYS A 1 369 ? 7.523 1.484 6.816 1.00 96.38 369 LYS A CA 1
ATOM 2866 C C . LYS A 1 369 ? 7.110 0.053 7.125 1.00 96.38 369 LYS A C 1
ATOM 2868 O O . LYS A 1 369 ? 6.165 -0.172 7.874 1.00 96.38 369 LYS A O 1
ATOM 2873 N N . VAL A 1 370 ? 7.878 -0.890 6.588 1.00 95.00 370 VAL A N 1
ATOM 2874 C CA . VAL A 1 370 ? 7.763 -2.321 6.883 1.00 95.00 370 VAL A CA 1
ATOM 2875 C C . VAL A 1 370 ? 8.845 -2.706 7.885 1.00 95.00 370 VAL A C 1
ATOM 2877 O O . VAL A 1 370 ? 10.035 -2.581 7.582 1.00 95.00 370 VAL A O 1
ATOM 2880 N N . THR A 1 371 ? 8.457 -3.165 9.069 1.00 88.88 371 THR A N 1
ATOM 2881 C CA . THR A 1 371 ? 9.376 -3.534 10.156 1.00 88.88 371 THR A CA 1
ATOM 2882 C C . THR A 1 371 ? 9.274 -5.019 10.489 1.00 88.88 371 THR A C 1
ATOM 2884 O O . THR A 1 371 ? 8.300 -5.688 10.154 1.00 88.88 371 THR A O 1
ATOM 2887 N N . LEU A 1 372 ? 10.303 -5.557 11.143 1.00 73.00 372 LEU A N 1
ATOM 2888 C CA . LEU A 1 372 ? 10.152 -6.809 11.882 1.00 73.00 372 LEU A CA 1
ATOM 28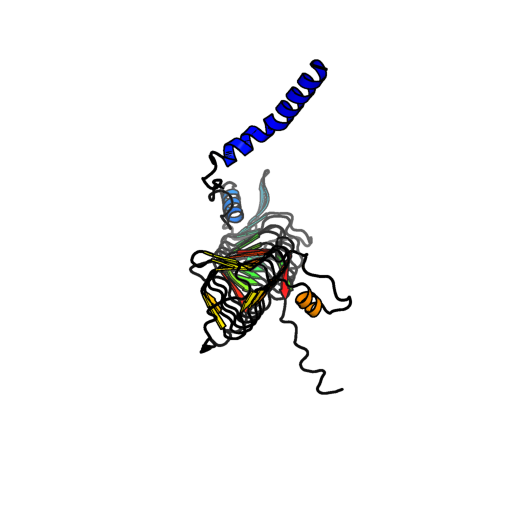89 C C . LEU A 1 372 ? 9.436 -6.516 13.207 1.00 73.00 372 LEU A C 1
ATOM 2891 O O . LEU A 1 372 ? 9.549 -5.381 13.686 1.00 73.00 372 LEU A O 1
ATOM 2895 N N . PRO A 1 373 ? 8.741 -7.507 13.797 1.00 59.91 373 PRO A N 1
ATOM 2896 C CA . PRO A 1 373 ? 8.266 -7.373 15.163 1.00 59.91 373 PRO A CA 1
ATOM 2897 C C . PRO A 1 373 ? 9.445 -6.981 16.046 1.00 59.91 373 PRO A C 1
ATOM 2899 O O . PRO A 1 373 ? 10.552 -7.517 15.887 1.00 59.91 373 PRO A O 1
ATOM 2902 N N . ALA A 1 374 ? 9.233 -6.028 16.950 1.00 51.34 374 ALA A N 1
ATOM 2903 C CA . ALA A 1 374 ? 10.227 -5.751 17.968 1.00 51.34 374 ALA A CA 1
ATOM 2904 C C . ALA A 1 374 ? 10.499 -7.065 18.709 1.00 51.34 374 ALA A C 1
ATOM 2906 O O . ALA A 1 374 ? 9.579 -7.697 19.232 1.00 51.34 374 ALA A O 1
ATOM 2907 N N . GLN A 1 375 ? 11.747 -7.540 18.685 1.00 35.94 375 GLN A N 1
ATOM 2908 C CA . GLN A 1 375 ? 12.112 -8.699 19.484 1.00 35.94 375 GLN A CA 1
ATOM 2909 C C . GLN A 1 375 ? 11.833 -8.337 20.943 1.00 35.94 375 GLN A C 1
ATOM 2911 O O . GLN A 1 375 ? 12.575 -7.557 21.532 1.00 35.94 375 GLN A O 1
ATOM 2916 N N . GLN A 1 376 ? 10.773 -8.902 21.528 1.00 34.66 376 GLN A N 1
ATOM 2917 C CA . GLN A 1 376 ? 10.649 -9.000 22.976 1.00 34.66 376 GLN A CA 1
ATOM 2918 C C . GLN A 1 376 ? 11.973 -9.563 23.492 1.00 34.66 376 GLN A C 1
ATOM 2920 O O . GLN A 1 376 ? 12.309 -10.713 23.199 1.00 34.66 376 GLN A O 1
ATOM 2925 N N . GLU A 1 377 ? 12.732 -8.763 24.241 1.00 30.97 377 GLU A N 1
ATOM 2926 C CA . GLU A 1 377 ? 13.911 -9.193 24.988 1.00 30.97 377 GLU A CA 1
ATOM 2927 C C . GLU A 1 377 ? 13.504 -10.264 26.015 1.00 30.97 377 GLU A C 1
ATOM 2929 O O . GLU A 1 377 ? 13.346 -10.016 27.209 1.00 30.97 377 GLU A O 1
ATOM 2934 N N . ARG A 1 378 ? 13.316 -11.503 25.559 1.00 32.06 378 ARG A N 1
ATOM 2935 C CA . ARG A 1 378 ? 13.030 -12.667 26.402 1.00 32.06 378 ARG A CA 1
ATOM 2936 C C . ARG A 1 378 ? 14.305 -13.361 26.891 1.00 32.06 378 ARG A C 1
ATOM 2938 O O . ARG A 1 378 ? 14.231 -14.501 27.337 1.00 32.06 378 ARG A O 1
ATOM 2945 N N . GLN A 1 379 ? 15.467 -12.696 26.846 1.00 30.94 379 GLN A N 1
ATOM 2946 C CA . GLN A 1 379 ? 16.749 -13.340 27.170 1.00 30.94 379 GLN A CA 1
ATOM 2947 C C . GLN A 1 379 ? 17.764 -12.554 28.023 1.00 30.94 379 GLN A C 1
ATOM 2949 O O . GLN A 1 379 ? 18.892 -13.014 28.140 1.00 30.94 379 GLN A O 1
ATOM 2954 N N . VAL A 1 380 ? 17.394 -11.463 28.712 1.00 32.91 380 VAL A N 1
ATOM 2955 C CA . VAL A 1 380 ? 18.334 -10.780 29.649 1.00 32.91 380 VAL A CA 1
ATOM 2956 C C . VAL A 1 380 ? 17.891 -10.813 31.125 1.00 32.91 380 VAL A C 1
ATOM 2958 O O . VAL A 1 380 ? 18.583 -10.315 32.001 1.00 32.91 380 VAL A O 1
ATOM 2961 N N . ARG A 1 381 ? 16.799 -11.512 31.472 1.00 31.64 381 ARG A N 1
ATOM 2962 C CA . ARG A 1 381 ? 16.429 -11.786 32.885 1.00 31.64 381 ARG A CA 1
ATOM 2963 C C . ARG A 1 381 ? 16.586 -13.246 33.328 1.00 31.64 381 ARG A C 1
ATOM 2965 O O . ARG A 1 381 ? 15.965 -13.660 34.300 1.00 31.64 381 ARG A O 1
ATOM 2972 N N . MET A 1 382 ? 17.438 -14.020 32.650 1.00 35.56 382 MET A N 1
ATOM 2973 C CA . MET A 1 382 ? 17.924 -15.317 33.160 1.00 35.56 382 MET A CA 1
ATOM 2974 C C . MET A 1 382 ? 19.454 -15.403 33.293 1.00 35.56 382 MET A C 1
ATOM 2976 O O . MET A 1 382 ? 19.996 -16.484 33.497 1.00 35.56 382 MET A O 1
ATOM 2980 N N . SER A 1 383 ? 20.154 -14.268 33.251 1.00 38.25 383 SER A N 1
ATOM 2981 C CA . SER A 1 383 ? 21.575 -14.191 33.609 1.00 38.25 383 SER A CA 1
ATOM 2982 C C . SER A 1 383 ? 21.975 -12.752 33.950 1.00 38.25 383 SER A C 1
ATOM 2984 O O . SER A 1 383 ? 22.693 -12.110 33.183 1.00 38.25 383 SER A O 1
ATOM 2986 N N . ALA A 1 384 ? 21.465 -12.233 35.066 1.00 36.72 384 ALA A N 1
ATOM 2987 C CA . ALA A 1 384 ? 22.057 -11.125 35.819 1.00 36.72 384 ALA A CA 1
ATOM 2988 C C . ALA A 1 384 ? 21.512 -11.146 37.248 1.00 36.72 384 ALA A C 1
ATOM 2990 O O . ALA A 1 384 ? 20.265 -11.135 37.386 1.00 36.72 384 ALA A O 1
#